Protein AF-A0AAW4X7N2-F1 (afdb_monomer_lite)

Secondary structure (DSSP, 8-state):
-B-TTS-B--SEEEEEETTEEEEEETTSPBP---TT-HHHHHHHHHHHHHHHHHHHHT--EEES-HHHHHHHHHHHHHHHHTT--B-TTSPBPPPP-GGGTEEESBTT--SS-TT------THHHHHHHHHHHHHHH---HHHHHHHHHHHHHHHHHHHHH---HHHHHHHHHHHHHHHHHSS-TTS---HHHHHHHHHHHHHHHHHHHHHHT-GGGGGB--HHHH-GGGB-TTS-B--EEEEEE-----BTTSS-S-HHHHHHHHHHS---TTT-BHHHHHHHHHHHHEEEEEEEEEEEEGGGTT-GGGHHHHHHHHHH-EEEEEEEE-S---TT----EEEEEEESS---EEEEEEEETTEEEEEEEEETTTT-SSS----HHHHHTHHHHHHHHHHHHHHHHHHHHHHHTT----

InterPro domains:
  IPR002052 DNA methylase, N-6 adenine-specific, conserved site [PS00092] (243-249)
  IPR011639 Type II methyltransferase M.TaqI-like domain [PF07669] (57-329)
  IPR029063 S-adenosyl-L-methionine-dependent methyltransferase superfamily [G3DSA:3.40.50.150] (25-126)
  IPR029063 S-adenosyl-L-methionine-dependent methyltransferase superfamily [G3DSA:3.40.50.150] (127-379)
  IPR029063 S-adenosyl-L-methionine-dependent methyltransferase superfamily [SSF53335] (42-376)
  IPR050953 N(4)/N(6)-adenine-specific DNA methyltransferase [PTHR33841] (43-369)

Structure (mmCIF, N/CA/C/O backbone):
data_AF-A0AAW4X7N2-F1
#
_entry.id   AF-A0AAW4X7N2-F1
#
loop_
_atom_site.group_PDB
_atom_site.id
_atom_site.type_symbol
_atom_site.label_atom_id
_atom_site.label_alt_id
_atom_site.label_comp_id
_atom_site.label_asym_id
_atom_site.label_entity_id
_atom_site.label_seq_id
_atom_site.pdbx_PDB_ins_code
_atom_site.Cartn_x
_atom_site.Cartn_y
_atom_site.Cartn_z
_atom_site.occupancy
_atom_site.B_iso_or_equiv
_atom_site.auth_seq_id
_atom_site.auth_comp_id
_atom_site.auth_asym_id
_atom_site.auth_atom_id
_atom_site.pdbx_PDB_model_num
ATOM 1 N N . MET A 1 1 ? 6.854 -2.131 -28.900 1.00 70.38 1 MET A N 1
ATOM 2 C CA . MET A 1 1 ? 6.236 -0.906 -28.331 1.00 70.38 1 MET A CA 1
ATOM 3 C C . MET A 1 1 ? 5.171 -0.407 -29.304 1.00 70.38 1 MET A C 1
ATOM 5 O O . MET A 1 1 ? 5.263 -0.748 -30.478 1.00 70.38 1 MET A O 1
ATOM 9 N N . PHE A 1 2 ? 4.169 0.351 -28.859 1.00 79.69 2 PHE A N 1
ATOM 10 C CA . PHE A 1 2 ? 3.192 0.993 -29.748 1.00 79.69 2 PHE A CA 1
ATOM 11 C C . PHE A 1 2 ? 3.375 2.508 -29.704 1.00 79.69 2 PHE A C 1
ATOM 13 O O . PHE A 1 2 ? 3.750 3.050 -28.667 1.00 79.69 2 PHE A O 1
ATOM 20 N N . ASP A 1 3 ? 3.141 3.183 -30.824 1.00 79.38 3 ASP A N 1
ATOM 21 C CA . ASP A 1 3 ? 3.089 4.641 -30.854 1.00 79.38 3 ASP A CA 1
ATOM 22 C C . ASP A 1 3 ? 1.761 5.183 -30.296 1.00 79.38 3 ASP A C 1
ATOM 24 O O . ASP A 1 3 ? 0.857 4.433 -29.927 1.00 79.38 3 ASP A O 1
ATOM 28 N N . ALA A 1 4 ? 1.627 6.512 -30.266 1.00 73.50 4 ALA A N 1
ATOM 29 C CA . ALA A 1 4 ? 0.423 7.194 -29.787 1.00 73.50 4 ALA A CA 1
ATOM 30 C C . ALA A 1 4 ? -0.866 6.839 -30.563 1.00 73.50 4 ALA A C 1
ATOM 32 O O . ALA A 1 4 ? -1.957 7.074 -30.052 1.00 73.50 4 ALA A O 1
ATOM 33 N N . ASN A 1 5 ? -0.748 6.274 -31.768 1.00 79.19 5 ASN A N 1
ATOM 34 C CA . ASN A 1 5 ? -1.864 5.857 -32.618 1.00 79.19 5 ASN A CA 1
ATOM 35 C C . ASN A 1 5 ? -2.093 4.334 -32.569 1.00 79.19 5 ASN A C 1
ATOM 37 O O . ASN A 1 5 ? -2.878 3.806 -33.355 1.00 79.19 5 ASN A O 1
ATOM 41 N N . GLY A 1 6 ? -1.395 3.610 -31.686 1.00 77.31 6 GLY A N 1
ATOM 42 C CA . GLY A 1 6 ? -1.506 2.158 -31.554 1.00 77.31 6 GLY A CA 1
ATOM 43 C C . GLY A 1 6 ? -0.782 1.366 -32.645 1.00 77.31 6 GLY A C 1
ATOM 44 O O . GLY A 1 6 ? -0.977 0.156 -32.751 1.00 77.31 6 GLY A O 1
ATOM 45 N N . LYS A 1 7 ? 0.068 2.001 -33.462 1.00 82.19 7 LYS A N 1
ATOM 46 C CA . LYS A 1 7 ? 0.865 1.306 -34.479 1.00 82.19 7 LYS A CA 1
ATOM 47 C C . LYS A 1 7 ? 2.172 0.811 -33.872 1.00 82.19 7 LYS A C 1
ATOM 49 O O . LYS A 1 7 ? 2.821 1.513 -33.099 1.00 82.19 7 LYS A O 1
ATOM 54 N N . ILE A 1 8 ? 2.582 -0.392 -34.262 1.00 81.06 8 ILE A N 1
ATOM 55 C CA . ILE A 1 8 ? 3.816 -1.019 -33.782 1.00 81.06 8 ILE A CA 1
ATOM 56 C C . ILE A 1 8 ? 5.035 -0.130 -34.103 1.00 81.06 8 ILE A C 1
ATOM 58 O O . ILE A 1 8 ? 5.141 0.462 -35.186 1.00 81.06 8 ILE A O 1
ATOM 62 N N . LEU A 1 9 ? 5.938 -0.036 -33.129 1.00 80.12 9 LEU A N 1
ATOM 63 C CA . LEU A 1 9 ? 7.283 0.519 -33.228 1.00 80.12 9 LEU A CA 1
ATOM 64 C C . LEU A 1 9 ? 8.277 -0.644 -33.167 1.00 80.12 9 LEU A C 1
ATOM 66 O O . LEU A 1 9 ? 8.470 -1.224 -32.096 1.00 80.12 9 LEU A O 1
ATOM 70 N N . ASN A 1 10 ? 8.866 -0.970 -34.321 1.00 78.75 10 ASN A N 1
ATOM 71 C CA . ASN A 1 10 ? 9.930 -1.973 -34.471 1.00 78.75 10 ASN A CA 1
ATOM 72 C C . ASN A 1 10 ? 11.320 -1.330 -34.597 1.00 78.75 10 ASN A C 1
ATOM 74 O O . ASN A 1 10 ? 12.314 -2.033 -34.723 1.00 78.75 10 ASN A O 1
ATOM 78 N N . ASP A 1 11 ? 11.375 0.001 -34.574 1.00 78.94 11 ASP A N 1
ATOM 79 C CA . ASP A 1 11 ? 12.573 0.776 -34.896 1.00 78.94 11 ASP A CA 1
ATOM 80 C C . ASP A 1 11 ? 13.523 0.925 -33.692 1.00 78.94 11 ASP A C 1
ATOM 82 O O . ASP A 1 11 ? 14.628 1.443 -33.837 1.00 78.94 11 ASP A O 1
ATOM 86 N N . VAL A 1 12 ? 13.084 0.498 -32.499 1.00 83.25 12 VAL A N 1
ATOM 87 C CA . VAL A 1 12 ? 13.849 0.590 -31.251 1.00 83.25 12 VAL A CA 1
ATOM 88 C C . VAL A 1 12 ? 13.666 -0.627 -30.353 1.00 83.25 12 VAL A C 1
ATOM 90 O O . VAL A 1 12 ? 12.578 -1.201 -30.259 1.00 83.25 12 VAL A O 1
ATOM 93 N N . GLN A 1 13 ? 14.728 -0.961 -29.628 1.00 84.94 13 GLN A N 1
ATOM 94 C CA . GLN A 1 13 ? 14.741 -1.935 -28.547 1.00 84.94 13 GLN A CA 1
ATOM 95 C C . GLN A 1 13 ? 14.839 -1.212 -27.201 1.00 84.94 13 GLN A C 1
ATOM 97 O O . GLN A 1 13 ? 15.586 -0.247 -27.048 1.00 84.94 13 GLN A O 1
ATOM 102 N N . CYS A 1 14 ? 14.083 -1.678 -26.209 1.00 85.94 14 CYS A N 1
ATOM 103 C CA . CYS A 1 14 ? 14.144 -1.155 -24.848 1.00 85.94 14 CYS A CA 1
ATOM 104 C C . CYS A 1 14 ? 14.718 -2.208 -23.914 1.00 85.94 14 CYS A C 1
ATOM 106 O O . CYS A 1 14 ? 14.223 -3.334 -23.868 1.00 85.94 14 CYS A O 1
ATOM 108 N N . LEU A 1 15 ? 15.737 -1.819 -23.161 1.00 86.31 15 LEU A N 1
ATOM 109 C CA . LEU A 1 15 ? 16.416 -2.643 -22.175 1.00 86.31 15 LEU A CA 1
ATOM 110 C C . LEU A 1 15 ? 16.424 -1.894 -20.847 1.00 86.31 15 LEU A C 1
ATOM 112 O O . LEU A 1 15 ? 16.539 -0.671 -20.824 1.00 86.31 15 LEU A O 1
ATOM 116 N N . VAL A 1 16 ? 16.314 -2.623 -19.744 1.00 85.00 16 VAL A N 1
ATOM 117 C CA . VAL A 1 16 ? 16.542 -2.064 -18.411 1.00 85.00 16 VAL A CA 1
ATOM 118 C C . VAL A 1 16 ? 17.891 -2.578 -17.942 1.00 85.00 16 VAL A C 1
ATOM 120 O O . VAL A 1 16 ? 18.087 -3.787 -17.847 1.00 85.00 16 VAL A O 1
ATOM 123 N N . VAL A 1 17 ? 18.831 -1.668 -17.701 1.00 84.88 17 VAL A N 1
ATOM 124 C CA . VAL A 1 17 ? 20.178 -1.994 -17.220 1.00 84.88 17 VAL A CA 1
ATOM 125 C C . VAL A 1 17 ? 20.477 -1.075 -16.048 1.00 84.88 17 VAL A C 1
ATOM 127 O O . VAL A 1 17 ? 20.429 0.141 -16.211 1.00 84.88 17 VAL A O 1
ATOM 130 N N . ASN A 1 18 ? 20.784 -1.646 -14.881 1.00 80.25 18 ASN A N 1
ATOM 131 C CA . ASN A 1 18 ? 21.065 -0.898 -13.647 1.00 80.25 18 ASN A CA 1
ATOM 132 C C . ASN A 1 18 ? 19.989 0.162 -13.335 1.00 80.25 18 ASN A C 1
ATOM 134 O O . ASN A 1 18 ? 20.305 1.331 -13.136 1.00 80.25 18 ASN A O 1
ATOM 138 N N . ASP A 1 19 ? 18.717 -0.245 -13.368 1.00 78.06 19 ASP A N 1
ATOM 139 C CA . ASP A 1 19 ? 17.542 0.613 -13.138 1.00 78.06 19 ASP A CA 1
ATOM 140 C C . ASP A 1 19 ? 17.362 1.782 -14.127 1.00 78.06 19 ASP A C 1
ATOM 142 O O . ASP A 1 19 ? 16.488 2.634 -13.943 1.00 78.06 19 ASP A O 1
ATOM 146 N N . GLU A 1 20 ? 18.131 1.813 -15.218 1.00 82.56 20 GLU A N 1
ATOM 147 C CA . GLU A 1 20 ? 17.964 2.778 -16.299 1.00 82.56 20 GLU A CA 1
ATOM 148 C C . GLU A 1 20 ? 17.301 2.139 -17.518 1.00 82.56 20 GLU A C 1
ATOM 150 O O . GLU A 1 20 ? 17.717 1.089 -18.015 1.00 82.56 20 GLU A O 1
ATOM 155 N N . LEU A 1 21 ? 16.270 2.813 -18.037 1.00 86.62 21 LEU A N 1
ATOM 156 C CA . LEU A 1 21 ? 15.676 2.476 -19.324 1.00 86.62 21 LEU A CA 1
ATOM 157 C C . LEU A 1 21 ? 16.611 2.947 -20.442 1.00 86.62 21 LEU A C 1
ATOM 159 O O . LEU A 1 21 ? 16.707 4.141 -20.727 1.00 86.62 21 LEU A O 1
ATOM 163 N N . ILE A 1 22 ? 17.264 1.997 -21.097 1.00 87.00 22 ILE A N 1
ATOM 164 C CA . ILE A 1 22 ? 18.075 2.226 -22.286 1.00 87.00 22 ILE A CA 1
ATOM 165 C C . ILE A 1 22 ? 17.212 1.944 -23.512 1.00 87.00 22 ILE A C 1
ATOM 167 O O . ILE A 1 22 ? 16.667 0.853 -23.678 1.00 87.00 22 ILE A O 1
ATOM 171 N N . VAL A 1 23 ? 17.105 2.939 -24.388 1.00 87.12 23 VAL A N 1
ATOM 172 C CA . VAL A 1 23 ? 16.450 2.808 -25.691 1.00 87.12 23 VAL A CA 1
ATOM 173 C C . VAL A 1 23 ? 17.541 2.784 -26.754 1.00 87.12 23 VAL A C 1
ATOM 175 O O . VAL A 1 23 ? 18.346 3.714 -26.826 1.00 87.12 23 VAL A O 1
ATOM 178 N N . GLN A 1 24 ? 17.590 1.715 -27.541 1.00 87.88 24 GLN A N 1
ATOM 179 C CA . GLN A 1 24 ? 18.539 1.527 -28.636 1.00 87.88 24 GLN A CA 1
ATOM 180 C C . GLN A 1 24 ? 17.810 1.505 -29.973 1.00 87.88 24 GLN A C 1
ATOM 182 O O . GLN A 1 24 ? 16.670 1.050 -30.038 1.00 87.88 24 GLN A O 1
ATOM 187 N N . ASP A 1 25 ? 18.452 2.001 -31.023 1.00 82.75 25 ASP A N 1
ATOM 188 C CA . ASP A 1 25 ? 17.972 1.845 -32.393 1.00 82.75 25 ASP A CA 1
ATOM 189 C C . ASP A 1 25 ? 18.270 0.436 -32.944 1.00 82.75 25 ASP A C 1
ATOM 191 O O . ASP A 1 25 ? 18.838 -0.421 -32.262 1.00 82.75 25 ASP A O 1
ATOM 195 N N . ILE A 1 26 ? 17.893 0.191 -34.200 1.00 80.88 26 ILE A N 1
ATOM 196 C CA . ILE A 1 26 ? 18.161 -1.077 -34.897 1.00 80.88 26 ILE A CA 1
ATOM 197 C C . ILE A 1 26 ? 19.656 -1.417 -35.035 1.00 80.88 26 ILE A C 1
ATOM 199 O O . ILE A 1 26 ? 19.989 -2.575 -35.275 1.00 80.88 26 ILE A O 1
ATOM 203 N N . ASN A 1 27 ? 20.547 -0.430 -34.905 1.00 80.94 27 ASN A N 1
ATOM 204 C CA . ASN A 1 27 ? 21.995 -0.604 -35.011 1.00 80.94 27 ASN A CA 1
ATOM 205 C C . ASN A 1 27 ? 22.642 -0.868 -33.639 1.00 80.94 27 ASN A C 1
ATOM 207 O O . ASN A 1 27 ? 23.835 -1.154 -33.570 1.00 80.94 27 ASN A O 1
ATOM 211 N N . GLY A 1 28 ? 21.864 -0.798 -32.551 1.00 80.06 28 GLY A N 1
ATOM 212 C CA . GLY A 1 28 ? 22.340 -0.944 -31.175 1.00 80.06 28 GLY A CA 1
ATOM 213 C C . GLY A 1 28 ? 22.842 0.361 -30.547 1.00 80.06 28 GLY A C 1
ATOM 214 O O . GLY A 1 28 ? 23.274 0.357 -29.388 1.00 80.06 28 GLY A O 1
ATOM 215 N N . ASP A 1 29 ? 22.755 1.485 -31.259 1.00 83.69 29 ASP A N 1
ATOM 216 C CA . ASP A 1 29 ? 23.165 2.791 -30.757 1.00 83.69 29 ASP A CA 1
ATOM 217 C C . ASP A 1 29 ? 22.097 3.385 -29.838 1.00 83.69 29 ASP A C 1
ATOM 219 O O . ASP A 1 29 ? 20.896 3.176 -30.015 1.00 83.69 29 ASP A O 1
ATOM 223 N N . ARG A 1 30 ? 22.519 4.163 -28.829 1.00 83.56 30 ARG A N 1
ATOM 224 C CA . ARG A 1 30 ? 21.572 4.851 -27.938 1.00 83.56 30 ARG A CA 1
ATOM 225 C C . ARG A 1 30 ? 20.703 5.814 -28.742 1.00 83.56 30 ARG A C 1
ATOM 227 O O . ARG A 1 30 ? 21.221 6.718 -29.402 1.00 83.56 30 ARG A O 1
ATOM 234 N N . PHE A 1 31 ? 19.391 5.670 -28.591 1.00 83.50 31 PHE A N 1
ATOM 235 C CA . PHE A 1 31 ? 18.404 6.542 -29.205 1.00 83.50 31 PHE A CA 1
ATOM 236 C C . PHE A 1 31 ? 18.657 8.007 -28.826 1.00 83.50 31 PHE A C 1
ATOM 238 O O . PHE A 1 31 ? 18.815 8.351 -27.651 1.00 83.50 31 PHE A O 1
ATOM 245 N N . LYS A 1 32 ? 18.678 8.880 -29.838 1.00 81.44 32 LYS A N 1
ATOM 246 C CA . LYS A 1 32 ? 18.803 10.331 -29.679 1.00 81.44 32 LYS A CA 1
ATOM 247 C C . LYS A 1 32 ? 17.632 11.019 -30.360 1.00 81.44 32 LYS A C 1
ATOM 249 O O . LYS A 1 32 ? 17.399 10.846 -31.553 1.00 81.44 32 LYS A O 1
ATOM 254 N N . TYR A 1 33 ? 16.922 11.839 -29.597 1.00 80.69 33 TYR A N 1
ATOM 255 C CA . TYR A 1 33 ? 15.831 12.646 -30.121 1.00 80.69 33 TYR A CA 1
ATOM 256 C C . TYR A 1 33 ? 16.359 13.795 -30.995 1.00 80.69 33 TYR A C 1
ATOM 258 O O . TYR A 1 33 ? 17.237 14.552 -30.574 1.00 80.69 33 TYR A O 1
ATOM 266 N N . SER A 1 34 ? 15.795 13.950 -32.198 1.00 77.62 34 SER A N 1
ATOM 267 C CA . SER A 1 34 ? 16.104 15.039 -33.129 1.00 77.62 34 SER A CA 1
ATOM 268 C C . SER A 1 34 ? 14.819 15.673 -33.655 1.00 77.62 34 SER A C 1
ATOM 270 O O . SER A 1 34 ? 13.991 15.021 -34.285 1.00 77.62 34 SER A O 1
ATOM 272 N N . THR A 1 35 ? 14.663 16.986 -33.478 1.00 72.81 35 THR A N 1
ATOM 273 C CA . THR A 1 35 ? 13.487 17.727 -33.975 1.00 72.81 35 THR A CA 1
ATOM 274 C C . THR A 1 35 ? 13.373 17.744 -35.501 1.00 72.81 35 THR A C 1
ATOM 276 O O . THR A 1 35 ? 12.309 18.057 -36.029 1.00 72.81 35 THR A O 1
ATOM 279 N N . LYS A 1 36 ? 14.455 17.418 -36.218 1.00 72.81 36 LYS A N 1
ATOM 280 C CA . LYS A 1 36 ? 14.511 17.426 -37.687 1.00 72.81 36 LYS A CA 1
ATOM 281 C C . LYS A 1 36 ? 13.989 16.133 -38.314 1.00 72.81 36 LYS A C 1
ATOM 283 O O . LYS A 1 36 ? 13.686 16.127 -39.503 1.00 72.81 36 LYS A O 1
ATOM 288 N N . GLU A 1 37 ? 13.882 15.055 -37.537 1.00 76.69 37 GLU A N 1
ATOM 289 C CA . GLU A 1 37 ? 13.549 13.724 -38.045 1.00 76.69 37 GLU A CA 1
ATOM 290 C C . GLU A 1 37 ? 12.195 13.233 -37.510 1.00 76.69 37 GLU A C 1
ATOM 292 O O . GLU A 1 37 ? 12.075 12.932 -36.316 1.00 76.69 37 GLU A O 1
ATOM 297 N N . PRO A 1 38 ? 11.178 13.068 -38.381 1.00 72.44 38 PRO A N 1
ATOM 298 C CA . PRO A 1 38 ? 9.836 12.653 -37.967 1.00 72.44 38 PRO A CA 1
ATOM 299 C C . PRO A 1 38 ? 9.794 11.295 -37.248 1.00 72.44 38 PRO A C 1
ATOM 301 O O . PRO A 1 38 ? 8.966 11.089 -36.360 1.00 72.44 38 PRO A O 1
ATOM 304 N N . GLY A 1 39 ? 10.692 10.370 -37.610 1.00 74.06 39 GLY A N 1
ATOM 305 C CA . GLY A 1 39 ? 10.783 9.040 -36.997 1.00 74.06 39 GLY A CA 1
ATOM 306 C C . GLY A 1 39 ? 11.177 9.091 -35.519 1.00 74.06 39 GLY A C 1
ATOM 307 O O . GLY A 1 39 ? 10.553 8.427 -34.692 1.00 74.06 39 GLY A O 1
ATOM 308 N N . THR A 1 40 ? 12.136 9.951 -35.158 1.00 80.50 40 THR A N 1
ATOM 309 C CA . THR A 1 40 ? 12.575 10.097 -33.760 1.00 80.50 40 THR A CA 1
ATOM 310 C C . THR A 1 40 ? 11.506 10.770 -32.897 1.00 80.50 40 THR A C 1
ATOM 312 O O . THR A 1 40 ? 11.289 10.368 -31.755 1.00 80.50 40 THR A O 1
ATOM 315 N N . LEU A 1 41 ? 10.745 11.717 -33.464 1.00 83.06 41 LEU A N 1
ATOM 316 C CA . LEU A 1 41 ? 9.602 12.334 -32.786 1.00 83.06 41 LEU A CA 1
ATOM 317 C C . LEU A 1 41 ? 8.521 11.305 -32.437 1.00 83.06 41 LEU A C 1
ATOM 319 O O . LEU A 1 41 ? 7.922 11.382 -31.366 1.00 83.06 41 LEU A O 1
ATOM 323 N N . ARG A 1 42 ? 8.271 10.331 -33.318 1.00 84.31 42 ARG A N 1
ATOM 324 C CA . ARG A 1 42 ? 7.279 9.270 -33.092 1.00 84.31 42 ARG A CA 1
ATOM 325 C C . ARG A 1 42 ? 7.634 8.403 -31.878 1.00 84.31 42 ARG A C 1
ATOM 327 O O . ARG A 1 42 ? 6.758 8.136 -31.057 1.00 84.31 42 ARG A O 1
ATOM 334 N N . ILE A 1 43 ? 8.900 8.005 -31.749 1.00 85.44 43 ILE A N 1
ATOM 335 C CA . ILE A 1 43 ? 9.406 7.211 -30.615 1.00 85.44 43 ILE A CA 1
ATOM 336 C C . ILE A 1 43 ? 9.364 8.033 -29.323 1.00 85.44 43 ILE A C 1
ATOM 338 O O . ILE A 1 43 ? 8.821 7.572 -28.320 1.00 85.44 43 ILE A O 1
ATOM 342 N N . GLN A 1 44 ? 9.844 9.279 -29.367 1.00 87.44 44 GLN A N 1
ATOM 343 C CA . GLN A 1 44 ? 9.826 10.195 -28.222 1.00 87.44 44 GLN A CA 1
ATOM 344 C C . GLN A 1 44 ? 8.398 10.411 -27.692 1.00 87.44 44 GLN A C 1
ATOM 346 O O . GLN A 1 44 ? 8.142 10.304 -26.492 1.00 87.44 44 GLN A O 1
ATOM 351 N N . LYS A 1 45 ? 7.435 10.639 -28.599 1.00 87.31 45 LYS A N 1
ATOM 352 C CA . LYS A 1 45 ? 6.004 10.756 -28.274 1.00 87.31 45 LYS A CA 1
ATOM 353 C C . LYS A 1 45 ? 5.472 9.503 -27.574 1.00 87.31 45 LYS A C 1
ATOM 355 O O . LYS A 1 45 ? 4.713 9.621 -26.613 1.00 87.31 45 LYS A O 1
ATOM 360 N N . ALA A 1 46 ? 5.852 8.317 -28.050 1.00 88.19 46 ALA A N 1
ATOM 361 C CA . ALA A 1 46 ? 5.418 7.048 -27.473 1.00 88.19 46 ALA A CA 1
ATOM 362 C C . ALA A 1 46 ? 5.952 6.852 -26.046 1.00 88.19 46 ALA A C 1
ATOM 364 O O . ALA A 1 46 ? 5.170 6.567 -25.138 1.00 88.19 46 ALA A O 1
ATOM 365 N N . LEU A 1 47 ? 7.254 7.080 -25.834 1.00 88.62 47 LEU A N 1
ATOM 366 C CA . LEU A 1 47 ? 7.901 6.991 -24.521 1.00 88.62 47 LEU A CA 1
ATOM 367 C C . LEU A 1 47 ? 7.256 7.946 -23.513 1.00 88.62 47 LEU A C 1
ATOM 369 O O . LEU A 1 47 ? 6.836 7.520 -22.435 1.00 88.62 47 LEU A O 1
ATOM 373 N N . PHE A 1 48 ? 7.097 9.215 -23.898 1.00 89.19 48 PHE A N 1
ATOM 374 C CA . PHE A 1 48 ? 6.468 10.227 -23.055 1.00 89.19 48 PHE A CA 1
ATOM 375 C C . PHE A 1 48 ? 5.037 9.846 -22.673 1.00 89.19 48 PHE A C 1
ATOM 377 O O . PHE A 1 48 ? 4.683 9.873 -21.496 1.00 89.19 48 PHE A O 1
ATOM 384 N N . ASN A 1 49 ? 4.207 9.463 -23.650 1.00 87.69 49 ASN A N 1
ATOM 385 C CA . ASN A 1 49 ? 2.807 9.126 -23.400 1.00 87.69 49 ASN A CA 1
ATOM 386 C C . ASN A 1 49 ? 2.667 7.873 -22.524 1.00 87.69 49 ASN A C 1
ATOM 388 O O . ASN A 1 49 ? 1.799 7.837 -21.650 1.00 87.69 49 ASN A O 1
ATOM 392 N N . GLN A 1 50 ? 3.530 6.868 -22.706 1.00 88.62 50 GLN A N 1
ATOM 393 C CA . GLN A 1 50 ? 3.506 5.657 -21.889 1.00 88.62 50 GLN A CA 1
ATOM 394 C C . GLN A 1 50 ? 3.926 5.946 -20.444 1.00 88.62 50 GLN A C 1
ATOM 396 O O . GLN A 1 50 ? 3.210 5.562 -19.516 1.00 88.62 50 GLN A O 1
ATOM 401 N N . LYS A 1 51 ? 5.033 6.678 -20.237 1.00 89.75 51 LYS A N 1
ATOM 402 C CA . LYS A 1 51 ? 5.469 7.103 -18.896 1.00 89.75 51 LYS A CA 1
ATOM 403 C C . LYS A 1 51 ? 4.410 7.964 -18.218 1.00 89.75 51 LYS A C 1
ATOM 405 O O . LYS A 1 51 ? 4.061 7.713 -17.068 1.00 89.75 51 LYS A O 1
ATOM 410 N N . ARG A 1 52 ? 3.840 8.927 -18.947 1.00 88.12 52 ARG A N 1
ATOM 411 C CA . ARG A 1 52 ? 2.742 9.768 -18.464 1.00 88.12 52 ARG A CA 1
ATOM 412 C C . ARG A 1 52 ? 1.551 8.924 -18.014 1.00 88.12 52 ARG A C 1
ATOM 414 O O . ARG A 1 52 ? 1.060 9.135 -16.914 1.00 88.12 52 ARG A O 1
ATOM 421 N N . THR A 1 53 ? 1.133 7.948 -18.819 1.00 88.19 53 THR A N 1
ATOM 422 C CA . THR A 1 53 ? -0.007 7.073 -18.498 1.00 88.19 53 THR A CA 1
ATOM 423 C C . THR A 1 53 ? 0.232 6.282 -17.212 1.00 88.19 53 THR A C 1
ATOM 425 O O . THR A 1 53 ? -0.662 6.220 -16.370 1.00 88.19 53 THR A O 1
ATOM 428 N N . ILE A 1 54 ? 1.435 5.724 -17.036 1.00 90.12 54 ILE A N 1
ATOM 429 C CA . ILE A 1 54 ? 1.820 4.986 -15.822 1.00 90.12 54 ILE A CA 1
ATOM 430 C C . ILE A 1 54 ? 1.790 5.913 -14.600 1.00 90.12 54 ILE A C 1
ATOM 432 O O . ILE A 1 54 ? 1.193 5.578 -13.578 1.00 90.12 54 ILE A O 1
ATOM 436 N N . ILE A 1 55 ? 2.389 7.099 -14.710 1.00 89.94 55 ILE A N 1
ATOM 437 C CA . ILE A 1 55 ? 2.456 8.068 -13.610 1.00 89.94 55 ILE A CA 1
ATOM 438 C C . ILE A 1 55 ? 1.060 8.598 -13.241 1.00 89.94 55 ILE A C 1
ATOM 440 O O . ILE A 1 55 ? 0.768 8.753 -12.061 1.00 89.94 55 ILE A O 1
ATOM 444 N N . GLU A 1 56 ? 0.191 8.864 -14.221 1.00 86.06 56 GLU A N 1
ATOM 445 C CA . GLU A 1 56 ? -1.144 9.441 -13.993 1.00 86.06 56 GLU A CA 1
ATOM 446 C C . GLU A 1 56 ? -2.183 8.427 -13.494 1.00 86.06 56 GLU A C 1
ATOM 448 O O . GLU A 1 56 ? -3.093 8.822 -12.754 1.00 86.06 56 GLU A O 1
ATOM 453 N N . ASN A 1 57 ? -2.082 7.156 -13.906 1.00 87.38 57 ASN A N 1
ATOM 454 C CA . ASN A 1 57 ? -3.164 6.176 -13.732 1.00 87.38 57 ASN A CA 1
ATOM 455 C C . ASN A 1 57 ? -2.753 4.874 -13.032 1.00 87.38 57 ASN A C 1
ATOM 457 O O . ASN A 1 57 ? -3.628 4.079 -12.706 1.00 87.38 57 ASN A O 1
ATOM 461 N N . CYS A 1 58 ? -1.458 4.620 -12.820 1.00 91.19 58 CYS A N 1
ATOM 462 C CA . CYS A 1 58 ? -0.987 3.370 -12.211 1.00 91.19 58 CYS A CA 1
ATOM 463 C C . CYS A 1 58 ? -0.214 3.593 -10.907 1.00 91.19 58 CYS A C 1
ATOM 465 O O . CYS A 1 58 ? -0.221 2.719 -10.045 1.00 91.19 58 CYS A O 1
ATOM 467 N N . LEU A 1 59 ? 0.454 4.739 -10.751 1.00 92.38 59 LEU A N 1
ATOM 468 C CA . LEU A 1 59 ? 1.260 5.037 -9.569 1.00 92.38 59 LEU A CA 1
ATOM 469 C C . LEU A 1 59 ? 0.516 5.947 -8.599 1.00 92.38 59 LEU A C 1
ATOM 471 O O . LEU A 1 59 ? 0.150 7.070 -8.943 1.00 92.38 59 LEU A O 1
ATOM 475 N N . TYR A 1 60 ? 0.367 5.459 -7.371 1.00 94.12 60 TYR A N 1
ATOM 476 C CA . TYR A 1 60 ? -0.248 6.154 -6.249 1.00 94.12 60 TYR A CA 1
ATOM 477 C C . TYR A 1 60 ? 0.606 5.932 -5.004 1.00 94.12 60 TYR A C 1
ATOM 479 O O . TYR A 1 60 ? 1.166 4.853 -4.815 1.00 94.12 60 TYR A O 1
ATOM 487 N N . GLY A 1 61 ? 0.736 6.956 -4.167 1.00 94.19 61 GLY A N 1
ATOM 488 C CA . GLY A 1 61 ? 1.650 6.913 -3.031 1.00 94.19 61 GLY A CA 1
ATOM 489 C C . GLY A 1 61 ? 1.216 7.817 -1.892 1.00 94.19 61 GLY A C 1
ATOM 490 O O . GLY A 1 61 ? 0.582 8.852 -2.103 1.00 94.19 61 GLY A O 1
ATOM 491 N N . VAL A 1 62 ? 1.573 7.419 -0.675 1.00 94.12 62 VAL A N 1
ATOM 492 C CA . VAL A 1 62 ? 1.284 8.163 0.551 1.00 94.12 62 VAL A CA 1
ATOM 493 C C . VAL A 1 62 ? 2.518 8.135 1.434 1.00 94.12 62 VAL A C 1
ATOM 495 O O . VAL A 1 62 ? 3.080 7.067 1.664 1.00 94.12 62 VAL A O 1
ATOM 498 N N . ASP A 1 63 ? 2.915 9.294 1.944 1.00 94.50 63 ASP A N 1
ATOM 499 C CA . ASP A 1 63 ? 3.968 9.407 2.951 1.00 94.50 63 ASP A CA 1
ATOM 500 C C . ASP A 1 63 ? 3.555 10.447 4.000 1.00 94.50 63 ASP A C 1
ATOM 502 O O . ASP A 1 63 ? 2.903 11.447 3.686 1.00 94.50 63 ASP A O 1
ATOM 506 N N . ILE A 1 64 ? 3.915 10.210 5.258 1.00 91.38 64 ILE A N 1
ATOM 507 C CA . ILE A 1 64 ? 3.622 11.129 6.360 1.00 91.38 64 ILE A CA 1
ATOM 508 C C . ILE A 1 64 ? 4.493 12.390 6.288 1.00 91.38 64 ILE A C 1
ATOM 510 O O . ILE A 1 64 ? 4.074 13.457 6.732 1.00 91.38 64 ILE A O 1
ATOM 514 N N . ASN A 1 65 ? 5.693 12.291 5.710 1.00 92.62 65 ASN A N 1
ATOM 515 C CA . ASN A 1 65 ? 6.636 13.387 5.567 1.00 92.62 65 ASN A CA 1
ATOM 516 C C . ASN A 1 65 ? 6.358 14.188 4.277 1.00 92.62 65 ASN A C 1
ATOM 518 O O . ASN A 1 65 ? 6.592 13.686 3.170 1.00 92.62 65 ASN A O 1
ATOM 522 N N . PRO A 1 66 ? 5.969 15.476 4.380 1.00 94.12 66 PRO A N 1
ATOM 523 C CA . PRO A 1 66 ? 5.733 16.322 3.211 1.00 94.12 66 PRO A CA 1
ATOM 524 C C . PRO A 1 66 ? 6.951 16.449 2.287 1.00 94.12 66 PRO A C 1
ATOM 526 O O . PRO A 1 66 ? 6.799 16.563 1.070 1.00 94.12 66 PRO A O 1
ATOM 529 N N . ASN A 1 67 ? 8.165 16.413 2.845 1.00 94.94 67 ASN A N 1
ATOM 530 C CA . ASN A 1 67 ? 9.390 16.522 2.057 1.00 94.94 67 ASN A CA 1
ATOM 531 C C . ASN A 1 67 ? 9.608 15.281 1.186 1.00 94.94 67 ASN A C 1
ATOM 533 O O . ASN A 1 67 ? 9.914 15.429 0.004 1.00 94.94 67 ASN A O 1
ATOM 537 N N . SER A 1 68 ? 9.377 14.078 1.727 1.00 93.50 68 SER A N 1
ATOM 538 C CA . SER A 1 68 ? 9.434 12.826 0.961 1.00 93.50 68 SER A CA 1
ATOM 539 C C . SER A 1 68 ? 8.458 12.856 -0.217 1.00 93.50 68 SER A C 1
ATOM 541 O O . SER A 1 68 ? 8.835 12.543 -1.347 1.00 93.50 68 SER A O 1
ATOM 543 N N . VAL A 1 69 ? 7.227 13.329 0.016 1.00 94.12 69 VAL A N 1
ATOM 544 C CA . VAL A 1 69 ? 6.212 13.498 -1.036 1.00 94.12 69 VAL A CA 1
ATOM 545 C C . VAL A 1 69 ? 6.681 14.463 -2.124 1.00 94.12 69 VAL A C 1
ATOM 547 O O . VAL A 1 69 ? 6.563 14.161 -3.311 1.00 94.12 69 VAL A O 1
ATOM 550 N N . A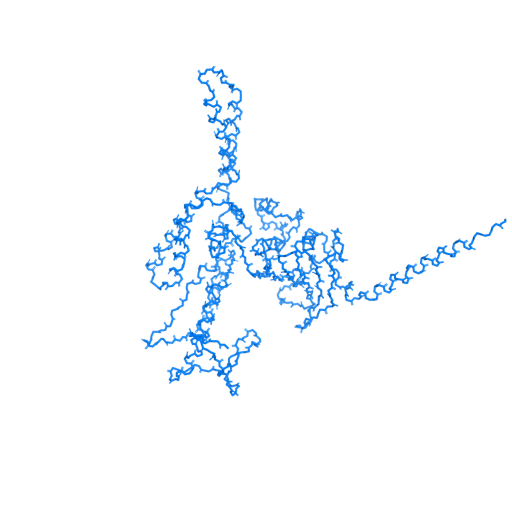SN A 1 70 ? 7.238 15.614 -1.747 1.00 93.38 70 ASN A N 1
ATOM 551 C CA . ASN A 1 70 ? 7.715 16.605 -2.712 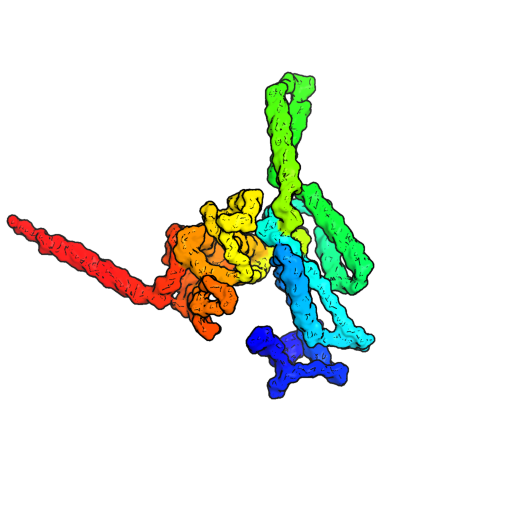1.00 93.38 70 ASN A CA 1
ATOM 552 C C . ASN A 1 70 ? 8.911 16.098 -3.530 1.00 93.38 70 ASN A C 1
ATOM 554 O O . ASN A 1 70 ? 8.951 16.320 -4.740 1.00 93.38 70 ASN A O 1
ATOM 558 N N . ILE A 1 71 ? 9.845 15.375 -2.905 1.00 94.06 71 ILE A N 1
ATOM 559 C CA . ILE A 1 71 ? 10.982 14.749 -3.596 1.00 94.06 71 ILE A CA 1
ATOM 560 C C . ILE A 1 71 ? 10.491 13.671 -4.568 1.00 94.06 71 ILE A C 1
ATOM 562 O O . ILE A 1 71 ? 10.929 13.644 -5.717 1.00 94.06 71 ILE A O 1
ATOM 566 N N . CYS A 1 72 ? 9.548 12.823 -4.147 1.00 93.69 72 CYS A N 1
ATOM 567 C CA . CYS A 1 72 ? 8.939 11.807 -5.005 1.00 93.69 72 CYS A CA 1
ATOM 568 C C . CYS A 1 72 ? 8.267 12.446 -6.230 1.00 93.69 72 CYS A C 1
ATOM 570 O O . CYS A 1 72 ? 8.559 12.070 -7.366 1.00 93.69 72 CYS A O 1
ATOM 572 N N . ARG A 1 73 ? 7.442 13.480 -6.015 1.00 92.62 73 ARG A N 1
ATOM 573 C CA . ARG A 1 73 ? 6.805 14.241 -7.100 1.00 92.62 73 ARG A CA 1
ATOM 574 C C . ARG A 1 73 ? 7.846 14.830 -8.056 1.00 92.62 73 ARG A C 1
ATOM 576 O O . ARG A 1 73 ? 7.742 14.643 -9.266 1.00 92.62 73 ARG A O 1
ATOM 583 N N . LEU A 1 74 ? 8.888 15.475 -7.529 1.00 91.44 74 LEU A N 1
ATOM 584 C CA . LEU A 1 74 ? 9.969 16.026 -8.346 1.00 91.44 74 LEU A CA 1
ATOM 585 C C . LEU A 1 74 ? 10.673 14.937 -9.165 1.00 91.44 74 LEU A C 1
ATOM 587 O O . LEU A 1 74 ? 10.926 15.149 -10.345 1.00 91.44 74 LEU A O 1
ATOM 591 N N . ARG A 1 75 ? 10.949 13.768 -8.577 1.00 91.81 75 ARG A N 1
ATOM 592 C CA . ARG A 1 75 ? 11.605 12.650 -9.269 1.00 91.81 75 ARG A CA 1
ATOM 593 C C . ARG A 1 75 ? 10.753 12.086 -10.406 1.00 91.81 75 ARG A C 1
ATOM 595 O O . ARG A 1 75 ? 11.285 11.787 -11.469 1.00 91.81 75 ARG A O 1
ATOM 602 N N . LEU A 1 76 ? 9.441 11.971 -10.206 1.00 91.19 76 LEU A N 1
ATOM 603 C CA . LEU A 1 76 ? 8.517 11.551 -11.263 1.00 91.19 76 LEU A CA 1
ATOM 604 C C . LEU A 1 76 ? 8.452 12.590 -12.392 1.00 91.19 76 LEU A C 1
ATOM 606 O O . LEU A 1 76 ? 8.441 12.228 -13.568 1.00 91.19 76 LEU A O 1
ATOM 610 N N . TRP A 1 77 ? 8.467 13.884 -12.055 1.00 88.19 77 TRP A N 1
ATOM 611 C CA . TRP A 1 77 ? 8.534 14.948 -13.056 1.00 88.19 77 TRP A CA 1
ATOM 612 C C . TRP A 1 77 ? 9.846 14.957 -13.831 1.00 88.19 77 TRP A C 1
ATOM 614 O O . TRP A 1 77 ? 9.804 15.083 -15.052 1.00 88.19 77 TRP A O 1
ATOM 624 N N . THR A 1 78 ? 10.997 14.818 -13.169 1.00 89.38 78 THR A N 1
ATOM 625 C CA . THR A 1 78 ? 12.289 14.784 -13.869 1.00 89.38 78 THR A CA 1
ATOM 626 C C . THR A 1 78 ? 12.392 13.573 -14.784 1.00 89.38 78 THR A C 1
ATOM 628 O O . THR A 1 78 ? 12.905 13.704 -15.891 1.00 89.38 78 THR A O 1
ATOM 631 N N . GLU A 1 79 ? 11.845 12.427 -14.375 1.00 89.44 79 GLU A N 1
ATOM 632 C CA . GLU A 1 79 ? 11.802 11.231 -15.213 1.00 89.44 79 GLU A CA 1
ATOM 633 C C . GLU A 1 79 ? 10.926 11.418 -16.457 1.00 89.44 79 GLU A C 1
ATOM 635 O O . GLU A 1 79 ? 11.315 11.011 -17.548 1.00 89.44 79 GLU A O 1
ATOM 640 N N . LEU A 1 80 ? 9.779 12.089 -16.325 1.00 88.38 80 LEU A N 1
ATOM 641 C CA . LEU A 1 80 ? 8.921 12.399 -17.468 1.00 88.38 80 LEU A CA 1
ATOM 642 C C . LEU A 1 80 ? 9.527 13.478 -18.383 1.00 88.38 80 LEU A C 1
ATOM 644 O O . LEU A 1 80 ? 9.365 13.422 -19.601 1.00 88.38 80 LEU A O 1
ATOM 648 N N . LEU A 1 81 ? 10.241 14.452 -17.809 1.00 86.88 81 LEU A N 1
ATOM 649 C CA . LEU A 1 81 ? 10.905 15.528 -18.550 1.00 86.88 81 LEU A CA 1
ATOM 650 C C . LEU A 1 81 ? 12.010 15.023 -19.480 1.00 86.88 81 LEU A C 1
ATOM 652 O O . LEU A 1 81 ? 12.226 15.642 -20.520 1.00 86.88 81 LEU A O 1
ATOM 656 N N . LYS A 1 82 ? 12.676 13.907 -19.145 1.00 85.69 82 LYS A N 1
ATOM 657 C CA . LYS A 1 82 ? 13.681 13.277 -20.021 1.00 85.69 82 LYS A CA 1
ATOM 658 C C . LYS A 1 82 ? 13.124 12.970 -21.413 1.00 85.69 82 LYS A C 1
ATOM 660 O O . LYS A 1 82 ? 13.849 13.106 -22.394 1.00 85.69 82 LYS A O 1
ATOM 665 N N . ASP A 1 83 ? 11.838 12.622 -21.490 1.00 85.94 83 ASP A N 1
ATOM 666 C CA . ASP A 1 83 ? 11.170 12.263 -22.742 1.00 85.94 83 ASP A CA 1
ATOM 667 C C . ASP A 1 83 ? 10.252 13.368 -23.289 1.00 85.94 83 ASP A C 1
ATOM 669 O O . ASP A 1 83 ? 9.500 13.151 -24.240 1.00 85.94 83 ASP A O 1
ATOM 673 N N . ALA A 1 84 ? 10.289 14.574 -22.715 1.00 85.19 84 ALA A N 1
ATOM 674 C CA . ALA A 1 84 ? 9.470 15.679 -23.200 1.00 85.19 84 ALA A CA 1
ATOM 675 C C . ALA A 1 84 ? 9.812 16.025 -24.660 1.00 85.19 84 ALA A C 1
ATOM 677 O O . ALA A 1 84 ? 10.967 15.978 -25.088 1.00 85.19 84 ALA A O 1
ATOM 678 N N . TYR A 1 85 ? 8.788 16.387 -25.433 1.00 82.62 85 TYR A N 1
ATOM 679 C CA . TYR A 1 85 ? 8.921 16.747 -26.842 1.00 82.62 85 TYR A CA 1
ATOM 680 C C . TYR A 1 85 ? 8.171 18.042 -27.158 1.00 82.62 85 TYR A C 1
ATOM 682 O O . TYR A 1 85 ? 7.243 18.448 -26.444 1.00 82.62 85 TYR A O 1
ATOM 690 N N . TYR A 1 86 ? 8.584 18.683 -28.250 1.00 80.12 86 TYR A N 1
ATOM 691 C CA . TYR A 1 86 ? 7.923 19.863 -28.797 1.00 80.12 86 TYR A CA 1
ATOM 692 C C . TYR A 1 86 ? 6.752 19.432 -29.675 1.00 80.12 86 TYR A C 1
ATOM 694 O O . TYR A 1 86 ? 6.890 18.565 -30.541 1.00 80.12 86 TYR A O 1
ATOM 702 N N . SER A 1 87 ? 5.590 20.027 -29.434 1.00 71.88 87 SER A N 1
ATOM 703 C CA . SER A 1 87 ? 4.421 19.846 -30.285 1.00 71.88 87 SER A CA 1
ATOM 704 C C . SER A 1 87 ? 4.638 20.492 -31.660 1.00 71.88 87 SER A C 1
ATOM 706 O O . SER A 1 87 ? 5.556 21.288 -31.858 1.00 71.88 87 SER A O 1
ATOM 708 N N . GLU A 1 88 ? 3.758 20.186 -32.613 1.00 69.50 88 GLU A N 1
ATOM 709 C CA . GLU A 1 88 ? 3.784 20.771 -33.965 1.00 69.50 88 GLU A CA 1
ATOM 710 C C . GLU A 1 88 ? 3.631 22.302 -33.954 1.00 69.50 88 GLU A C 1
ATOM 712 O O . GLU A 1 88 ? 4.055 22.973 -34.889 1.00 69.50 88 GLU A O 1
ATOM 717 N N . THR A 1 89 ? 3.094 22.871 -32.867 1.00 66.62 89 THR A N 1
ATOM 718 C CA . THR A 1 89 ? 2.962 24.321 -32.658 1.00 66.62 89 THR A CA 1
ATOM 719 C C . THR A 1 89 ? 4.175 24.948 -31.961 1.00 66.62 89 THR A C 1
ATOM 721 O O . THR A 1 89 ? 4.138 26.121 -31.596 1.00 66.62 89 THR A O 1
ATOM 724 N N . GLY A 1 90 ? 5.252 24.184 -31.745 1.00 68.94 90 GLY A N 1
ATOM 725 C CA . GLY A 1 90 ? 6.488 24.654 -31.112 1.00 68.94 90 GLY A CA 1
ATOM 726 C C . GLY A 1 90 ? 6.404 24.813 -29.591 1.00 68.94 90 GLY A C 1
ATOM 727 O O . GLY A 1 90 ? 7.373 25.234 -28.963 1.00 68.94 90 GLY A O 1
ATOM 728 N N . SER A 1 91 ? 5.275 24.457 -28.973 1.00 71.75 91 SER A N 1
ATOM 729 C CA . SER A 1 91 ? 5.125 24.466 -27.517 1.00 71.75 91 SER A CA 1
ATOM 730 C C . SER A 1 91 ? 5.629 23.156 -26.906 1.00 71.75 91 SER A C 1
ATOM 732 O O . SER A 1 91 ? 5.363 22.072 -27.433 1.00 71.75 91 SER A O 1
ATOM 734 N N . LEU A 1 92 ? 6.368 23.243 -25.795 1.00 77.50 92 LEU A N 1
ATOM 735 C CA . LEU A 1 92 ? 6.788 22.065 -25.037 1.00 77.50 92 LEU A CA 1
ATOM 736 C C . LEU A 1 92 ? 5.558 21.400 -24.410 1.00 77.50 92 LEU A C 1
ATOM 738 O O . LEU A 1 92 ? 4.687 22.081 -23.863 1.00 77.50 92 LEU A O 1
ATOM 742 N N . THR A 1 93 ? 5.496 20.073 -24.474 1.00 74.81 93 THR A N 1
ATOM 743 C CA . THR A 1 93 ? 4.387 19.317 -23.884 1.00 74.81 93 THR A CA 1
ATOM 744 C C . THR A 1 93 ? 4.275 19.596 -22.381 1.00 74.81 93 THR A C 1
ATOM 746 O O . THR A 1 93 ? 5.271 19.596 -21.657 1.00 74.81 93 THR A O 1
ATOM 749 N N . THR A 1 94 ? 3.057 19.851 -21.899 1.00 70.62 94 THR A N 1
ATOM 750 C CA . THR A 1 94 ? 2.820 20.203 -20.494 1.00 70.62 94 THR A CA 1
ATOM 751 C C . THR A 1 94 ? 2.926 18.987 -19.583 1.00 70.62 94 THR A C 1
ATOM 753 O O . THR A 1 94 ? 2.396 17.920 -19.900 1.00 70.62 94 THR A O 1
ATOM 756 N N . LEU A 1 95 ? 3.540 19.177 -18.415 1.00 74.31 95 LEU A N 1
ATOM 757 C CA . LEU A 1 95 ? 3.612 18.153 -17.379 1.00 74.31 95 LEU A CA 1
ATOM 758 C C . LEU A 1 95 ? 2.237 17.893 -16.743 1.00 74.31 95 LEU A C 1
ATOM 760 O O . LEU A 1 95 ? 1.456 18.834 -16.563 1.00 74.31 95 LEU A O 1
ATOM 764 N N . PRO A 1 96 ? 1.948 16.636 -16.375 1.00 72.25 96 PRO A N 1
ATOM 765 C CA . PRO A 1 96 ? 0.712 16.273 -15.714 1.00 72.25 96 PRO A CA 1
ATOM 766 C C . PRO A 1 96 ? 0.702 16.711 -14.247 1.00 72.25 96 PRO A C 1
ATOM 768 O O . PRO A 1 96 ? 1.745 16.880 -13.601 1.00 72.25 96 PRO A O 1
ATOM 771 N N . ASN A 1 97 ? -0.507 16.852 -13.706 1.00 74.31 97 ASN A N 1
ATOM 772 C CA . ASN A 1 97 ? -0.729 17.172 -12.298 1.00 74.31 97 ASN A CA 1
ATOM 773 C C . ASN A 1 97 ? -0.668 15.883 -11.460 1.00 74.31 97 ASN A C 1
ATOM 775 O O . ASN A 1 97 ? -1.669 15.195 -11.277 1.00 74.31 97 ASN A O 1
ATOM 779 N N . ILE A 1 98 ? 0.537 15.534 -11.004 1.00 76.44 98 ILE A N 1
ATOM 780 C CA . ILE A 1 98 ? 0.824 14.312 -10.222 1.00 76.44 98 ILE A CA 1
ATOM 781 C C . ILE A 1 98 ? 0.572 14.475 -8.717 1.00 76.44 98 ILE A C 1
ATOM 783 O O . ILE A 1 98 ? 0.637 13.515 -7.951 1.00 76.44 98 ILE A O 1
ATOM 787 N N . ASP A 1 99 ? 0.304 15.702 -8.275 1.00 77.19 99 ASP A N 1
ATOM 788 C CA . ASP A 1 99 ? 0.027 16.064 -6.886 1.00 77.19 99 ASP A CA 1
ATOM 789 C C . ASP A 1 99 ? -1.203 15.344 -6.322 1.00 77.19 99 ASP A C 1
ATOM 791 O O . ASP A 1 99 ? -1.294 15.133 -5.112 1.00 77.19 99 ASP A O 1
ATOM 795 N N . ILE A 1 100 ? -2.110 14.913 -7.201 1.00 80.12 100 ILE A N 1
ATOM 796 C CA . ILE A 1 100 ? -3.295 14.141 -6.836 1.00 80.12 100 ILE A CA 1
ATOM 797 C C . ILE A 1 100 ? -3.024 12.641 -6.639 1.00 80.12 100 ILE A C 1
ATOM 799 O O . ILE A 1 100 ? -3.802 11.985 -5.956 1.00 80.12 100 ILE A O 1
ATOM 803 N N . ASN A 1 101 ? -1.913 12.111 -7.154 1.00 89.56 101 ASN A N 1
ATOM 804 C CA . ASN A 1 101 ? -1.569 10.692 -7.029 1.00 89.56 101 ASN A CA 1
ATOM 805 C C . ASN A 1 101 ? -0.630 10.410 -5.846 1.00 89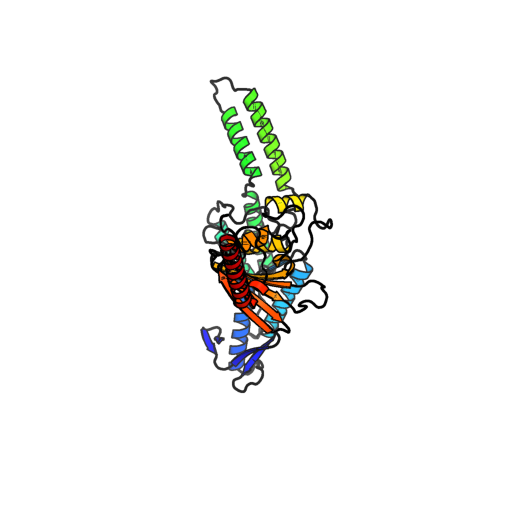.56 101 ASN A C 1
ATOM 807 O O . ASN A 1 101 ? -0.697 9.339 -5.247 1.00 89.56 101 ASN A O 1
ATOM 811 N N . ILE A 1 102 ? 0.237 11.366 -5.493 1.00 93.31 102 ILE A N 1
ATOM 812 C CA . ILE A 1 102 ? 1.158 11.249 -4.353 1.00 93.31 102 ILE A CA 1
ATOM 813 C C . ILE A 1 102 ? 0.700 12.201 -3.250 1.00 93.31 102 ILE A C 1
ATOM 815 O O . ILE A 1 102 ? 0.719 13.414 -3.457 1.00 93.31 102 ILE A O 1
ATOM 819 N N . LYS A 1 103 ? 0.285 11.680 -2.093 1.00 92.44 103 LYS A N 1
ATOM 820 C CA . LYS A 1 103 ? -0.399 12.423 -1.019 1.00 92.44 103 LYS A CA 1
ATOM 821 C C . LYS A 1 103 ? 0.422 12.452 0.269 1.00 92.44 103 LYS A C 1
ATOM 823 O O . LYS A 1 103 ? 1.190 11.535 0.544 1.00 92.44 103 LYS A O 1
ATOM 828 N N . VAL A 1 104 ? 0.223 13.502 1.066 1.00 93.38 104 VAL A N 1
ATOM 829 C CA . VAL A 1 104 ? 0.765 13.594 2.430 1.00 93.38 104 VAL A CA 1
ATOM 830 C C . VAL A 1 104 ? -0.280 13.063 3.407 1.00 93.38 104 VAL A C 1
ATOM 832 O O . VAL A 1 104 ? -1.416 13.537 3.374 1.00 93.38 104 VAL A O 1
ATOM 835 N N . GLY A 1 105 ? 0.093 12.124 4.274 1.00 92.31 105 GLY A N 1
ATOM 836 C CA . GLY A 1 105 ? -0.792 11.603 5.317 1.00 92.31 105 GLY A CA 1
ATOM 837 C C . GLY A 1 105 ? -0.247 10.360 6.016 1.00 92.31 105 GLY A C 1
ATOM 838 O O . GLY A 1 105 ? 0.643 9.677 5.512 1.00 92.31 105 GLY A O 1
ATOM 839 N N . ASP A 1 106 ? -0.803 10.051 7.182 1.00 91.75 106 ASP A N 1
ATOM 840 C CA . ASP A 1 106 ? -0.591 8.777 7.856 1.00 91.75 106 ASP A CA 1
ATOM 841 C C . ASP A 1 106 ? -1.494 7.714 7.222 1.00 91.75 106 ASP A C 1
ATOM 843 O O . ASP A 1 106 ? -2.711 7.688 7.413 1.00 91.75 106 ASP A O 1
ATOM 847 N N . SER A 1 107 ? -0.874 6.828 6.448 1.00 93.25 107 SER A N 1
ATOM 848 C CA . SER A 1 107 ? -1.551 5.744 5.735 1.00 93.25 107 SER A CA 1
ATOM 849 C C . SER A 1 107 ? -2.215 4.704 6.646 1.00 93.25 107 SER A C 1
ATOM 851 O O . SER A 1 107 ? -3.167 4.051 6.202 1.00 93.25 107 SER A O 1
ATOM 853 N N . LEU A 1 108 ? -1.741 4.541 7.890 1.00 90.69 108 LEU A N 1
ATOM 854 C CA . LEU A 1 108 ? -2.266 3.567 8.851 1.00 90.69 108 LEU A CA 1
ATOM 855 C C . LEU A 1 108 ? -3.524 4.070 9.563 1.00 90.69 108 LEU A C 1
ATOM 857 O O . LEU A 1 108 ? -4.310 3.253 10.060 1.00 90.69 108 LEU A O 1
ATOM 861 N N . ILE A 1 109 ? -3.720 5.386 9.627 1.00 88.88 109 ILE A N 1
ATOM 862 C CA . ILE A 1 109 ? -4.815 6.017 10.360 1.00 88.88 109 ILE A CA 1
ATOM 863 C C . ILE A 1 109 ? -5.897 6.479 9.389 1.00 88.88 109 ILE A C 1
ATOM 865 O O . ILE A 1 109 ? -5.641 7.232 8.456 1.00 88.88 109 ILE A O 1
ATOM 869 N N . ARG A 1 110 ? -7.139 6.084 9.665 1.00 87.12 110 ARG A N 1
ATOM 870 C CA . ARG A 1 110 ? -8.337 6.519 8.945 1.00 87.12 110 ARG A CA 1
ATOM 871 C C . ARG A 1 110 ? -9.497 6.678 9.914 1.00 87.12 110 ARG A C 1
ATOM 873 O O . ARG A 1 110 ? -9.596 5.961 10.905 1.00 87.12 110 ARG A O 1
ATOM 880 N N . ARG A 1 111 ? -10.379 7.624 9.631 1.00 80.00 111 ARG A N 1
ATOM 881 C CA . ARG A 1 111 ? -11.632 7.828 10.360 1.00 80.00 111 ARG A CA 1
ATOM 882 C C . ARG A 1 111 ? -12.657 6.776 9.966 1.00 80.00 111 ARG A C 1
ATOM 884 O O . ARG A 1 111 ? -13.480 6.394 10.797 1.00 80.00 111 ARG A O 1
ATOM 891 N N . PHE A 1 112 ? -12.627 6.349 8.704 1.00 78.56 112 PHE A N 1
ATOM 892 C CA . PHE A 1 112 ? -13.658 5.512 8.107 1.00 78.56 112 PHE A CA 1
ATOM 893 C C . PHE A 1 112 ? -13.074 4.207 7.583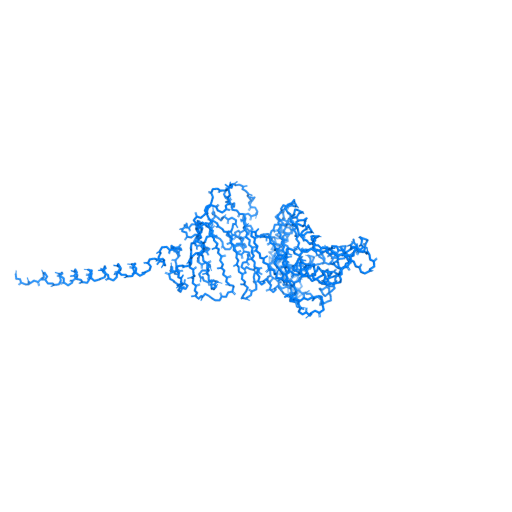 1.00 78.56 112 PHE A C 1
ATOM 895 O O . PHE A 1 112 ? -12.042 4.195 6.914 1.00 78.56 112 PHE A O 1
ATOM 902 N N . ASP A 1 113 ? -13.748 3.092 7.858 1.00 80.00 113 ASP A N 1
ATOM 903 C CA . ASP A 1 113 ? -13.328 1.798 7.333 1.00 80.00 113 ASP A CA 1
ATOM 904 C C . ASP A 1 113 ? -13.467 1.729 5.808 1.00 80.00 113 ASP A C 1
ATOM 906 O O . ASP A 1 113 ? -14.372 2.314 5.204 1.00 80.00 113 ASP A O 1
ATOM 910 N N . LEU A 1 114 ? -12.588 0.944 5.176 1.00 82.19 114 LEU A N 1
ATOM 911 C CA . LEU A 1 114 ? -12.604 0.746 3.721 1.00 82.19 114 LEU A CA 1
ATOM 912 C C . LEU A 1 114 ? -13.940 0.168 3.233 1.00 82.19 114 LEU A C 1
ATOM 914 O O . LEU A 1 114 ? -14.411 0.543 2.166 1.00 82.19 114 LEU A O 1
ATOM 918 N N . ASN A 1 115 ? -14.577 -0.676 4.049 1.00 75.88 115 ASN A N 1
ATOM 919 C CA . ASN A 1 115 ? -15.835 -1.349 3.718 1.00 75.88 115 ASN A CA 1
ATOM 920 C C . ASN A 1 115 ? -17.078 -0.607 4.238 1.00 75.88 115 ASN A C 1
ATOM 922 O O . ASN A 1 115 ? -18.173 -1.163 4.211 1.00 75.88 115 ASN A O 1
ATOM 926 N N . ALA A 1 116 ? -16.937 0.610 4.774 1.00 71.25 116 ALA A N 1
ATOM 927 C CA . ALA A 1 116 ? -18.087 1.350 5.281 1.00 71.25 116 ALA A CA 1
ATOM 928 C C . ALA A 1 116 ? -19.063 1.669 4.133 1.00 71.25 116 ALA A C 1
ATOM 930 O O . ALA A 1 116 ? -18.671 2.288 3.140 1.00 71.25 116 ALA A O 1
ATOM 931 N N . HIS A 1 117 ? -20.330 1.274 4.250 1.00 63.81 117 HIS A N 1
ATOM 932 C CA . HIS A 1 117 ? -21.318 1.634 3.235 1.00 63.81 117 HIS A CA 1
ATOM 933 C C . HIS A 1 117 ? -21.563 3.137 3.226 1.00 63.81 117 HIS A C 1
ATOM 935 O O . HIS A 1 117 ? -21.676 3.774 4.274 1.00 63.81 117 HIS A O 1
ATOM 941 N N . PHE A 1 118 ? -21.652 3.689 2.020 1.00 62.50 118 PHE A N 1
ATOM 942 C CA . PHE A 1 118 ? -21.884 5.104 1.819 1.00 62.50 118 PHE A CA 1
ATOM 943 C C . PHE A 1 118 ? -23.158 5.298 1.004 1.00 62.50 118 PHE A C 1
ATOM 945 O O . PHE A 1 118 ? -23.253 4.831 -0.128 1.00 62.50 118 PHE A O 1
ATOM 952 N N . ASP A 1 119 ? -24.139 5.998 1.572 1.00 56.66 119 ASP A N 1
ATOM 953 C CA . ASP A 1 119 ? -25.356 6.364 0.850 1.00 56.66 119 ASP A CA 1
ATOM 954 C C . ASP A 1 119 ? -25.057 7.577 -0.041 1.00 56.66 119 ASP A C 1
ATOM 956 O O . ASP A 1 119 ? -25.272 8.741 0.310 1.00 56.66 119 ASP A O 1
ATOM 960 N N . MET A 1 120 ? -24.435 7.303 -1.188 1.00 55.34 120 MET A N 1
ATOM 961 C CA . MET A 1 120 ? -24.176 8.320 -2.194 1.00 55.34 120 MET A CA 1
ATOM 962 C C . MET A 1 120 ? -25.475 8.578 -2.945 1.00 55.34 120 MET A C 1
ATOM 964 O O . MET A 1 120 ? -25.911 7.763 -3.762 1.00 55.34 120 MET A O 1
ATOM 968 N N . ARG A 1 121 ? -26.051 9.773 -2.793 1.00 56.69 121 ARG A N 1
ATOM 969 C CA . ARG A 1 121 ? -26.910 10.303 -3.858 1.00 56.69 121 ARG A CA 1
ATOM 970 C C . ARG A 1 121 ? -26.059 10.285 -5.132 1.00 56.69 121 ARG A C 1
ATOM 972 O O . ARG A 1 121 ? -25.099 11.043 -5.224 1.00 56.69 121 ARG A O 1
ATOM 979 N N . ARG A 1 122 ? -26.372 9.380 -6.069 1.00 54.62 122 ARG A N 1
ATOM 980 C CA . ARG A 1 122 ? -25.563 8.940 -7.234 1.00 54.62 122 ARG A CA 1
ATOM 981 C C . ARG A 1 122 ? -24.930 10.036 -8.120 1.00 54.62 122 ARG A C 1
ATOM 983 O O . ARG A 1 122 ? -24.149 9.700 -9.006 1.00 54.62 122 ARG A O 1
ATOM 990 N N . ASN A 1 123 ? -25.237 11.312 -7.901 1.00 56.78 123 ASN A N 1
ATOM 991 C CA . ASN A 1 123 ? -24.765 12.431 -8.712 1.00 56.78 123 ASN A CA 1
ATOM 992 C C . ASN A 1 123 ? -23.397 12.972 -8.250 1.00 56.78 123 ASN A C 1
ATOM 994 O O . ASN A 1 123 ? -22.499 13.087 -9.078 1.00 56.78 123 ASN A O 1
ATOM 998 N N . ASN A 1 124 ? -23.159 13.160 -6.945 1.00 68.12 124 ASN A N 1
ATOM 999 C CA . ASN A 1 124 ? -21.944 13.852 -6.473 1.00 68.12 124 ASN A CA 1
ATOM 1000 C C . ASN A 1 124 ? -20.635 13.080 -6.744 1.00 68.12 124 ASN A C 1
ATOM 1002 O O . ASN A 1 124 ? -19.576 13.685 -6.888 1.00 68.12 124 ASN A O 1
ATOM 1006 N N . PHE A 1 125 ? -20.675 11.746 -6.832 1.00 72.19 125 PHE A N 1
ATOM 1007 C CA . PHE A 1 125 ? -19.465 10.944 -7.059 1.00 72.19 125 PHE A CA 1
ATOM 1008 C C . PHE A 1 125 ? -18.986 10.961 -8.512 1.00 72.19 125 PHE A C 1
ATOM 1010 O O . PHE A 1 125 ? -17.789 11.082 -8.775 1.00 72.19 125 PHE A O 1
ATOM 1017 N N . LYS A 1 126 ? -19.918 10.882 -9.468 1.00 76.94 126 LYS A N 1
ATOM 1018 C CA . LYS A 1 126 ? -19.583 11.045 -10.889 1.00 76.94 126 LYS A CA 1
ATOM 1019 C C . LYS A 1 126 ? -19.004 12.431 -11.137 1.00 76.94 126 LYS A C 1
ATOM 1021 O O . LYS A 1 126 ? -18.009 12.551 -11.852 1.00 76.94 126 LYS A O 1
ATOM 1026 N N . ASP A 1 127 ? -19.575 13.437 -10.482 1.00 81.81 127 ASP A N 1
ATOM 1027 C CA . ASP A 1 127 ? -19.061 14.799 -10.517 1.00 81.81 127 ASP A CA 1
ATOM 1028 C C . ASP A 1 127 ? -17.646 14.850 -9.929 1.00 81.81 127 ASP A C 1
ATOM 1030 O O . ASP A 1 127 ? -16.741 15.356 -10.590 1.00 81.81 127 ASP A O 1
ATOM 1034 N N . TYR A 1 128 ? -17.396 14.212 -8.779 1.00 82.00 128 TYR A N 1
ATOM 1035 C CA . TYR A 1 128 ? -16.060 14.133 -8.180 1.00 82.00 128 TYR A CA 1
ATOM 1036 C C . TYR A 1 128 ? -15.017 13.494 -9.110 1.00 82.00 128 TYR A C 1
ATOM 1038 O O . TYR A 1 128 ? -13.974 14.095 -9.372 1.00 82.00 128 TYR A O 1
ATOM 1046 N N . LEU A 1 129 ? -15.309 12.322 -9.684 1.00 81.50 129 LEU A N 1
ATOM 1047 C CA . LEU A 1 129 ? -14.431 11.667 -10.662 1.00 81.50 129 LEU A CA 1
ATOM 1048 C C . LEU A 1 129 ? -14.183 12.550 -11.894 1.00 81.50 129 LEU A C 1
ATOM 1050 O O . LEU A 1 129 ? -13.061 12.624 -12.404 1.00 81.50 129 LEU A O 1
ATOM 1054 N N . SER A 1 130 ? -15.218 13.249 -12.368 1.00 85.44 130 SER A N 1
ATOM 1055 C CA . SER A 1 130 ? -15.099 14.169 -13.501 1.00 85.44 130 SER A CA 1
ATOM 1056 C C . SER A 1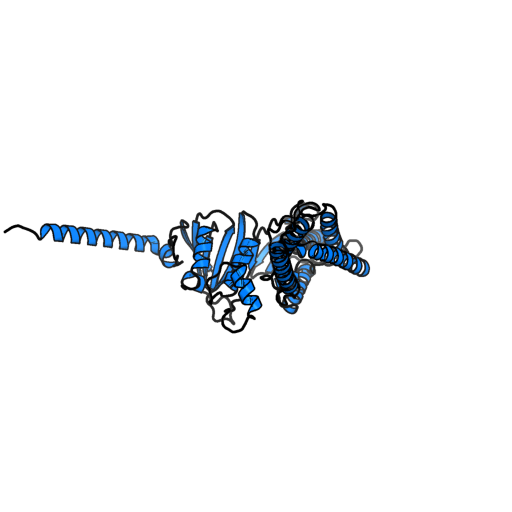 130 ? -14.202 15.368 -13.174 1.00 85.44 130 SER A C 1
ATOM 1058 O O . SER A 1 130 ? -13.375 15.753 -14.004 1.00 85.44 130 SER A O 1
ATOM 1060 N N . LEU A 1 131 ? -14.289 15.902 -11.952 1.00 86.12 131 LEU A N 1
ATOM 1061 C CA . LEU A 1 131 ? -13.456 16.998 -11.463 1.00 86.12 131 LEU A CA 1
ATOM 1062 C C . LEU A 1 131 ? -12.000 16.568 -11.319 1.00 86.12 131 LEU A C 1
ATOM 1064 O O . LEU A 1 131 ? -11.116 17.286 -11.781 1.00 86.12 131 LEU A O 1
ATOM 1068 N N . VAL A 1 132 ? -11.741 15.373 -10.782 1.00 84.00 132 VAL A N 1
ATOM 1069 C CA . VAL A 1 132 ? -10.393 14.783 -10.716 1.00 84.00 132 VAL A CA 1
ATOM 1070 C C . VAL A 1 132 ? -9.799 14.635 -12.119 1.00 84.00 132 VAL A C 1
ATOM 1072 O O . VAL A 1 132 ? -8.669 15.061 -12.373 1.00 84.00 132 VAL A O 1
ATOM 1075 N N . LYS A 1 133 ? -10.575 14.120 -13.079 1.00 83.69 133 LYS A N 1
ATOM 1076 C CA . LYS A 1 133 ? -10.139 13.997 -14.479 1.00 83.69 133 LYS A CA 1
ATOM 1077 C C . LYS A 1 133 ? -9.887 15.360 -15.133 1.00 83.69 133 LYS A C 1
ATOM 1079 O O . LYS A 1 133 ? -8.918 15.524 -15.877 1.00 83.69 133 LYS A O 1
ATOM 1084 N N . LYS A 1 134 ? -10.735 16.354 -14.857 1.00 85.00 134 LYS A N 1
ATOM 1085 C CA . LYS A 1 134 ? -10.573 17.731 -15.345 1.00 85.00 134 LYS A CA 1
ATOM 1086 C C . LYS A 1 134 ? -9.332 18.387 -14.742 1.00 85.00 134 LYS A C 1
ATOM 1088 O O . LYS A 1 134 ? -8.601 19.068 -15.461 1.00 85.00 134 LYS A O 1
ATOM 1093 N N . TYR A 1 135 ? -9.058 18.134 -13.463 1.00 83.75 135 TYR A N 1
ATOM 1094 C CA . TYR A 1 135 ? -7.865 18.608 -12.773 1.00 83.75 135 TYR A CA 1
ATOM 1095 C C . TYR A 1 135 ? -6.598 18.071 -13.434 1.00 83.75 135 TYR A C 1
ATOM 1097 O O . TYR A 1 135 ? -5.737 18.866 -13.803 1.00 83.75 135 TYR A O 1
ATOM 1105 N N . LYS A 1 136 ? -6.506 16.755 -13.679 1.00 78.31 136 LYS A N 1
ATOM 1106 C CA . LYS A 1 136 ? -5.331 16.129 -14.319 1.00 78.31 136 LYS A CA 1
ATOM 1107 C C . LYS A 1 136 ? -5.003 16.728 -15.696 1.00 78.31 136 LYS A C 1
ATOM 1109 O O . LYS A 1 136 ? -3.832 16.893 -16.022 1.00 78.31 136 LYS A O 1
ATOM 1114 N N . ASN A 1 137 ? -6.021 17.129 -16.461 1.00 77.44 137 ASN A N 1
ATOM 1115 C CA . ASN A 1 137 ? -5.862 17.623 -17.835 1.00 77.44 137 ASN A CA 1
ATOM 1116 C C . ASN A 1 137 ? -5.737 19.147 -17.976 1.00 77.44 137 ASN A C 1
ATOM 1118 O O . ASN A 1 137 ? -5.396 19.636 -19.051 1.00 77.44 137 ASN A O 1
ATOM 1122 N N . THR A 1 138 ? -6.029 19.918 -16.928 1.00 78.69 138 THR A N 1
ATOM 1123 C CA . THR A 1 138 ? -6.022 21.383 -17.014 1.00 78.69 138 THR A CA 1
ATOM 1124 C C . THR A 1 138 ? -4.644 21.947 -16.670 1.00 78.69 138 THR A C 1
ATOM 1126 O O . THR A 1 138 ? -4.059 21.599 -15.646 1.00 78.69 138 THR A O 1
ATOM 1129 N N . SER A 1 139 ? -4.139 22.887 -17.475 1.00 73.88 139 SER A N 1
ATOM 1130 C CA . SER A 1 139 ? -2.876 23.601 -17.203 1.00 73.88 139 SER A CA 1
ATOM 1131 C C . SER A 1 139 ? -3.086 24.965 -16.523 1.00 73.88 139 SER A C 1
ATOM 1133 O O . SER A 1 139 ? -2.166 25.488 -15.899 1.00 73.88 139 SER A O 1
ATOM 1135 N N . ASN A 1 140 ? -4.297 25.531 -16.588 1.00 81.25 140 ASN A N 1
ATOM 1136 C CA . ASN A 1 140 ? -4.621 26.861 -16.059 1.00 81.25 140 ASN A CA 1
ATOM 1137 C C . ASN A 1 140 ? -4.724 26.877 -14.519 1.00 81.25 140 ASN A C 1
ATOM 1139 O O . ASN A 1 140 ? -5.526 26.151 -13.934 1.00 81.25 140 ASN A O 1
ATOM 1143 N N . LYS A 1 141 ? -3.945 27.750 -13.866 1.00 81.31 141 LYS A N 1
ATOM 1144 C CA . LYS A 1 141 ? -3.865 27.870 -12.400 1.00 81.31 141 LYS A CA 1
ATOM 1145 C C . LYS A 1 141 ? -5.175 28.317 -11.739 1.00 81.31 141 LYS A C 1
ATOM 1147 O O . LYS A 1 141 ? -5.497 27.810 -10.669 1.00 81.31 141 LYS A O 1
ATOM 1152 N N . THR A 1 142 ? -5.929 29.227 -12.353 1.00 84.56 142 THR A N 1
ATOM 1153 C CA . THR A 1 142 ? -7.195 29.729 -11.788 1.00 84.56 142 THR A CA 1
ATOM 1154 C C . THR A 1 142 ? -8.245 28.627 -11.784 1.00 84.56 142 THR A C 1
ATOM 1156 O O . THR A 1 142 ? -8.796 28.301 -10.739 1.00 84.56 142 THR A O 1
ATOM 1159 N N . VAL A 1 143 ? -8.405 27.949 -12.924 1.00 84.62 143 VAL A N 1
ATOM 1160 C CA . VAL A 1 143 ? -9.334 26.817 -13.059 1.00 84.62 143 VAL A CA 1
ATOM 1161 C C . VAL A 1 143 ? -8.978 25.691 -12.081 1.00 84.62 143 VAL A C 1
ATOM 1163 O O . VAL A 1 143 ? -9.866 25.085 -11.492 1.00 84.62 143 VAL A O 1
ATOM 1166 N N . LYS A 1 144 ? -7.684 25.433 -11.847 1.00 83.19 144 LYS A N 1
ATOM 1167 C CA . LYS A 1 144 ? -7.233 24.469 -10.827 1.00 83.19 144 LYS A CA 1
ATOM 1168 C C . LYS A 1 144 ? -7.645 24.866 -9.414 1.00 83.19 144 LYS A C 1
ATOM 1170 O O . LYS A 1 144 ? -8.053 24.003 -8.644 1.00 83.19 144 LYS A O 1
ATOM 1175 N N . ALA A 1 145 ? -7.510 26.143 -9.061 1.00 84.88 145 ALA A N 1
ATOM 1176 C CA . ALA A 1 145 ? -7.893 26.625 -7.740 1.00 84.88 145 ALA A CA 1
ATOM 1177 C C . ALA A 1 145 ? -9.400 26.451 -7.501 1.00 84.88 145 ALA A C 1
ATOM 1179 O O . ALA A 1 145 ? -9.794 26.041 -6.412 1.00 84.88 145 ALA A O 1
ATOM 1180 N N . ASP A 1 146 ? -10.218 26.697 -8.524 1.00 88.06 146 ASP A N 1
ATOM 1181 C CA . ASP A 1 146 ? -11.669 26.522 -8.445 1.00 88.06 146 ASP A CA 1
ATOM 1182 C C . ASP A 1 146 ? -12.057 25.040 -8.344 1.00 88.06 146 ASP A C 1
ATOM 1184 O O . ASP A 1 146 ? -12.788 24.668 -7.428 1.00 88.06 146 ASP A O 1
ATOM 1188 N N . ILE A 1 147 ? -11.467 24.168 -9.174 1.00 86.44 147 ILE A N 1
ATOM 1189 C CA . ILE A 1 147 ? -11.672 22.710 -9.078 1.00 86.44 147 ILE A CA 1
ATOM 1190 C C . ILE A 1 147 ? -11.265 22.189 -7.693 1.00 86.44 147 ILE A C 1
ATOM 1192 O O . ILE A 1 147 ? -11.978 21.388 -7.097 1.00 86.44 147 ILE A O 1
ATOM 1196 N N . ASN A 1 148 ? -10.140 22.656 -7.144 1.00 85.88 148 ASN A N 1
ATOM 1197 C CA . ASN A 1 148 ? -9.704 22.250 -5.809 1.00 85.88 148 ASN A CA 1
ATOM 1198 C C . ASN A 1 148 ? -10.692 22.684 -4.721 1.00 85.88 148 ASN A C 1
ATOM 1200 O O . ASN A 1 148 ? -10.929 21.919 -3.789 1.00 85.88 148 ASN A O 1
ATOM 1204 N N . LYS A 1 149 ? -11.296 23.874 -4.829 1.00 88.31 149 LYS A N 1
ATOM 1205 C CA . LYS A 1 149 ? -12.352 24.303 -3.899 1.00 88.31 149 LYS A CA 1
ATOM 1206 C C . LYS A 1 149 ? -13.583 23.406 -4.002 1.00 88.31 149 LYS A C 1
ATOM 1208 O O . LYS A 1 149 ? -14.099 22.986 -2.973 1.00 88.31 149 LYS A O 1
ATOM 1213 N N . GLU A 1 150 ? -14.020 23.071 -5.214 1.00 87.31 150 GLU A N 1
ATOM 1214 C CA . GLU A 1 150 ? -15.154 22.161 -5.432 1.00 87.31 150 GLU A CA 1
ATOM 1215 C C . GLU A 1 150 ? -14.880 20.765 -4.860 1.00 87.31 150 GLU A C 1
ATOM 1217 O O . GLU A 1 150 ? -15.703 20.227 -4.123 1.00 87.31 150 GLU A O 1
ATOM 1222 N N . ILE A 1 151 ? -13.686 20.218 -5.106 1.00 85.69 151 ILE A N 1
ATOM 1223 C CA . ILE A 1 151 ? -13.231 18.951 -4.519 1.00 85.69 151 ILE A CA 1
ATOM 1224 C C . ILE A 1 151 ? -1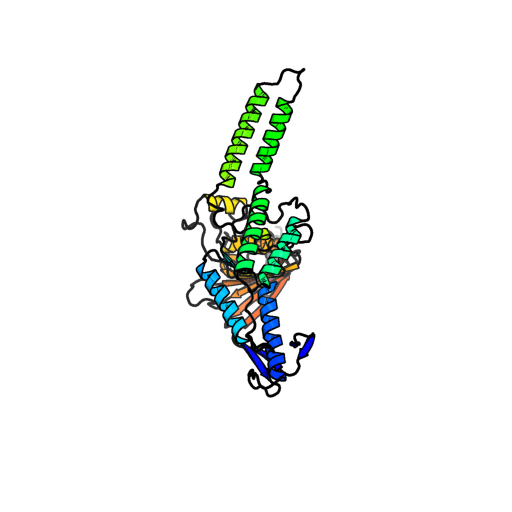3.283 19.009 -2.988 1.00 85.69 151 ILE A C 1
ATOM 1226 O O . ILE A 1 151 ? -13.768 18.071 -2.357 1.00 85.69 151 ILE A O 1
ATOM 1230 N N . GLN A 1 152 ? -12.809 20.096 -2.374 1.00 84.88 152 GLN A N 1
ATOM 1231 C CA . GLN A 1 152 ? -12.842 20.235 -0.917 1.00 84.88 152 GLN A CA 1
ATOM 1232 C C . GLN A 1 152 ? -14.265 20.370 -0.371 1.00 84.88 152 GLN A C 1
ATOM 1234 O O . GLN A 1 152 ? -14.565 19.806 0.678 1.00 84.88 152 GLN A O 1
ATOM 1239 N N . ASN A 1 153 ? -15.162 21.048 -1.086 1.00 86.44 153 ASN A N 1
ATOM 1240 C CA . ASN A 1 153 ? -16.570 21.123 -0.705 1.00 86.44 153 ASN A CA 1
ATOM 1241 C C . ASN A 1 153 ? -17.220 19.735 -0.723 1.00 86.44 153 ASN A C 1
ATOM 1243 O O . ASN A 1 153 ? -17.824 19.341 0.272 1.00 86.44 153 ASN A O 1
ATOM 1247 N N . ILE A 1 154 ? -17.005 18.958 -1.791 1.00 81.50 154 ILE A N 1
ATOM 1248 C CA . ILE A 1 154 ? -17.496 17.575 -1.892 1.00 81.50 154 ILE A CA 1
ATOM 1249 C C . ILE A 1 154 ? -16.928 16.715 -0.758 1.00 81.50 154 ILE A C 1
ATOM 1251 O O . ILE A 1 154 ? -17.665 15.964 -0.120 1.00 81.50 154 ILE A O 1
ATOM 1255 N N . LYS A 1 155 ? -15.628 16.840 -0.459 1.00 79.69 155 LYS A N 1
ATOM 1256 C CA . LYS A 1 155 ? -15.004 16.135 0.669 1.00 79.69 155 LYS A CA 1
ATOM 1257 C C . LYS A 1 155 ? -15.655 16.513 1.998 1.00 79.69 155 LYS A C 1
ATOM 1259 O O . LYS A 1 155 ? -15.992 15.626 2.773 1.00 79.69 155 LYS A O 1
ATOM 1264 N N . ASN A 1 156 ? -15.876 17.798 2.261 1.00 79.69 156 ASN A N 1
ATOM 1265 C CA . ASN A 1 156 ? -16.501 18.262 3.502 1.00 79.69 156 ASN A CA 1
ATOM 1266 C C . ASN A 1 156 ? -17.947 17.772 3.648 1.00 79.69 156 ASN A C 1
ATOM 1268 O O . ASN A 1 156 ? -18.339 17.344 4.733 1.00 79.69 156 ASN A O 1
ATOM 1272 N N . GLU A 1 157 ? -18.726 17.776 2.565 1.00 76.94 157 GLU A N 1
ATOM 1273 C CA . GLU A 1 157 ? -20.065 17.180 2.541 1.00 76.94 157 GLU A CA 1
ATOM 1274 C C . GLU A 1 157 ? -20.012 15.679 2.840 1.00 76.94 157 GLU A C 1
ATOM 1276 O O . GLU A 1 157 ? -20.796 15.177 3.649 1.00 76.94 157 GLU A O 1
ATOM 1281 N N . PHE A 1 158 ? -19.043 14.972 2.252 1.00 71.56 158 PHE A N 1
ATOM 1282 C CA . PHE A 1 158 ? -18.826 13.551 2.496 1.00 71.56 158 PHE A CA 1
ATOM 1283 C C . PHE A 1 158 ? -18.526 13.281 3.974 1.00 71.56 158 PHE A C 1
ATOM 1285 O O . PHE A 1 158 ? -19.224 12.491 4.613 1.00 71.56 158 PHE A O 1
ATOM 1292 N N . PHE A 1 159 ? -17.557 14.000 4.548 1.00 70.00 159 PHE A N 1
ATOM 1293 C CA . PHE A 1 159 ? -17.221 13.924 5.971 1.00 70.00 159 PHE A CA 1
ATOM 1294 C C . PHE A 1 159 ? -18.415 14.255 6.873 1.00 70.00 159 PHE A C 1
ATOM 1296 O O . PHE A 1 159 ? -18.579 13.624 7.915 1.00 70.00 159 PHE A O 1
ATOM 1303 N N . GLY A 1 160 ? -19.253 15.219 6.482 1.00 66.50 160 GLY A N 1
ATOM 1304 C CA . GLY A 1 160 ? -20.453 15.605 7.226 1.00 66.50 160 GLY A CA 1
ATOM 1305 C C . GLY A 1 160 ? -21.578 14.569 7.170 1.00 66.50 160 GLY A C 1
ATOM 1306 O O . GLY A 1 160 ? -22.332 14.432 8.131 1.00 66.50 160 GLY A O 1
ATOM 1307 N N . SER A 1 161 ? -21.689 13.827 6.068 1.00 63.75 161 SER A N 1
ATOM 1308 C CA . SER A 1 161 ? -22.686 12.762 5.908 1.00 63.75 161 SER A CA 1
ATOM 1309 C C . SER A 1 161 ? -22.294 11.448 6.589 1.00 63.75 161 SER A C 1
ATOM 1311 O O . SER A 1 161 ? -23.162 10.620 6.877 1.00 63.75 161 SER A O 1
ATOM 1313 N N . PHE A 1 162 ? -21.002 11.253 6.872 1.00 61.03 162 PHE A N 1
ATOM 1314 C CA . PHE A 1 162 ? -20.522 10.020 7.468 1.00 61.03 162 PHE A CA 1
ATOM 1315 C C . PHE A 1 162 ? -20.914 9.916 8.942 1.00 61.03 162 PHE A C 1
ATOM 1317 O O . PHE A 1 162 ? -20.591 10.771 9.770 1.00 61.03 162 PHE A O 1
ATOM 1324 N N . LYS A 1 163 ? -21.537 8.793 9.295 1.00 61.16 163 LYS A N 1
ATOM 1325 C CA . LYS A 1 163 ? -21.852 8.455 10.680 1.00 61.16 163 LYS A CA 1
ATOM 1326 C C . LYS A 1 163 ? -20.841 7.442 11.186 1.00 61.16 163 LYS A C 1
ATOM 1328 O O . LYS A 1 163 ? -20.811 6.298 10.752 1.00 61.16 163 LYS A O 1
ATOM 1333 N N . THR A 1 164 ? -20.002 7.863 12.128 1.00 63.81 164 THR A N 1
ATOM 1334 C CA . THR A 1 164 ? -19.117 6.932 12.841 1.00 63.81 164 THR A CA 1
ATOM 1335 C C . THR A 1 164 ? -19.947 5.892 13.598 1.00 63.81 164 THR A C 1
ATOM 1337 O O . THR A 1 164 ? -21.089 6.179 13.958 1.00 63.81 164 THR A O 1
ATOM 1340 N N . PRO A 1 165 ? -19.401 4.717 13.957 1.00 65.50 165 PRO A N 1
ATOM 1341 C CA . PRO A 1 165 ? -20.101 3.781 14.843 1.00 65.50 165 PRO A CA 1
ATOM 1342 C C . PRO A 1 165 ? -20.531 4.422 16.177 1.00 65.50 165 PRO A C 1
ATOM 1344 O O . PRO A 1 165 ? -21.486 3.989 16.823 1.00 65.50 165 PRO A O 1
ATOM 1347 N N . ALA A 1 166 ? -19.827 5.469 16.625 1.00 65.12 166 ALA A N 1
ATOM 1348 C CA . ALA A 1 166 ? -20.261 6.319 17.733 1.00 65.12 166 ALA A CA 1
ATOM 1349 C C . ALA A 1 166 ? -21.479 7.189 17.360 1.00 65.12 166 ALA A C 1
ATOM 1351 O O . ALA A 1 166 ? -22.431 7.235 18.135 1.00 65.12 166 ALA A O 1
ATOM 1352 N N . GLY A 1 167 ? -21.487 7.798 16.172 1.00 67.75 167 GLY A N 1
ATOM 1353 C CA . GLY A 1 167 ? -22.622 8.546 15.618 1.00 67.75 167 GLY A CA 1
ATOM 1354 C C . GLY A 1 167 ? -23.868 7.685 15.393 1.00 67.75 167 GLY A C 1
ATOM 1355 O O . GLY A 1 167 ? -24.958 8.075 15.783 1.00 67.75 167 GLY A O 1
ATOM 1356 N N . GLU A 1 168 ? -23.734 6.457 14.890 1.00 71.62 168 GLU A N 1
ATOM 1357 C CA . GLU A 1 168 ? -24.876 5.538 14.798 1.00 71.62 168 GLU A CA 1
ATOM 1358 C C . GLU A 1 168 ? -25.419 5.135 16.172 1.00 71.62 168 GLU A C 1
ATOM 1360 O O . GLU A 1 168 ? -26.625 4.984 16.359 1.00 71.62 168 GLU A O 1
ATOM 1365 N N . ARG A 1 169 ? -24.533 4.913 17.156 1.00 72.25 169 ARG A N 1
ATOM 1366 C CA . ARG A 1 169 ? -24.950 4.636 18.539 1.00 72.25 169 ARG A CA 1
ATOM 1367 C C . ARG A 1 169 ? -25.705 5.823 19.126 1.00 72.25 169 ARG A C 1
ATOM 1369 O O . ARG A 1 169 ? -26.702 5.602 19.811 1.00 72.25 169 ARG A O 1
ATOM 1376 N N . LEU A 1 170 ? -25.253 7.040 18.837 1.00 76.25 170 LEU A N 1
ATOM 1377 C CA . LEU A 1 170 ? -25.928 8.273 19.212 1.00 76.25 170 LEU A CA 1
ATOM 1378 C C . LEU A 1 170 ? -27.313 8.367 18.563 1.00 76.25 170 LEU A C 1
ATOM 1380 O O . LEU A 1 170 ? -28.291 8.530 19.285 1.00 76.25 170 LEU A O 1
ATOM 1384 N N . ASP A 1 171 ? -27.414 8.159 17.252 1.00 76.88 171 ASP A N 1
ATOM 1385 C CA . ASP A 1 171 ? -28.686 8.176 16.526 1.00 76.88 171 ASP A CA 1
ATOM 1386 C C . ASP A 1 171 ? -29.652 7.113 17.044 1.00 76.88 171 ASP A C 1
ATOM 1388 O O . ASP A 1 171 ? -30.824 7.396 17.273 1.00 76.88 171 ASP A O 1
ATOM 1392 N N . ARG A 1 172 ? -29.173 5.885 17.288 1.00 82.12 172 ARG A N 1
ATOM 1393 C CA . ARG A 1 172 ? -29.983 4.811 17.885 1.00 82.12 172 ARG A CA 1
ATOM 1394 C C . ARG A 1 172 ? -30.467 5.196 19.282 1.00 82.12 172 ARG A C 1
ATOM 1396 O O . ARG A 1 172 ? -31.627 4.949 19.610 1.00 82.12 172 ARG A O 1
ATOM 1403 N N . ALA A 1 173 ? -29.607 5.806 20.099 1.00 78.12 173 ALA A N 1
ATOM 1404 C CA . ALA A 1 173 ? -29.969 6.271 21.435 1.00 78.12 173 ALA A CA 1
ATOM 1405 C C . ALA A 1 173 ? -30.990 7.421 21.385 1.00 78.12 173 ALA A C 1
ATOM 1407 O O . ALA A 1 173 ? -31.971 7.390 22.125 1.00 78.12 173 ALA A O 1
ATOM 1408 N N . GLN A 1 174 ? -30.812 8.387 20.482 1.00 80.94 174 GLN A N 1
ATOM 1409 C CA . GLN A 1 174 ? -31.721 9.517 20.277 1.00 80.94 174 GLN A CA 1
ATOM 1410 C C . GLN A 1 174 ? -33.058 9.078 19.673 1.00 80.94 174 GLN A C 1
ATOM 1412 O O . GLN A 1 174 ? -34.105 9.488 20.158 1.00 80.94 174 GLN A O 1
ATOM 1417 N N . ALA A 1 175 ? -33.058 8.188 18.681 1.00 81.88 175 ALA A N 1
ATOM 1418 C CA . ALA A 1 175 ? -34.274 7.623 18.103 1.00 81.88 175 ALA A CA 1
ATOM 1419 C C . ALA A 1 175 ? -35.071 6.821 19.141 1.00 81.88 175 ALA A C 1
ATOM 1421 O O . ALA A 1 175 ? -36.297 6.919 19.188 1.00 81.88 175 ALA A O 1
ATOM 1422 N N . ARG A 1 176 ? -34.388 6.061 20.009 1.00 79.69 176 ARG A N 1
ATOM 1423 C CA . ARG A 1 176 ? -35.026 5.340 21.120 1.00 79.69 176 ARG A CA 1
ATOM 1424 C C . ARG A 1 176 ? -35.574 6.302 22.176 1.00 79.69 176 ARG A C 1
ATOM 1426 O O . ARG A 1 176 ? -36.699 6.112 22.619 1.00 79.69 176 ARG A O 1
ATOM 1433 N N . MET A 1 177 ? -34.836 7.361 22.510 1.00 77.31 177 MET A N 1
ATOM 1434 C CA . MET A 1 177 ? -35.304 8.430 23.399 1.00 77.31 177 MET A CA 1
ATOM 1435 C C . MET A 1 177 ? -36.539 9.145 22.829 1.00 77.31 177 MET A C 1
ATOM 1437 O O . MET A 1 177 ? -37.509 9.341 23.552 1.00 77.31 177 MET A O 1
ATOM 1441 N N . ASN A 1 178 ? -36.541 9.476 21.535 1.00 78.38 178 ASN A N 1
ATOM 1442 C CA . ASN A 1 178 ? -37.665 10.127 20.862 1.00 78.38 178 ASN A CA 1
ATOM 1443 C C . ASN A 1 178 ? -38.889 9.207 20.783 1.00 78.38 178 ASN A C 1
ATOM 1445 O O . ASN A 1 178 ? -39.997 9.671 21.022 1.00 78.38 178 ASN A O 1
ATOM 1449 N N . LYS A 1 179 ? -38.705 7.904 20.523 1.00 78.62 179 LYS A N 1
ATOM 1450 C CA . LYS A 1 179 ? -39.797 6.917 20.562 1.00 78.62 179 LYS A CA 1
ATOM 1451 C C . LYS A 1 179 ? -40.420 6.781 21.951 1.00 78.62 179 LYS A C 1
ATOM 1453 O O . LYS A 1 179 ? -41.635 6.696 22.043 1.00 78.62 179 LYS A O 1
ATOM 1458 N N . VAL A 1 180 ? -39.612 6.772 23.014 1.00 72.06 180 VAL A N 1
ATOM 1459 C CA . VAL A 1 180 ? -40.112 6.693 24.401 1.00 72.06 180 VAL A CA 1
ATOM 1460 C C . VAL A 1 180 ? -40.748 8.015 24.838 1.00 72.06 180 VAL A C 1
ATOM 1462 O O . VAL A 1 180 ? -41.773 8.000 25.504 1.00 72.06 180 VAL A O 1
ATOM 1465 N N . GLY A 1 181 ? -40.210 9.158 24.402 1.00 65.19 181 GLY A N 1
ATOM 1466 C CA . GLY A 1 181 ? -40.812 10.475 24.636 1.00 65.19 181 GLY A CA 1
ATOM 1467 C C . GLY A 1 181 ? -42.101 10.726 23.841 1.00 65.19 181 GLY A C 1
ATOM 1468 O O . GLY A 1 181 ? -42.948 11.488 24.290 1.00 65.19 181 GLY A O 1
ATOM 1469 N N . GLN A 1 182 ? -42.271 10.072 22.685 1.00 64.56 182 GLN A N 1
ATOM 1470 C CA . GLN A 1 182 ? -43.531 10.019 21.927 1.00 64.56 182 GLN A CA 1
ATOM 1471 C C . GLN A 1 182 ? -44.454 8.877 22.384 1.00 64.56 182 GLN A C 1
ATOM 1473 O O . GLN A 1 182 ? -45.593 8.792 21.927 1.00 64.56 182 GLN A O 1
ATOM 1478 N N . GLY A 1 183 ? -43.971 8.005 23.276 1.00 56.44 183 GLY A N 1
ATOM 1479 C CA . GLY A 1 183 ? -44.689 6.879 23.856 1.00 56.44 183 GLY A CA 1
ATOM 1480 C C . GLY A 1 183 ? -45.853 7.350 24.719 1.00 56.44 183 GLY A C 1
ATOM 1481 O O . GLY A 1 183 ? -45.708 7.538 25.919 1.00 56.44 183 GLY A O 1
ATOM 1482 N N . ASN A 1 184 ? -46.993 7.489 24.042 1.00 49.16 184 ASN A N 1
ATOM 1483 C CA . ASN A 1 184 ? -48.371 7.623 24.494 1.00 49.16 184 ASN A CA 1
ATOM 1484 C C . ASN A 1 184 ? -48.703 8.823 25.389 1.00 49.16 184 ASN A C 1
ATOM 1486 O O . ASN A 1 184 ? -48.611 8.771 26.608 1.00 49.16 184 ASN A O 1
ATOM 1490 N N . LEU A 1 185 ? -49.386 9.789 24.770 1.00 49.47 185 LEU A N 1
ATOM 1491 C CA . LEU A 1 185 ? -50.319 10.750 25.383 1.00 49.47 185 LEU A CA 1
ATOM 1492 C C . LEU A 1 185 ? -51.395 10.096 26.306 1.00 49.47 185 LEU A C 1
ATOM 1494 O O . LEU A 1 185 ? -52.223 10.802 26.869 1.00 49.47 185 LEU A O 1
ATOM 1498 N N . PHE A 1 186 ? -51.397 8.759 26.440 1.00 51.44 186 PHE A N 1
ATOM 1499 C CA . PHE A 1 186 ? -52.376 7.918 27.138 1.00 51.44 186 PHE A CA 1
ATOM 1500 C C . PHE A 1 186 ? -51.759 6.759 27.966 1.00 51.44 186 PHE A C 1
ATOM 1502 O O . PHE A 1 186 ? -52.497 5.884 28.413 1.00 51.44 186 PHE A O 1
ATOM 1509 N N . HIS A 1 187 ? -50.436 6.696 28.169 1.00 52.66 187 HIS A N 1
ATOM 1510 C CA . HIS A 1 187 ? -49.808 5.779 29.140 1.00 52.66 187 HIS A CA 1
ATOM 1511 C C . HIS A 1 187 ? -48.726 6.529 29.917 1.00 52.66 187 HIS A C 1
ATOM 1513 O O . HIS A 1 187 ? -47.970 7.294 29.325 1.00 52.66 187 HIS A O 1
ATOM 1519 N N . GLU A 1 188 ? -48.657 6.312 31.233 1.00 54.22 188 GLU A N 1
ATOM 1520 C CA . GLU A 1 188 ? -47.652 6.930 32.099 1.00 54.22 188 GLU A CA 1
ATOM 1521 C C . GLU A 1 188 ? -46.248 6.662 31.552 1.00 54.22 188 GLU A C 1
ATOM 1523 O O . GLU A 1 188 ? -45.782 5.524 31.473 1.00 54.22 188 GLU A O 1
ATOM 1528 N N . THR A 1 189 ? -45.574 7.729 31.131 1.00 56.22 189 THR A N 1
ATOM 1529 C CA . THR A 1 189 ? -44.195 7.656 30.666 1.00 56.22 189 THR A CA 1
ATOM 1530 C C . THR A 1 189 ? -43.336 7.139 31.812 1.00 56.22 189 THR A C 1
ATOM 1532 O O . THR A 1 189 ? -43.270 7.767 32.870 1.00 56.22 189 THR A O 1
ATOM 1535 N N . ASN A 1 190 ? -42.658 6.009 31.611 1.00 64.94 190 ASN A N 1
ATOM 1536 C CA . ASN A 1 190 ? -41.755 5.458 32.612 1.00 64.94 190 ASN A CA 1
ATOM 1537 C C . ASN A 1 190 ? -40.545 6.402 32.789 1.00 64.94 190 ASN A C 1
ATOM 1539 O O . ASN A 1 190 ? -39.569 6.364 32.034 1.00 64.94 190 ASN A O 1
ATOM 1543 N N . LEU A 1 191 ? -40.648 7.313 33.762 1.00 66.38 191 LEU A N 1
ATOM 1544 C CA . LEU A 1 191 ? -39.692 8.393 34.042 1.00 66.38 191 LEU A CA 1
ATOM 1545 C C . LEU A 1 191 ? -38.271 7.878 34.319 1.00 66.38 191 LEU A C 1
ATOM 1547 O O . LEU A 1 191 ? -37.299 8.567 34.005 1.00 66.38 191 LEU A O 1
ATOM 1551 N N . GLU A 1 192 ? -38.150 6.677 34.884 1.00 69.88 192 GLU A N 1
ATOM 1552 C CA . GLU A 1 192 ? -36.879 5.980 35.118 1.00 69.88 192 GLU A CA 1
ATOM 1553 C C . GLU A 1 192 ? -36.203 5.596 33.792 1.00 69.88 192 GLU A C 1
ATOM 1555 O O . GLU A 1 192 ? -35.054 5.969 33.543 1.00 69.88 192 GLU A O 1
ATOM 1560 N N . GLU A 1 193 ? -36.941 4.953 32.881 1.00 72.94 193 GLU A N 1
ATOM 1561 C CA . GLU A 1 193 ? -36.429 4.533 31.570 1.00 72.94 193 GLU A CA 1
ATOM 1562 C C . GLU A 1 193 ? -36.013 5.741 30.714 1.00 72.94 193 GLU A C 1
ATOM 1564 O O . GLU A 1 193 ? -34.970 5.728 30.054 1.00 72.94 193 GLU A O 1
ATOM 1569 N N . PHE A 1 194 ? -36.775 6.837 30.778 1.00 75.38 194 PHE A N 1
ATOM 1570 C CA . PHE A 1 194 ? -36.427 8.075 30.082 1.00 75.38 194 PHE A CA 1
ATOM 1571 C C . PHE A 1 194 ? -35.143 8.719 30.634 1.00 75.38 194 PHE A C 1
ATOM 1573 O O . PHE A 1 194 ? -34.296 9.174 29.857 1.00 75.38 194 PHE A O 1
ATOM 1580 N N . LYS A 1 195 ? -34.950 8.732 31.963 1.00 78.12 195 LYS A N 1
ATOM 1581 C CA . LYS A 1 195 ? -33.709 9.223 32.592 1.00 78.12 195 LYS A CA 1
ATOM 1582 C C . LYS A 1 195 ? -32.500 8.380 32.185 1.00 78.12 195 LYS A C 1
ATOM 1584 O O . LYS A 1 195 ? -31.462 8.948 31.834 1.00 78.12 195 LYS A O 1
ATOM 1589 N N . GLU A 1 196 ? -32.630 7.054 32.166 1.00 81.00 196 GLU A N 1
ATOM 1590 C CA . GLU A 1 196 ? -31.558 6.162 31.713 1.00 81.00 196 GLU A CA 1
ATOM 1591 C C . GLU A 1 196 ? -31.210 6.360 30.234 1.00 81.00 196 GLU A C 1
ATOM 1593 O O . GLU A 1 196 ? -30.032 6.436 29.872 1.00 81.00 196 GLU A O 1
ATOM 1598 N N . LEU A 1 197 ? -32.218 6.461 29.364 1.00 79.19 197 LEU A N 1
ATOM 1599 C CA . LEU A 1 197 ? -32.014 6.684 27.933 1.00 79.19 197 LEU A CA 1
ATOM 1600 C C . LEU A 1 197 ? -31.375 8.046 27.662 1.00 79.19 197 LEU A C 1
ATOM 1602 O O . LEU A 1 197 ? -30.459 8.128 26.843 1.00 79.19 197 LEU A O 1
ATOM 1606 N N . LYS A 1 198 ? -31.768 9.091 28.398 1.00 80.94 198 LYS A N 1
ATOM 1607 C CA . LYS A 1 198 ? -31.131 10.413 28.334 1.00 80.94 198 LYS A CA 1
ATOM 1608 C C . LYS A 1 198 ? -29.664 10.356 28.769 1.00 80.94 198 LYS A C 1
ATOM 1610 O O . LYS A 1 198 ? -28.811 10.958 28.118 1.00 80.94 198 LYS A O 1
ATOM 1615 N N . ALA A 1 199 ? -29.340 9.597 29.818 1.00 82.44 199 ALA A N 1
ATOM 1616 C CA . ALA A 1 199 ? -27.958 9.384 30.248 1.00 82.44 199 ALA A CA 1
ATOM 1617 C C . ALA A 1 199 ? -27.138 8.596 29.208 1.00 82.44 199 ALA A C 1
ATOM 1619 O O . ALA A 1 199 ? -25.994 8.958 28.925 1.00 82.44 199 ALA A O 1
ATOM 1620 N N . LYS A 1 200 ? -27.720 7.559 28.589 1.00 82.06 200 LYS A N 1
ATOM 1621 C CA . LYS A 1 200 ? -27.095 6.799 27.491 1.00 82.06 200 LYS A CA 1
ATOM 1622 C C . LYS A 1 200 ? -26.867 7.671 26.253 1.00 82.06 200 LYS A C 1
ATOM 1624 O O . LYS A 1 200 ? -25.779 7.620 25.687 1.00 82.06 200 LYS A O 1
ATOM 1629 N N . ALA A 1 201 ? -27.837 8.503 25.872 1.00 80.50 201 ALA A N 1
ATOM 1630 C CA . ALA A 1 201 ? -27.708 9.446 24.761 1.00 80.50 201 ALA A CA 1
ATOM 1631 C C . ALA A 1 201 ? -26.629 10.504 25.037 1.00 80.50 201 ALA A C 1
ATOM 1633 O O . ALA A 1 201 ? -25.809 10.771 24.166 1.00 80.50 201 ALA A O 1
ATOM 1634 N N . LYS A 1 202 ? -26.556 11.039 26.266 1.00 83.56 202 LYS A N 1
ATOM 1635 C CA . LYS A 1 202 ? -25.495 11.973 26.673 1.00 83.56 202 LYS A CA 1
ATOM 1636 C C . LYS A 1 202 ? -24.104 11.330 26.602 1.00 83.56 202 LYS A C 1
ATOM 1638 O O . LYS A 1 202 ? -23.208 11.907 25.997 1.00 83.56 202 LYS A O 1
ATOM 1643 N N . LYS A 1 203 ? -23.935 10.111 27.129 1.00 82.38 203 LYS A N 1
ATOM 1644 C CA . LYS A 1 203 ? -22.669 9.359 27.017 1.00 82.38 203 LYS A CA 1
ATOM 1645 C C . LYS A 1 203 ? -22.298 9.062 25.561 1.00 82.38 203 LYS A C 1
ATOM 1647 O O . LYS A 1 203 ? -21.131 9.155 25.194 1.00 82.38 203 LYS A O 1
ATOM 1652 N N . ALA A 1 204 ? -23.278 8.713 24.727 1.00 75.25 204 ALA A N 1
ATOM 1653 C CA . ALA A 1 204 ? -23.059 8.502 23.299 1.00 75.25 204 ALA A CA 1
ATOM 1654 C C . ALA A 1 204 ? -22.658 9.805 22.583 1.00 75.25 204 ALA A C 1
ATOM 1656 O O . ALA A 1 204 ? -21.787 9.763 21.719 1.00 75.25 204 ALA A O 1
ATOM 1657 N N . GLN A 1 205 ? -23.226 10.951 22.978 1.00 76.00 205 GLN A N 1
ATOM 1658 C CA . GLN A 1 205 ? -22.868 12.267 22.440 1.00 76.00 205 GLN A CA 1
ATOM 1659 C C . GLN A 1 205 ? -21.434 12.636 22.819 1.00 76.00 205 GLN A C 1
ATOM 1661 O O . GLN A 1 205 ? -20.651 13.013 21.957 1.00 76.00 205 GLN A O 1
ATOM 1666 N N . GLU A 1 206 ? -21.068 12.481 24.091 1.00 77.81 206 GLU A N 1
ATOM 1667 C CA . GLU A 1 206 ? -19.706 12.734 24.573 1.00 77.81 206 GLU A CA 1
ATOM 1668 C C . GLU A 1 206 ? -18.688 11.834 23.857 1.00 77.81 206 GLU A C 1
ATOM 1670 O O . GLU A 1 206 ? -17.634 12.303 23.430 1.00 77.81 206 GLU A O 1
ATOM 1675 N N . ALA A 1 207 ? -19.019 10.555 23.651 1.00 71.69 207 ALA A N 1
ATOM 1676 C CA . ALA A 1 207 ? -18.187 9.632 22.882 1.00 71.69 207 ALA A CA 1
ATOM 1677 C C . ALA A 1 207 ? -18.073 10.033 21.400 1.00 71.69 207 ALA A C 1
ATOM 1679 O O . ALA A 1 207 ? -16.997 9.898 20.818 1.00 71.69 207 ALA A O 1
ATOM 1680 N N . TYR A 1 208 ? -19.153 10.533 20.795 1.00 71.00 208 TYR A N 1
ATOM 1681 C CA . TYR A 1 208 ? -19.159 11.018 19.417 1.00 71.00 208 TYR A CA 1
ATOM 1682 C C . TYR A 1 208 ? -18.309 12.283 19.248 1.00 71.00 208 TYR A C 1
ATOM 1684 O O . TYR A 1 208 ? -17.443 12.311 18.377 1.00 71.00 208 TYR A O 1
ATOM 1692 N N . GLU A 1 209 ? -18.478 13.286 20.112 1.00 69.88 209 GLU A N 1
ATOM 1693 C CA . GLU A 1 209 ? -17.675 14.517 20.078 1.00 69.88 209 GLU A CA 1
ATOM 1694 C C . GLU A 1 209 ? -16.192 14.232 20.338 1.00 69.88 209 GLU A C 1
ATOM 1696 O O . GLU A 1 209 ? -15.318 14.769 19.653 1.00 69.88 209 GLU A O 1
ATOM 1701 N N . LYS A 1 210 ? -15.892 13.320 21.273 1.00 71.12 210 LYS A N 1
ATOM 1702 C CA . LYS A 1 210 ? -14.520 12.874 21.540 1.00 71.12 210 LYS A CA 1
ATOM 1703 C C . LYS A 1 210 ? -13.905 12.160 20.335 1.00 71.12 210 LYS A C 1
ATOM 1705 O O . LYS A 1 210 ? -12.740 12.386 20.028 1.00 71.12 210 LYS A O 1
ATOM 1710 N N . ALA A 1 211 ? -14.672 11.317 19.643 1.00 67.38 211 ALA A N 1
ATOM 1711 C CA . ALA A 1 211 ? -14.206 10.639 18.436 1.00 67.38 211 ALA A CA 1
ATOM 1712 C C . ALA A 1 211 ? -14.008 11.619 17.267 1.00 67.38 211 ALA A C 1
ATOM 1714 O O . ALA A 1 211 ? -13.014 11.528 16.551 1.00 67.38 211 ALA A O 1
ATOM 1715 N N . LYS A 1 212 ? -14.919 12.583 17.094 1.00 68.69 212 LYS A N 1
ATOM 1716 C CA . LYS A 1 212 ? -14.888 13.580 16.014 1.00 68.69 212 LYS A CA 1
ATOM 1717 C C . LYS A 1 212 ? -13.678 14.514 16.107 1.00 68.69 212 LYS A C 1
ATOM 1719 O O . LYS A 1 212 ? -13.050 14.795 15.085 1.00 68.69 212 LYS A O 1
ATOM 1724 N N . ASN A 1 213 ? -13.351 14.948 17.324 1.00 68.88 213 ASN A N 1
ATOM 1725 C CA . ASN A 1 213 ? -12.264 15.889 17.608 1.00 68.88 213 ASN A CA 1
ATOM 1726 C C . ASN A 1 213 ? -10.966 15.194 18.059 1.00 68.88 213 ASN A C 1
ATOM 1728 O O . ASN A 1 213 ? -10.093 15.843 18.631 1.00 68.88 213 ASN A O 1
ATOM 1732 N N . SER A 1 214 ? -10.836 13.879 17.844 1.00 72.25 214 SER A N 1
ATOM 1733 C CA . SER A 1 214 ? -9.632 13.145 18.241 1.00 72.25 214 SER A CA 1
ATOM 1734 C C . SER A 1 214 ? -8.406 13.649 17.458 1.00 72.25 214 SER A C 1
ATOM 1736 O O . SER A 1 214 ? -8.425 13.597 16.222 1.00 72.25 214 SER A O 1
ATOM 1738 N N . PRO A 1 215 ? -7.323 14.076 18.140 1.00 73.50 215 PRO A N 1
ATOM 1739 C CA . PRO A 1 215 ? -6.095 14.557 17.495 1.00 73.50 215 PRO A CA 1
ATOM 1740 C C . PRO A 1 215 ? -5.433 13.536 16.562 1.00 73.50 215 PRO A C 1
ATOM 1742 O O . PRO A 1 215 ? -4.734 13.920 15.625 1.00 73.50 215 PRO A O 1
ATOM 1745 N N . VAL A 1 216 ? -5.692 12.242 16.787 1.00 75.56 216 VAL A N 1
ATOM 1746 C CA . VAL A 1 216 ? -5.185 11.119 15.977 1.00 75.56 216 VAL A CA 1
ATOM 1747 C C . VAL A 1 216 ? -5.519 11.298 14.493 1.00 75.56 216 VAL A C 1
ATOM 1749 O O . VAL A 1 216 ? -4.751 10.898 13.627 1.00 75.56 216 VAL A O 1
ATOM 1752 N N . PHE A 1 217 ? -6.637 11.955 14.175 1.00 80.06 217 PHE A N 1
ATOM 1753 C CA . PHE A 1 217 ? -7.109 12.104 12.801 1.00 80.06 217 PHE A CA 1
ATOM 1754 C C . PHE A 1 217 ? -6.689 13.410 12.110 1.00 80.06 217 PHE A C 1
ATOM 1756 O O . PHE A 1 217 ? -7.265 13.761 11.079 1.00 80.06 217 PHE A O 1
ATOM 1763 N N . ASN A 1 218 ? -5.734 14.165 12.662 1.00 75.38 218 ASN A N 1
ATOM 1764 C CA . ASN A 1 218 ? -5.259 15.407 12.034 1.00 75.38 218 ASN A CA 1
ATOM 1765 C C . ASN A 1 218 ? -4.491 15.153 10.727 1.00 75.38 218 ASN A C 1
ATOM 1767 O O . ASN A 1 218 ? -4.483 16.011 9.849 1.00 75.38 218 ASN A O 1
ATOM 1771 N N . HIS A 1 219 ? -3.890 13.969 10.586 1.00 81.50 219 HIS A N 1
ATOM 1772 C CA . HIS A 1 219 ? -3.146 13.550 9.395 1.00 81.50 219 HIS A CA 1
ATOM 1773 C C . HIS A 1 219 ? -3.679 12.234 8.812 1.00 81.50 219 HIS A C 1
ATOM 1775 O O . HIS A 1 219 ? -2.952 11.545 8.107 1.00 81.50 219 HIS A O 1
ATOM 1781 N N . SER A 1 220 ? -4.921 11.852 9.127 1.00 86.75 220 SER A N 1
ATOM 1782 C CA . SER A 1 220 ? -5.484 10.575 8.680 1.00 86.75 220 SER A CA 1
ATOM 1783 C C . SER A 1 220 ? -5.624 10.506 7.162 1.00 86.75 220 SER A C 1
ATOM 1785 O O . SER A 1 220 ? -6.045 11.473 6.524 1.00 86.75 220 SER A O 1
ATOM 1787 N N . MET A 1 221 ? -5.339 9.337 6.598 1.00 90.44 221 MET A N 1
ATOM 1788 C CA . MET A 1 221 ? -5.470 9.066 5.175 1.00 90.44 221 MET A CA 1
ATOM 1789 C C . MET A 1 221 ? -6.783 8.340 4.863 1.00 90.44 221 MET A C 1
ATOM 1791 O O . MET A 1 221 ? -6.905 7.119 5.001 1.00 90.44 221 MET A O 1
ATOM 1795 N N . GLU A 1 222 ? -7.762 9.082 4.348 1.00 87.81 222 GLU A N 1
ATOM 1796 C CA . GLU A 1 222 ? -9.006 8.497 3.842 1.00 87.81 222 GLU A CA 1
ATOM 1797 C C . GLU A 1 222 ? -8.817 7.978 2.412 1.00 87.81 222 GLU A C 1
ATOM 1799 O O . GLU A 1 222 ? -9.161 8.648 1.437 1.00 87.81 222 GLU A O 1
ATOM 1804 N N . TRP A 1 223 ? -8.275 6.765 2.285 1.00 89.19 223 TRP A N 1
ATOM 1805 C CA . TRP A 1 223 ? -7.933 6.121 1.007 1.00 89.19 223 TRP A CA 1
ATOM 1806 C C . TRP A 1 223 ? -9.001 6.267 -0.085 1.00 89.19 223 TRP A C 1
ATOM 1808 O O . TRP A 1 223 ? -8.681 6.633 -1.210 1.00 89.19 223 TRP A O 1
ATOM 1818 N N . ARG A 1 224 ? -10.273 6.044 0.261 1.00 84.38 224 ARG A N 1
ATOM 1819 C CA . ARG A 1 224 ? -11.417 6.126 -0.665 1.00 84.38 224 ARG A CA 1
ATOM 1820 C C . ARG A 1 224 ? -11.657 7.531 -1.214 1.00 84.38 224 ARG A C 1
ATOM 1822 O O . ARG A 1 224 ? -12.103 7.687 -2.343 1.00 84.38 224 ARG A O 1
ATOM 1829 N N . MET A 1 225 ? -11.386 8.550 -0.404 1.00 81.75 225 MET A N 1
ATOM 1830 C CA . MET A 1 225 ? -11.643 9.947 -0.752 1.00 81.75 225 MET A CA 1
ATOM 1831 C C . MET A 1 225 ? -10.459 10.583 -1.449 1.00 81.75 225 MET A C 1
ATOM 1833 O O . MET A 1 225 ? -10.627 11.400 -2.355 1.00 81.75 225 MET A O 1
ATOM 1837 N N . GLU A 1 226 ? -9.255 10.232 -1.017 1.00 87.75 226 GLU A N 1
ATOM 1838 C CA . GLU A 1 226 ? -8.040 10.751 -1.619 1.00 87.75 226 GLU A CA 1
ATOM 1839 C C . GLU A 1 226 ? -7.725 10.099 -2.965 1.00 87.75 226 GLU A C 1
ATOM 1841 O O . GLU A 1 226 ? -7.132 10.777 -3.806 1.00 87.75 226 GLU A O 1
ATOM 1846 N N . PHE A 1 227 ? -8.182 8.858 -3.175 1.00 90.00 227 PHE A N 1
ATOM 1847 C CA . PHE A 1 227 ? -8.072 8.106 -4.425 1.00 90.00 227 PHE A CA 1
ATOM 1848 C C . PHE A 1 227 ? -9.446 7.555 -4.842 1.00 90.00 227 PHE A C 1
ATOM 1850 O O . PHE A 1 227 ? -9.743 6.380 -4.632 1.00 90.00 227 PHE A O 1
ATOM 1857 N N . PRO A 1 228 ? -10.333 8.383 -5.414 1.00 84.56 228 PRO A N 1
ATOM 1858 C CA . PRO A 1 228 ? -11.636 7.909 -5.882 1.00 84.56 228 PRO A CA 1
ATOM 1859 C C . PRO A 1 228 ? -11.549 6.915 -7.046 1.00 84.56 228 PRO A C 1
ATOM 1861 O O . PRO A 1 228 ? -12.527 6.230 -7.326 1.00 84.56 228 PRO A O 1
ATOM 1864 N N . GLU A 1 229 ? -10.406 6.817 -7.730 1.00 84.94 229 GLU A N 1
ATOM 1865 C CA . GLU A 1 229 ? -10.211 5.897 -8.856 1.00 84.94 229 GLU A CA 1
ATOM 1866 C C . GLU A 1 229 ? -10.271 4.413 -8.462 1.00 84.94 229 GLU A C 1
ATOM 1868 O O . GLU A 1 229 ? -10.478 3.570 -9.330 1.00 84.94 229 GLU A O 1
ATOM 1873 N N . VAL A 1 230 ? -10.124 4.089 -7.173 1.00 86.75 230 VAL A N 1
ATOM 1874 C CA . VAL A 1 230 ? -10.262 2.716 -6.650 1.00 86.75 230 VAL A CA 1
ATOM 1875 C C . VAL A 1 230 ? -11.657 2.401 -6.117 1.00 86.75 230 VAL A C 1
ATOM 1877 O O . VAL A 1 230 ? -11.846 1.413 -5.403 1.00 86.75 230 VAL A O 1
ATOM 1880 N N . LEU A 1 231 ? -12.638 3.240 -6.446 1.00 84.12 231 LEU A N 1
ATOM 1881 C CA . LEU A 1 231 ? -14.045 3.002 -6.154 1.00 84.12 231 LEU A CA 1
ATOM 1882 C C . LEU A 1 231 ? -14.791 2.539 -7.409 1.00 84.12 231 LEU A C 1
ATOM 1884 O O . LEU A 1 231 ? -14.482 2.958 -8.526 1.00 84.12 231 LEU A O 1
ATOM 1888 N N . ASP A 1 232 ? -15.797 1.687 -7.223 1.00 82.06 232 ASP A N 1
ATOM 1889 C CA . ASP A 1 232 ? -16.686 1.266 -8.304 1.00 82.06 232 ASP A CA 1
ATOM 1890 C C . ASP A 1 232 ? -17.796 2.304 -8.584 1.00 82.06 232 ASP A C 1
ATOM 1892 O O . ASP A 1 232 ? -17.864 3.382 -7.990 1.00 82.06 232 ASP A O 1
ATOM 1896 N N . SER A 1 233 ? -18.718 1.980 -9.496 1.00 75.62 233 SER A N 1
ATOM 1897 C CA . SER A 1 233 ? -19.860 2.849 -9.815 1.00 75.62 233 SER A CA 1
ATOM 1898 C C . SER A 1 233 ? -20.841 3.065 -8.656 1.00 75.62 233 SER A C 1
ATOM 1900 O O . SER A 1 233 ? -21.648 3.995 -8.720 1.00 75.62 233 SER A O 1
ATOM 1902 N N . ASN A 1 234 ? -20.805 2.206 -7.636 1.00 73.25 234 ASN A N 1
ATOM 1903 C CA . ASN A 1 234 ? -21.623 2.301 -6.431 1.00 73.25 234 ASN A CA 1
ATOM 1904 C C . ASN A 1 234 ? -20.904 3.064 -5.305 1.00 73.25 234 ASN A C 1
ATOM 1906 O O . ASN A 1 234 ? -21.542 3.409 -4.314 1.00 73.25 234 ASN A O 1
ATOM 1910 N N . GLY A 1 235 ? -19.619 3.396 -5.481 1.00 73.50 235 GLY A N 1
ATOM 1911 C CA . GLY A 1 235 ? -18.788 4.047 -4.469 1.00 73.50 235 GLY A CA 1
ATOM 1912 C C . GLY A 1 235 ? -18.149 3.067 -3.480 1.00 73.50 235 GLY A C 1
ATOM 1913 O O . GLY A 1 235 ? -17.606 3.496 -2.454 1.00 73.50 235 GLY A O 1
ATOM 1914 N N . ASP A 1 236 ? -18.204 1.767 -3.766 1.00 80.06 236 ASP A N 1
ATOM 1915 C CA . ASP A 1 236 ? -17.595 0.727 -2.947 1.00 80.06 236 ASP A CA 1
ATOM 1916 C C . ASP A 1 236 ? -16.106 0.588 -3.277 1.00 80.06 236 ASP A C 1
ATOM 1918 O O . ASP A 1 236 ? -15.673 0.761 -4.417 1.00 80.06 236 ASP A O 1
ATOM 1922 N N . PHE A 1 237 ? -15.297 0.306 -2.254 1.00 87.25 237 PHE A N 1
ATOM 1923 C CA . PHE A 1 237 ? -13.851 0.180 -2.403 1.00 87.25 237 PHE A CA 1
ATOM 1924 C C . PHE A 1 237 ? -13.486 -1.130 -3.106 1.00 87.25 237 PHE A C 1
ATOM 1926 O O . PHE A 1 237 ? -13.680 -2.213 -2.557 1.00 87.25 237 PHE A O 1
ATOM 1933 N N . VAL A 1 238 ? -12.925 -1.020 -4.310 1.00 89.81 238 VAL A N 1
ATOM 1934 C CA . VAL A 1 238 ? -12.504 -2.165 -5.132 1.00 89.81 238 VAL A CA 1
ATOM 1935 C C . VAL A 1 238 ? -11.139 -2.682 -4.686 1.00 89.81 238 VAL A C 1
ATOM 1937 O O . VAL A 1 238 ? -10.912 -3.891 -4.637 1.00 89.81 238 VAL A O 1
ATOM 1940 N N . GLY A 1 239 ? -10.239 -1.760 -4.339 1.00 92.88 239 GLY A N 1
ATOM 1941 C CA . GLY A 1 239 ? -8.852 -2.050 -3.995 1.00 92.88 239 GLY A CA 1
ATOM 1942 C C . GLY A 1 239 ? -7.898 -2.036 -5.190 1.00 92.88 239 GLY A C 1
ATOM 1943 O O . GLY A 1 239 ? -8.278 -1.761 -6.326 1.00 92.88 239 GLY A O 1
ATOM 1944 N N . TRP A 1 240 ? -6.630 -2.320 -4.907 1.00 95.75 240 TRP A N 1
ATOM 1945 C CA . TRP A 1 240 ? -5.516 -2.197 -5.846 1.00 95.75 240 TRP A CA 1
ATOM 1946 C C . TRP A 1 240 ? -5.116 -3.540 -6.460 1.00 95.75 240 TRP A C 1
ATOM 1948 O O . TRP A 1 240 ? -5.186 -4.580 -5.803 1.00 95.75 240 TRP A O 1
ATOM 1958 N N . ASP A 1 241 ? -4.646 -3.498 -7.707 1.00 96.62 241 ASP A N 1
ATOM 1959 C CA . ASP A 1 241 ? -4.028 -4.629 -8.410 1.00 96.62 241 ASP A CA 1
ATOM 1960 C C . ASP A 1 241 ? -2.691 -5.056 -7.799 1.00 96.62 241 ASP A C 1
ATOM 1962 O O . ASP A 1 241 ? -2.397 -6.246 -7.722 1.00 96.62 241 ASP A O 1
ATOM 1966 N N . LEU A 1 242 ? -1.882 -4.081 -7.386 1.00 97.31 242 LEU A N 1
ATOM 1967 C CA . LEU A 1 242 ? -0.528 -4.276 -6.892 1.00 97.31 242 LEU A CA 1
ATOM 1968 C C . LEU A 1 242 ? -0.265 -3.308 -5.739 1.00 97.31 242 LEU A C 1
ATOM 1970 O O . LEU A 1 242 ? -0.523 -2.111 -5.861 1.00 97.31 242 LEU A O 1
ATOM 1974 N N . VAL A 1 243 ? 0.276 -3.821 -4.637 1.00 97.75 243 VAL A N 1
ATOM 1975 C CA . VAL A 1 243 ? 0.709 -3.018 -3.489 1.00 97.75 243 VAL A CA 1
ATOM 1976 C C . VAL A 1 243 ? 2.162 -3.361 -3.179 1.00 97.75 243 VAL A C 1
ATOM 1978 O O . VAL A 1 243 ? 2.477 -4.491 -2.804 1.00 97.75 243 VAL A O 1
ATOM 1981 N N . ILE A 1 244 ? 3.040 -2.371 -3.350 1.00 97.19 244 ILE A N 1
ATOM 1982 C CA . ILE A 1 244 ? 4.483 -2.481 -3.115 1.00 97.19 244 ILE A CA 1
ATOM 1983 C C . ILE A 1 244 ? 4.912 -1.527 -2.004 1.00 97.19 244 ILE A C 1
ATOM 1985 O O . ILE A 1 244 ? 4.442 -0.390 -1.961 1.00 97.19 244 ILE A O 1
ATOM 1989 N N . ALA A 1 245 ? 5.800 -1.963 -1.109 1.00 95.19 245 ALA A N 1
ATOM 1990 C CA . ALA A 1 245 ? 6.368 -1.069 -0.103 1.00 95.19 245 ALA A CA 1
ATOM 1991 C C . ALA A 1 245 ? 7.682 -1.578 0.498 1.00 95.19 245 ALA A C 1
ATOM 1993 O O . ALA A 1 245 ? 7.928 -2.775 0.626 1.00 95.19 245 ALA A O 1
ATOM 1994 N N . ASN A 1 246 ? 8.473 -0.624 0.973 1.00 93.19 246 ASN A N 1
ATOM 1995 C CA . ASN A 1 246 ? 9.481 -0.820 2.004 1.00 93.19 246 ASN A CA 1
ATOM 1996 C C . ASN A 1 246 ? 8.987 -0.050 3.247 1.00 93.19 246 ASN A C 1
ATOM 1998 O O . ASN A 1 246 ? 9.239 1.155 3.345 1.00 93.19 246 ASN A O 1
ATOM 2002 N N . PRO A 1 247 ? 8.143 -0.658 4.105 1.00 92.44 247 PRO A N 1
ATOM 2003 C CA . PRO A 1 247 ? 7.516 0.042 5.220 1.00 92.44 247 PRO A CA 1
ATOM 2004 C C . PRO A 1 247 ? 8.544 0.437 6.294 1.00 92.44 247 PRO A C 1
ATOM 2006 O O . PRO A 1 247 ? 9.603 -0.171 6.397 1.00 92.44 247 PRO A O 1
ATOM 2009 N N . PRO A 1 248 ? 8.233 1.410 7.166 1.00 89.19 248 PRO A N 1
ATOM 2010 C CA . PRO A 1 248 ? 9.105 1.754 8.286 1.00 89.19 248 PRO A CA 1
ATOM 2011 C C . PRO A 1 248 ? 9.212 0.603 9.300 1.00 89.19 248 PRO A C 1
ATOM 2013 O O . PRO A 1 248 ? 8.229 -0.099 9.564 1.00 89.19 248 PRO A O 1
ATOM 2016 N N . TYR A 1 249 ? 10.388 0.449 9.919 1.00 88.19 249 TYR A N 1
ATOM 2017 C CA . TYR A 1 249 ? 10.698 -0.608 10.897 1.00 88.19 249 TYR A CA 1
ATOM 2018 C C . TYR A 1 249 ? 10.822 -0.052 12.326 1.00 88.19 249 TYR A C 1
ATOM 2020 O O . TYR A 1 249 ? 11.895 -0.071 12.930 1.00 88.19 249 TYR A O 1
ATOM 2028 N N . ILE A 1 250 ? 9.731 0.480 12.876 1.00 82.50 250 ILE A N 1
ATOM 2029 C CA . ILE A 1 250 ? 9.711 1.156 14.179 1.00 82.50 250 ILE A CA 1
ATOM 2030 C C . ILE A 1 250 ? 9.003 0.274 15.209 1.00 82.50 250 ILE A C 1
ATOM 2032 O O . ILE A 1 250 ? 7.892 -0.210 14.990 1.00 82.50 250 ILE A O 1
ATOM 2036 N N . PHE A 1 251 ? 9.629 0.088 16.371 1.00 73.75 251 PHE A N 1
ATOM 2037 C CA . PHE A 1 251 ? 9.015 -0.622 17.491 1.00 73.75 251 PHE A CA 1
ATOM 2038 C C . PHE A 1 251 ? 8.075 0.293 18.277 1.00 73.75 251 PHE A C 1
ATOM 2040 O O . PHE A 1 251 ? 8.487 1.338 18.779 1.00 73.75 251 PHE A O 1
ATOM 2047 N N . ALA A 1 252 ? 6.838 -0.155 18.504 1.00 61.94 252 ALA A N 1
ATOM 2048 C CA . ALA A 1 252 ? 5.844 0.607 19.264 1.00 61.94 252 ALA A CA 1
ATOM 2049 C C . ALA A 1 252 ? 6.199 0.857 20.752 1.00 61.94 252 ALA A C 1
ATOM 2051 O O . ALA A 1 252 ? 5.519 1.633 21.424 1.00 61.94 252 ALA A O 1
ATOM 2052 N N . ARG A 1 253 ? 7.258 0.224 21.284 1.00 57.91 253 ARG A N 1
ATOM 2053 C CA . ARG A 1 253 ? 7.706 0.368 22.684 1.00 57.91 253 ARG A CA 1
ATOM 2054 C C . ARG A 1 253 ? 8.489 1.651 22.972 1.00 57.91 253 ARG A C 1
ATOM 2056 O O . ARG A 1 253 ? 8.504 2.086 24.118 1.00 57.91 253 ARG A O 1
ATOM 2063 N N . ASN A 1 254 ? 9.105 2.279 21.972 1.00 57.28 254 ASN A N 1
ATOM 2064 C CA . ASN A 1 254 ? 10.108 3.330 22.192 1.00 57.28 254 ASN A CA 1
ATOM 2065 C C . ASN A 1 254 ? 9.510 4.735 22.401 1.00 57.28 254 ASN A C 1
ATOM 2067 O O . ASN A 1 254 ? 10.092 5.716 21.954 1.00 57.28 254 ASN A O 1
ATOM 2071 N N . GLN A 1 255 ? 8.322 4.844 23.014 1.00 61.38 255 GLN A N 1
ATOM 2072 C CA . GLN A 1 255 ? 7.548 6.100 23.110 1.00 61.38 255 GLN A CA 1
ATOM 2073 C C . GLN A 1 255 ? 7.271 6.769 21.748 1.00 61.38 255 GLN A C 1
ATOM 2075 O O . GLN A 1 255 ? 6.838 7.912 21.690 1.00 61.38 255 GLN A O 1
ATOM 2080 N N . SER A 1 256 ? 7.479 6.046 20.643 1.00 68.81 256 SER A N 1
ATOM 2081 C CA . SER A 1 256 ? 7.361 6.572 19.280 1.00 68.81 256 SER A CA 1
ATOM 2082 C C . SER A 1 256 ? 5.924 6.914 18.884 1.00 68.81 256 SER A C 1
ATOM 2084 O O . SER A 1 256 ? 5.715 7.587 17.883 1.00 68.81 256 SER A O 1
ATOM 2086 N N . PHE A 1 257 ? 4.944 6.455 19.666 1.00 76.38 257 PHE A N 1
ATOM 2087 C CA . PHE A 1 257 ? 3.525 6.718 19.463 1.00 76.38 257 PHE A CA 1
ATOM 2088 C C . PHE A 1 257 ? 2.883 7.161 20.775 1.00 76.38 257 PHE A C 1
ATOM 2090 O O . PHE A 1 257 ? 3.183 6.604 21.840 1.00 76.38 257 PHE A O 1
ATOM 2097 N N . ASP A 1 258 ? 1.963 8.119 20.681 1.00 78.88 258 ASP A N 1
ATOM 2098 C CA . ASP A 1 258 ? 1.087 8.475 21.791 1.00 78.88 258 ASP A CA 1
ATOM 2099 C C . ASP A 1 258 ? 0.091 7.342 22.110 1.00 78.88 258 ASP A C 1
ATOM 2101 O O . ASP A 1 258 ? -0.111 6.398 21.335 1.00 78.88 258 ASP A O 1
ATOM 2105 N N . ASP A 1 259 ? -0.521 7.403 23.291 1.00 78.69 259 ASP A N 1
ATOM 2106 C CA . ASP A 1 259 ? -1.404 6.331 23.758 1.00 78.69 259 ASP A CA 1
ATOM 2107 C C . ASP A 1 259 ? -2.705 6.230 22.954 1.00 78.69 259 ASP A C 1
ATOM 2109 O O . ASP A 1 259 ? -3.253 5.135 22.812 1.00 78.69 259 ASP A O 1
ATOM 2113 N N . TYR A 1 260 ? -3.174 7.334 22.365 1.00 77.94 260 TYR A N 1
ATOM 2114 C CA . TYR A 1 260 ? -4.355 7.327 21.503 1.00 77.94 260 TYR A CA 1
ATOM 2115 C C . TYR A 1 260 ? -4.097 6.553 20.205 1.00 77.94 260 TYR A C 1
ATOM 2117 O O . TYR A 1 260 ? -4.921 5.739 19.789 1.00 77.94 260 TYR A O 1
ATOM 2125 N N . THR A 1 261 ? -2.927 6.749 19.603 1.00 80.44 261 THR A N 1
ATOM 2126 C CA . THR A 1 261 ? -2.467 6.066 18.392 1.00 80.44 261 THR A CA 1
ATOM 2127 C C . THR A 1 261 ? -2.262 4.577 18.655 1.00 80.44 261 THR A C 1
ATOM 2129 O O . THR A 1 261 ? -2.707 3.741 17.869 1.00 80.44 261 THR A O 1
ATOM 2132 N N . LYS A 1 262 ? -1.687 4.211 19.809 1.00 79.88 262 LYS A N 1
ATOM 2133 C CA . LYS A 1 262 ? -1.585 2.799 20.223 1.00 79.88 262 LYS A CA 1
ATOM 2134 C C . LYS A 1 262 ? -2.960 2.142 20.354 1.00 79.88 262 LYS A C 1
ATOM 2136 O O . LYS A 1 262 ? -3.159 1.045 19.839 1.00 79.88 262 LYS A O 1
ATOM 2141 N N . GLN A 1 263 ? -3.914 2.804 21.016 1.00 79.50 263 GLN A N 1
ATOM 2142 C CA . GLN A 1 263 ? -5.285 2.295 21.154 1.00 79.50 263 GLN A CA 1
ATOM 2143 C C . GLN A 1 263 ? -5.985 2.155 19.800 1.00 79.50 263 GLN A C 1
ATOM 2145 O O . GLN A 1 263 ? -6.684 1.166 19.562 1.00 79.50 263 GLN A O 1
ATOM 2150 N N . TYR A 1 264 ? -5.775 3.112 18.895 1.00 83.12 264 TYR A N 1
ATOM 2151 C CA . TYR A 1 264 ? -6.264 3.017 17.527 1.00 83.12 264 TYR A CA 1
ATOM 2152 C C . TYR A 1 264 ? -5.682 1.779 16.824 1.00 83.12 264 TYR A C 1
ATOM 2154 O O . TYR A 1 264 ? -6.444 0.964 16.306 1.00 83.12 264 TYR A O 1
ATOM 2162 N N . TYR A 1 265 ? -4.365 1.554 16.890 1.00 85.19 265 TYR A N 1
ATOM 2163 C CA . TYR A 1 265 ? -3.753 0.382 16.258 1.00 85.19 265 TYR A CA 1
ATOM 2164 C C . TYR A 1 265 ? -4.250 -0.946 16.828 1.00 85.19 265 TYR A C 1
ATOM 2166 O O . TYR A 1 265 ? -4.575 -1.841 16.055 1.00 85.19 265 TYR A O 1
ATOM 2174 N N . LEU A 1 266 ? -4.375 -1.061 18.152 1.00 80.00 266 LEU A N 1
ATOM 2175 C CA . LEU A 1 266 ? -4.869 -2.279 18.806 1.00 80.00 266 LEU A CA 1
ATOM 2176 C C . LEU A 1 266 ? -6.328 -2.599 18.454 1.00 80.00 266 LEU A C 1
ATOM 2178 O O . LEU A 1 266 ? -6.703 -3.766 18.397 1.00 80.00 266 LEU A O 1
ATOM 2182 N N . SER A 1 267 ? -7.153 -1.575 18.222 1.00 79.50 267 SER A N 1
ATOM 2183 C CA . SER A 1 267 ? -8.568 -1.759 17.880 1.00 79.50 267 SER A CA 1
ATOM 2184 C C . SER A 1 267 ? -8.813 -2.022 16.391 1.00 79.50 267 SER A C 1
ATOM 2186 O O . SER A 1 267 ? -9.776 -2.709 16.063 1.00 79.50 267 SER A O 1
ATOM 2188 N N . HIS A 1 268 ? -7.956 -1.515 15.498 1.00 79.62 268 HIS A N 1
ATOM 2189 C CA . HIS A 1 268 ? -8.162 -1.595 14.043 1.00 79.62 268 HIS A CA 1
ATOM 2190 C C . HIS A 1 268 ? -7.288 -2.651 13.357 1.00 79.62 268 HIS A C 1
ATOM 2192 O O . HIS A 1 268 ? -7.618 -3.109 12.262 1.00 79.62 268 HIS A O 1
ATOM 2198 N N . TYR A 1 269 ? -6.186 -3.064 13.986 1.00 80.69 269 TYR A N 1
ATOM 2199 C CA . TYR A 1 269 ? -5.287 -4.080 13.457 1.00 80.69 269 TYR A CA 1
ATOM 2200 C C . TYR A 1 269 ? -5.182 -5.250 14.432 1.00 80.69 269 TYR A C 1
ATOM 2202 O O . TYR A 1 269 ? -4.819 -5.092 15.594 1.00 80.69 269 TYR A O 1
ATOM 2210 N N . THR A 1 270 ? -5.454 -6.461 13.943 1.00 72.62 270 THR A N 1
ATOM 2211 C CA . THR A 1 270 ? -5.213 -7.691 14.707 1.00 72.62 270 THR A CA 1
ATOM 2212 C C . THR A 1 270 ? -3.707 -7.946 14.792 1.00 72.62 270 THR A C 1
ATOM 2214 O O . THR A 1 270 ? -3.134 -8.612 13.926 1.00 72.62 270 THR A O 1
ATOM 2217 N N . VAL A 1 271 ? -3.067 -7.386 15.816 1.00 67.12 271 VAL A N 1
ATOM 2218 C CA . VAL A 1 271 ? -1.636 -7.546 16.112 1.00 67.12 271 VAL A CA 1
ATOM 2219 C C . VAL A 1 271 ? -1.407 -8.234 17.457 1.00 67.12 271 VAL A C 1
ATOM 2221 O O . VAL A 1 271 ? -2.326 -8.407 18.263 1.00 67.12 271 VAL A O 1
ATOM 2224 N N . ASP A 1 272 ? -0.182 -8.704 17.687 1.00 60.72 272 ASP A N 1
ATOM 2225 C CA . ASP A 1 272 ? 0.236 -9.201 18.995 1.00 60.72 272 ASP A CA 1
ATOM 2226 C C . ASP A 1 272 ? 0.422 -8.038 19.973 1.00 60.72 272 ASP A C 1
ATOM 2228 O O . ASP A 1 272 ? 1.065 -7.031 19.660 1.00 60.72 272 ASP A O 1
ATOM 2232 N N . GLU A 1 273 ? -0.206 -8.162 21.146 1.00 53.59 273 GLU A N 1
ATOM 2233 C CA . GLU A 1 273 ? -0.196 -7.133 22.180 1.00 53.59 273 GLU A CA 1
ATOM 2234 C C . GLU A 1 273 ? 1.254 -6.761 22.541 1.00 53.59 273 GLU A C 1
ATOM 2236 O O . GLU A 1 273 ? 2.113 -7.612 22.772 1.00 53.59 273 GLU A O 1
ATOM 2241 N N . TYR A 1 274 ? 1.529 -5.454 22.588 1.00 53.00 274 TYR A N 1
ATOM 2242 C CA . TYR A 1 274 ? 2.751 -4.857 23.140 1.00 53.00 274 TYR A CA 1
ATOM 2243 C C . TYR A 1 274 ? 4.090 -5.032 22.387 1.00 53.00 274 TYR A C 1
ATOM 2245 O O . TYR A 1 274 ? 5.104 -4.548 22.903 1.00 53.00 274 TYR A O 1
ATOM 2253 N N . GLN A 1 275 ? 4.159 -5.633 21.189 1.00 55.56 275 GLN A N 1
ATOM 2254 C CA . GLN A 1 275 ? 5.411 -5.697 20.390 1.00 55.56 275 GLN A CA 1
ATOM 2255 C C . GLN A 1 275 ? 5.281 -5.391 18.894 1.00 55.56 275 GLN A C 1
ATOM 2257 O O . GLN A 1 275 ? 6.254 -5.576 18.164 1.00 55.56 275 GLN A O 1
ATOM 2262 N N . ALA A 1 276 ? 4.134 -4.899 18.425 1.00 63.47 276 ALA A N 1
ATOM 2263 C CA . ALA A 1 276 ? 3.944 -4.643 17.002 1.00 63.47 276 ALA A CA 1
ATOM 2264 C C . ALA A 1 276 ? 5.020 -3.683 16.456 1.00 63.47 276 ALA A C 1
ATOM 2266 O O . ALA A 1 276 ? 5.122 -2.519 16.856 1.00 63.47 276 ALA A O 1
ATOM 2267 N N . ASN A 1 277 ? 5.849 -4.204 15.553 1.00 80.56 277 ASN A N 1
ATOM 2268 C CA . ASN A 1 277 ? 6.690 -3.394 14.688 1.00 80.56 277 ASN A CA 1
ATOM 2269 C C . ASN A 1 277 ? 5.791 -2.820 13.586 1.00 80.56 277 ASN A C 1
ATOM 2271 O O . ASN A 1 277 ? 4.914 -3.529 13.082 1.00 80.56 277 ASN A O 1
ATOM 2275 N N . THR A 1 278 ? 5.977 -1.555 13.216 1.00 87.44 278 THR A N 1
ATOM 2276 C CA . THR A 1 278 ? 5.116 -0.864 12.247 1.00 87.44 278 THR A CA 1
ATOM 2277 C C . THR A 1 278 ? 4.949 -1.626 10.937 1.00 87.44 278 THR A C 1
ATOM 2279 O O . THR A 1 278 ? 3.843 -1.627 10.401 1.00 87.44 278 THR A O 1
ATOM 2282 N N . TYR A 1 279 ? 5.967 -2.356 10.458 1.00 90.06 279 TYR A N 1
ATOM 2283 C CA . TYR A 1 279 ? 5.833 -3.143 9.225 1.00 90.06 279 TYR A CA 1
ATOM 2284 C C . TYR A 1 279 ? 4.666 -4.145 9.285 1.00 90.06 279 TYR A C 1
ATOM 2286 O O . TYR A 1 279 ? 3.997 -4.358 8.279 1.00 90.06 279 TYR A O 1
ATOM 2294 N N . THR A 1 280 ? 4.353 -4.710 10.458 1.00 90.19 280 THR A N 1
ATOM 2295 C CA . THR A 1 280 ? 3.235 -5.659 10.621 1.00 90.19 280 THR A CA 1
ATOM 2296 C C . THR A 1 280 ? 1.877 -4.986 10.399 1.00 90.19 280 THR A C 1
ATOM 2298 O O . THR A 1 280 ? 0.988 -5.574 9.780 1.00 90.19 280 THR A O 1
ATOM 2301 N N . LEU A 1 281 ? 1.735 -3.725 10.828 1.00 90.25 281 LEU A N 1
ATOM 2302 C CA . LEU A 1 281 ? 0.552 -2.899 10.573 1.00 90.25 281 LEU A CA 1
ATOM 2303 C C . LEU A 1 281 ? 0.432 -2.597 9.075 1.00 90.25 281 LEU A C 1
ATOM 2305 O O . LEU A 1 281 ? -0.639 -2.763 8.493 1.00 90.25 281 LEU A O 1
ATOM 2309 N N . PHE A 1 282 ? 1.547 -2.244 8.429 1.00 93.50 282 PHE A N 1
ATOM 2310 C CA . PHE A 1 282 ? 1.596 -1.985 6.989 1.00 93.50 282 PHE A CA 1
ATOM 2311 C C . PHE A 1 282 ? 1.291 -3.224 6.142 1.00 93.50 282 PHE A C 1
ATOM 2313 O O . PHE A 1 282 ? 0.676 -3.087 5.087 1.00 93.50 282 PHE A O 1
ATOM 2320 N N . MET A 1 283 ? 1.669 -4.427 6.584 1.00 93.25 283 MET A N 1
ATOM 2321 C CA . MET A 1 283 ? 1.292 -5.672 5.904 1.00 93.25 283 MET A CA 1
ATOM 2322 C C . MET A 1 283 ? -0.223 -5.892 5.944 1.00 93.25 283 MET A C 1
ATOM 2324 O O . MET A 1 283 ? -0.835 -6.213 4.925 1.00 93.25 283 MET A O 1
ATOM 2328 N N . LYS A 1 284 ? -0.854 -5.668 7.106 1.00 92.00 284 LYS A N 1
ATOM 2329 C CA . LYS A 1 284 ? -2.316 -5.747 7.246 1.00 92.00 284 LYS A CA 1
ATOM 2330 C C . LYS A 1 284 ? -3.023 -4.684 6.415 1.00 92.00 284 LYS A C 1
ATOM 2332 O O . LYS A 1 284 ? -4.012 -4.990 5.751 1.00 92.00 284 LYS A O 1
ATOM 2337 N N . LEU A 1 285 ? -2.515 -3.451 6.430 1.00 93.69 285 LEU A N 1
ATOM 2338 C CA . LEU A 1 285 ? -3.023 -2.383 5.579 1.00 93.69 285 LEU A CA 1
ATOM 2339 C C . LEU A 1 285 ? -2.917 -2.771 4.101 1.00 93.69 285 LEU A C 1
ATOM 2341 O O . LEU A 1 285 ? -3.927 -2.731 3.409 1.00 93.69 285 LEU A O 1
ATOM 2345 N N . GLY A 1 286 ? -1.741 -3.197 3.635 1.00 95.19 286 GLY A N 1
ATOM 2346 C CA . GLY A 1 286 ? -1.516 -3.557 2.236 1.00 95.19 286 GLY A CA 1
ATOM 2347 C C . GLY A 1 286 ? -2.434 -4.686 1.765 1.00 95.19 286 GLY A C 1
ATOM 2348 O O . GLY A 1 286 ? -3.062 -4.560 0.720 1.00 95.19 286 GLY A O 1
ATOM 2349 N N . TYR A 1 287 ? -2.641 -5.724 2.581 1.00 95.19 287 TYR A N 1
ATOM 2350 C CA . TYR A 1 287 ? -3.636 -6.763 2.288 1.00 95.19 287 TYR A CA 1
ATOM 2351 C C . TYR A 1 287 ? -5.066 -6.216 2.175 1.00 95.19 287 TYR A C 1
ATOM 2353 O O . TYR A 1 287 ? -5.832 -6.608 1.292 1.00 95.19 287 TYR A O 1
ATOM 2361 N N . ASN A 1 288 ? -5.456 -5.312 3.075 1.00 93.12 288 ASN A N 1
ATOM 2362 C CA . ASN A 1 288 ? -6.788 -4.710 3.058 1.00 93.12 288 ASN A CA 1
ATOM 2363 C C . ASN A 1 288 ? -6.988 -3.781 1.853 1.00 93.12 288 ASN A C 1
ATOM 2365 O O . ASN A 1 288 ? -8.105 -3.673 1.359 1.00 93.12 288 ASN A O 1
ATOM 2369 N N . LEU A 1 289 ? -5.916 -3.149 1.379 1.00 95.19 289 LEU A N 1
ATOM 2370 C CA . LEU A 1 289 ? -5.907 -2.305 0.190 1.00 95.19 289 LEU A CA 1
ATOM 2371 C C . LEU A 1 289 ? -5.984 -3.113 -1.111 1.00 95.19 289 LEU A C 1
ATOM 2373 O O . LEU A 1 289 ? -6.504 -2.601 -2.096 1.00 95.19 289 LEU A O 1
ATOM 2377 N N . LEU A 1 290 ? -5.502 -4.356 -1.136 1.00 96.19 290 LEU A N 1
ATOM 2378 C CA . LEU A 1 290 ? -5.564 -5.205 -2.326 1.00 96.19 290 LEU A CA 1
ATOM 2379 C C . LEU A 1 290 ? -6.990 -5.628 -2.677 1.00 96.19 290 LEU A C 1
ATOM 2381 O O . LEU A 1 290 ? -7.791 -5.977 -1.802 1.00 96.19 290 LEU A O 1
ATOM 2385 N N . LYS A 1 291 ? -7.271 -5.692 -3.978 1.00 94.88 291 LYS A N 1
ATOM 2386 C CA . LYS A 1 291 ? -8.450 -6.387 -4.499 1.00 94.88 291 LYS A CA 1
ATOM 2387 C C . LYS A 1 291 ? -8.242 -7.904 -4.481 1.00 94.88 291 LYS A C 1
ATOM 2389 O O . LYS A 1 291 ? -7.115 -8.382 -4.351 1.00 94.88 291 LYS A O 1
ATOM 2394 N N . GLN A 1 292 ? -9.318 -8.674 -4.624 1.00 94.69 292 GLN A N 1
ATOM 2395 C CA . GLN A 1 292 ? -9.218 -10.132 -4.751 1.00 94.69 292 GLN A CA 1
ATOM 2396 C C . GLN A 1 292 ? -8.350 -10.509 -5.967 1.00 94.69 292 GLN A C 1
ATOM 2398 O O . GLN A 1 292 ? -8.563 -9.989 -7.060 1.00 94.69 292 GLN A O 1
ATOM 2403 N N . GLY A 1 293 ? -7.368 -11.392 -5.769 1.00 95.88 293 GLY A N 1
ATOM 2404 C CA . GLY A 1 293 ? -6.377 -11.772 -6.784 1.00 95.88 293 GLY A CA 1
ATOM 2405 C C . GLY A 1 293 ? -5.261 -10.745 -7.024 1.00 95.88 293 GLY A C 1
ATOM 2406 O O . GLY A 1 293 ? -4.381 -10.999 -7.843 1.00 95.88 293 GLY A O 1
ATOM 2407 N N . GLY A 1 294 ? -5.273 -9.602 -6.327 1.00 97.06 294 GLY A N 1
ATOM 2408 C CA . GLY A 1 294 ? -4.201 -8.608 -6.388 1.00 97.06 294 GLY A CA 1
ATOM 2409 C C . GLY A 1 294 ? -2.904 -9.103 -5.739 1.00 97.06 294 GLY A C 1
ATOM 2410 O O . GLY A 1 294 ? -2.933 -9.959 -4.850 1.00 97.06 294 GLY A O 1
ATOM 2411 N N . THR A 1 295 ? -1.779 -8.533 -6.168 1.00 98.12 295 THR A N 1
ATOM 2412 C CA . THR A 1 295 ? -0.423 -8.936 -5.772 1.00 98.12 295 THR A CA 1
ATOM 2413 C C . THR A 1 295 ? 0.160 -8.002 -4.714 1.00 98.12 295 THR A C 1
ATOM 2415 O O . THR A 1 295 ? 0.107 -6.780 -4.822 1.00 98.12 295 THR A O 1
ATOM 2418 N N . PHE A 1 296 ? 0.781 -8.583 -3.700 1.00 98.38 296 PHE A N 1
ATOM 2419 C CA . PHE A 1 296 ? 1.533 -7.903 -2.655 1.00 98.38 296 PHE A CA 1
ATOM 2420 C C . PHE A 1 296 ? 3.033 -8.119 -2.858 1.00 98.38 296 PHE A C 1
ATOM 2422 O O . PHE A 1 296 ? 3.427 -9.227 -3.215 1.00 98.38 296 PHE A O 1
ATOM 2429 N N . ALA A 1 297 ? 3.864 -7.108 -2.592 1.00 98.19 297 ALA A N 1
ATOM 2430 C CA . ALA A 1 297 ? 5.322 -7.241 -2.649 1.00 98.19 297 ALA A CA 1
ATOM 2431 C C . ALA A 1 297 ? 6.030 -6.275 -1.690 1.00 98.19 297 ALA A C 1
ATOM 2433 O O . ALA A 1 297 ? 6.180 -5.090 -2.004 1.00 98.19 297 ALA A O 1
ATOM 2434 N N . TYR A 1 298 ? 6.461 -6.750 -0.519 1.00 97.44 298 TYR A N 1
ATOM 2435 C CA . TYR A 1 298 ? 7.167 -5.918 0.465 1.00 97.44 298 TYR A CA 1
ATOM 2436 C C . TYR A 1 298 ? 8.586 -6.407 0.739 1.00 97.44 298 TYR A C 1
ATOM 2438 O O . TYR A 1 298 ? 8.857 -7.606 0.723 1.00 97.44 298 TYR A O 1
ATOM 2446 N N . ILE A 1 299 ? 9.455 -5.464 1.095 1.00 95.19 299 ILE A N 1
ATOM 2447 C CA . ILE A 1 299 ? 10.735 -5.729 1.760 1.00 95.19 299 ILE A CA 1
ATOM 2448 C C . ILE A 1 299 ? 10.508 -5.486 3.254 1.00 95.19 299 ILE A C 1
ATOM 2450 O O . ILE A 1 299 ? 10.031 -4.417 3.615 1.00 95.19 299 ILE A O 1
ATOM 2454 N N . ILE A 1 300 ? 10.777 -6.466 4.117 1.00 94.00 300 ILE A N 1
ATOM 2455 C CA . ILE A 1 300 ? 10.574 -6.363 5.575 1.00 94.00 300 ILE A CA 1
ATOM 2456 C C . ILE A 1 300 ? 11.720 -7.044 6.336 1.00 94.00 300 ILE A C 1
ATOM 2458 O O . ILE A 1 300 ? 12.467 -7.812 5.736 1.00 94.00 300 ILE A O 1
ATOM 2462 N N . PRO A 1 301 ? 11.871 -6.844 7.657 1.00 92.56 301 PRO A N 1
ATOM 2463 C CA . PRO A 1 301 ? 12.897 -7.536 8.427 1.00 92.56 301 PRO A CA 1
ATOM 2464 C C . PRO A 1 301 ? 12.667 -9.054 8.450 1.00 92.56 301 PRO A C 1
ATOM 2466 O O . PRO A 1 301 ? 11.552 -9.518 8.715 1.00 92.56 301 PRO A O 1
ATOM 2469 N N . ASN A 1 302 ? 13.731 -9.844 8.278 1.00 92.38 302 ASN A N 1
ATOM 2470 C CA . ASN A 1 302 ? 13.640 -11.312 8.284 1.00 92.38 302 ASN A CA 1
ATOM 2471 C C . ASN A 1 302 ? 13.267 -11.896 9.659 1.00 92.38 302 ASN A C 1
ATOM 2473 O O . ASN A 1 302 ? 12.884 -13.060 9.776 1.00 92.38 302 ASN A O 1
ATOM 2477 N N . ASN A 1 303 ? 13.290 -11.074 10.710 1.00 89.69 303 ASN A N 1
ATOM 2478 C CA . ASN A 1 303 ? 12.837 -11.444 12.044 1.00 89.69 303 ASN A CA 1
ATOM 2479 C C . ASN A 1 303 ? 11.360 -11.900 12.077 1.00 89.69 303 ASN A C 1
ATOM 2481 O O . ASN A 1 303 ? 10.939 -12.601 13.002 1.00 89.69 303 ASN A O 1
ATOM 2485 N N . MET A 1 304 ? 10.580 -11.548 11.046 1.00 90.81 304 MET A N 1
ATOM 2486 C CA . MET A 1 304 ? 9.222 -12.035 10.823 1.00 90.81 304 MET A CA 1
ATOM 2487 C C . MET A 1 304 ? 9.177 -13.564 10.716 1.00 90.81 304 MET A C 1
ATOM 2489 O O . MET A 1 304 ? 8.229 -14.173 11.208 1.00 90.81 304 MET A O 1
ATOM 2493 N N . LEU A 1 305 ? 10.223 -14.188 10.163 1.00 91.62 305 LEU A N 1
ATOM 2494 C CA . LEU A 1 305 ? 10.275 -15.618 9.859 1.00 91.62 305 LEU A CA 1
ATOM 2495 C C . LEU A 1 305 ? 10.267 -16.508 11.110 1.00 91.62 305 LEU A C 1
ATOM 2497 O O . LEU A 1 305 ? 9.660 -17.580 11.092 1.00 91.62 305 LEU A O 1
ATOM 2501 N N . THR A 1 306 ? 10.915 -16.074 12.197 1.00 89.50 306 THR A N 1
ATOM 2502 C CA . THR A 1 306 ? 11.220 -16.951 13.343 1.00 89.50 306 THR A CA 1
ATOM 2503 C C . THR A 1 306 ? 10.806 -16.405 14.709 1.00 89.50 306 THR A C 1
ATOM 2505 O O . THR A 1 306 ? 10.510 -17.198 15.602 1.00 89.50 306 THR A O 1
ATOM 2508 N N . ILE A 1 307 ? 10.736 -15.082 14.910 1.00 87.25 307 ILE A N 1
ATOM 2509 C CA . ILE A 1 307 ? 10.487 -14.519 16.248 1.00 87.25 307 ILE A CA 1
ATOM 2510 C C . ILE A 1 307 ? 9.049 -14.794 16.718 1.00 87.25 307 ILE A C 1
ATOM 2512 O O . ILE A 1 307 ? 8.085 -14.628 15.969 1.00 87.25 307 ILE A O 1
ATOM 2516 N N . HIS A 1 308 ? 8.891 -15.165 17.993 1.00 84.06 308 HIS A N 1
ATOM 2517 C CA . HIS A 1 308 ? 7.593 -15.482 18.603 1.00 84.06 308 HIS A CA 1
ATOM 2518 C C . HIS A 1 308 ? 6.595 -14.311 18.575 1.00 84.06 308 HIS A C 1
ATOM 2520 O O . HIS A 1 308 ? 5.410 -14.530 18.363 1.00 84.06 308 HIS A O 1
ATOM 2526 N N . SER A 1 309 ? 7.038 -13.062 18.754 1.00 81.56 309 SER A N 1
ATOM 2527 C CA . SER A 1 309 ? 6.152 -11.883 18.706 1.00 81.56 309 SER A CA 1
ATOM 2528 C C . SER A 1 309 ? 5.510 -11.630 17.336 1.00 81.56 309 SER A C 1
ATOM 2530 O O . SER A 1 309 ? 4.565 -10.855 17.255 1.00 81.56 309 SER A O 1
ATOM 2532 N N . ASN A 1 310 ? 5.987 -12.298 16.280 1.00 86.62 310 ASN A N 1
ATOM 2533 C CA . ASN A 1 310 ? 5.444 -12.226 14.923 1.00 86.62 310 ASN A CA 1
ATOM 2534 C C . ASN A 1 310 ? 4.588 -13.454 14.567 1.00 86.62 310 ASN A C 1
ATOM 2536 O O . ASN A 1 310 ? 4.368 -13.755 13.394 1.00 86.62 310 ASN A O 1
ATOM 2540 N N . GLN A 1 311 ? 4.100 -14.194 15.561 1.00 87.69 311 GLN A N 1
ATOM 2541 C CA . GLN A 1 311 ? 3.296 -15.383 15.313 1.00 87.69 311 GLN A CA 1
ATOM 2542 C C . GLN A 1 311 ? 2.001 -15.047 14.559 1.00 87.69 311 GLN A C 1
ATOM 2544 O O . GLN A 1 311 ? 1.749 -15.635 13.509 1.00 87.69 311 GLN A O 1
ATOM 2549 N N . LYS A 1 312 ? 1.227 -14.047 15.013 1.00 87.38 312 LYS A N 1
ATOM 2550 C CA . LYS A 1 312 ? -0.051 -13.694 14.367 1.00 87.38 312 LYS A CA 1
ATOM 2551 C C . LYS A 1 312 ? 0.094 -13.252 12.917 1.00 87.38 312 LYS A C 1
ATOM 2553 O O . LYS A 1 312 ? -0.847 -13.411 12.137 1.00 87.38 312 LYS A O 1
ATOM 2558 N N . ILE A 1 313 ? 1.230 -12.653 12.543 1.00 89.62 313 ILE A N 1
ATOM 2559 C CA . ILE A 1 313 ? 1.448 -12.252 11.150 1.00 89.62 313 ILE A CA 1
ATOM 2560 C C . ILE A 1 313 ? 1.745 -13.469 10.273 1.00 89.62 313 ILE A C 1
ATOM 2562 O O . ILE A 1 313 ? 1.203 -13.547 9.174 1.00 89.62 313 ILE A O 1
ATOM 2566 N N . ARG A 1 314 ? 2.499 -14.458 10.768 1.00 91.69 314 ARG A N 1
ATOM 2567 C CA . ARG A 1 314 ? 2.720 -15.714 10.039 1.00 91.69 314 ARG A CA 1
ATOM 2568 C C . ARG A 1 314 ? 1.449 -16.555 9.945 1.00 91.69 314 ARG A C 1
ATOM 2570 O O . ARG A 1 314 ? 1.121 -17.004 8.852 1.00 91.69 314 ARG A O 1
ATOM 2577 N N . ASP A 1 315 ? 0.689 -16.663 11.039 1.00 91.00 315 ASP A N 1
ATOM 2578 C CA . ASP A 1 315 ? -0.643 -17.290 11.044 1.00 91.00 315 ASP A CA 1
ATOM 2579 C C . ASP A 1 315 ? -1.545 -16.636 9.988 1.00 91.00 315 ASP A C 1
ATOM 2581 O O . ASP A 1 315 ? -2.250 -17.304 9.236 1.00 91.00 315 ASP A O 1
ATOM 2585 N N . PHE A 1 316 ? -1.511 -15.307 9.894 1.00 91.56 316 PHE A N 1
ATOM 2586 C CA . PHE A 1 316 ? -2.261 -14.578 8.884 1.00 91.56 316 PHE A CA 1
ATOM 2587 C C . PHE A 1 316 ? -1.813 -14.887 7.453 1.00 91.56 316 PHE A C 1
ATOM 2589 O O . PHE A 1 316 ? -2.677 -15.112 6.611 1.00 91.56 316 PHE A O 1
ATOM 2596 N N . LEU A 1 317 ? -0.507 -14.895 7.174 1.00 93.44 317 LEU A N 1
ATOM 2597 C CA . LEU A 1 317 ? 0.013 -15.178 5.835 1.00 93.44 317 LEU A CA 1
ATOM 2598 C C . LEU A 1 317 ? -0.431 -16.567 5.363 1.00 93.44 317 LEU A C 1
ATOM 2600 O O . LEU A 1 317 ? -1.020 -16.687 4.292 1.00 93.44 317 LEU A O 1
ATOM 2604 N N . ILE A 1 318 ? -0.263 -17.593 6.200 1.00 93.00 318 ILE A N 1
ATOM 2605 C CA . ILE A 1 318 ? -0.657 -18.966 5.855 1.00 93.00 318 ILE A CA 1
ATOM 2606 C C . ILE A 1 318 ? -2.167 -19.092 5.641 1.00 93.00 318 ILE A C 1
ATOM 2608 O O . ILE A 1 318 ? -2.598 -19.796 4.742 1.00 93.00 318 ILE A O 1
ATOM 2612 N N . ASN A 1 319 ? -2.986 -18.419 6.453 1.00 92.00 319 ASN A N 1
ATOM 2613 C CA . ASN A 1 319 ? -4.433 -18.648 6.444 1.00 92.00 319 ASN A CA 1
ATOM 2614 C C . ASN A 1 319 ? -5.228 -17.700 5.531 1.00 92.00 319 ASN A C 1
ATOM 2616 O O . ASN A 1 319 ? -6.433 -17.900 5.351 1.00 92.00 319 ASN A O 1
ATOM 2620 N N . LYS A 1 320 ? -4.620 -16.624 5.015 1.00 92.94 320 LYS A N 1
ATOM 2621 C CA . LYS A 1 320 ? -5.335 -15.566 4.270 1.00 92.94 320 LYS A CA 1
ATOM 2622 C C . LYS A 1 320 ? -4.731 -15.206 2.918 1.00 92.94 320 LYS A C 1
ATOM 2624 O O . LYS A 1 320 ? -5.329 -14.374 2.232 1.00 92.94 320 LYS A O 1
ATOM 2629 N N . THR A 1 321 ? -3.578 -15.767 2.563 1.00 95.62 321 THR A N 1
ATOM 2630 C CA . THR A 1 321 ? -2.863 -15.433 1.325 1.00 95.62 321 THR A CA 1
ATOM 2631 C C . THR A 1 321 ? -2.553 -16.689 0.524 1.00 95.62 321 THR A C 1
ATOM 2633 O O . THR A 1 321 ? -2.353 -17.746 1.117 1.00 95.62 321 THR A O 1
ATOM 2636 N N . GLY A 1 322 ? -2.521 -16.560 -0.802 1.00 96.12 322 GLY A N 1
ATOM 2637 C CA . GLY A 1 322 ? -2.096 -17.615 -1.724 1.00 96.12 322 GLY A CA 1
ATOM 2638 C C . GLY A 1 322 ? -0.853 -17.200 -2.504 1.00 96.12 322 GLY A C 1
ATOM 2639 O O . GLY A 1 322 ? -0.477 -16.024 -2.497 1.00 96.12 322 GLY A O 1
ATOM 2640 N N . GLN A 1 323 ? -0.198 -18.168 -3.141 1.00 96.56 323 GLN A N 1
ATOM 2641 C CA . GLN A 1 323 ? 1.084 -18.025 -3.833 1.00 96.56 323 GLN A CA 1
ATOM 2642 C C . GLN A 1 323 ? 2.095 -17.251 -2.976 1.00 96.56 323 GLN A C 1
ATOM 2644 O O . GLN A 1 323 ? 2.710 -16.287 -3.432 1.00 96.56 323 GLN A O 1
ATOM 2649 N N . LEU A 1 324 ? 2.205 -17.626 -1.697 1.00 97.44 324 LEU A N 1
ATOM 2650 C CA . LEU A 1 324 ? 3.081 -16.944 -0.754 1.00 97.44 324 LEU A CA 1
ATOM 2651 C C . LEU A 1 324 ? 4.531 -17.249 -1.119 1.00 97.44 324 LEU A C 1
ATOM 2653 O O . LEU A 1 324 ? 4.962 -18.394 -1.076 1.00 97.44 324 LEU A O 1
ATOM 2657 N N . GLU A 1 325 ? 5.308 -16.229 -1.433 1.00 97.19 325 GLU A N 1
ATOM 2658 C CA . GLU A 1 325 ? 6.724 -16.353 -1.735 1.00 97.19 325 GLU A CA 1
ATOM 2659 C C . GLU A 1 325 ? 7.545 -15.566 -0.720 1.00 97.19 325 GLU A C 1
ATOM 2661 O O . GLU A 1 325 ? 7.286 -14.392 -0.448 1.00 97.19 325 GLU A O 1
ATOM 2666 N N . ILE A 1 326 ? 8.533 -16.237 -0.134 1.00 96.81 326 ILE A N 1
ATOM 2667 C CA . ILE A 1 326 ? 9.409 -15.677 0.888 1.00 96.81 326 ILE A CA 1
ATOM 2668 C C . ILE A 1 326 ? 10.853 -15.858 0.438 1.00 96.81 326 ILE A C 1
ATOM 2670 O O . ILE A 1 326 ? 11.368 -16.976 0.399 1.00 96.81 326 ILE A O 1
ATOM 2674 N N . ILE A 1 327 ? 11.526 -14.746 0.163 1.00 96.00 327 ILE A N 1
ATOM 2675 C CA . ILE A 1 327 ? 12.942 -14.732 -0.205 1.00 96.00 327 ILE A CA 1
ATOM 2676 C C . ILE A 1 327 ? 13.721 -14.101 0.944 1.00 96.00 327 ILE A C 1
ATOM 2678 O O . ILE A 1 327 ? 13.587 -12.908 1.205 1.00 96.00 327 ILE A O 1
ATOM 2682 N N . ASN A 1 328 ? 14.527 -14.881 1.661 1.00 95.31 328 ASN A N 1
ATOM 2683 C CA . ASN A 1 328 ? 15.402 -14.325 2.693 1.00 95.31 328 ASN A CA 1
ATOM 2684 C C . ASN A 1 328 ? 16.656 -13.726 2.056 1.00 95.31 328 ASN A C 1
ATOM 2686 O O . ASN A 1 328 ? 17.350 -14.404 1.304 1.00 95.31 328 ASN A O 1
ATOM 2690 N N . SER A 1 329 ? 16.953 -12.469 2.369 1.00 93.12 329 SER A N 1
ATOM 2691 C CA . SER A 1 329 ? 18.169 -11.821 1.894 1.00 93.12 329 SER A CA 1
ATOM 2692 C C . SER A 1 329 ? 19.337 -12.210 2.787 1.00 93.12 329 SER A C 1
ATOM 2694 O O . SER A 1 329 ? 19.308 -11.962 3.992 1.00 93.12 329 SER A O 1
ATOM 2696 N N . MET A 1 330 ? 20.361 -12.804 2.184 1.00 89.38 330 MET A N 1
ATOM 2697 C CA . MET A 1 330 ? 21.690 -12.958 2.778 1.00 89.38 330 MET A CA 1
ATOM 2698 C C . MET A 1 330 ? 22.526 -11.689 2.570 1.00 89.38 330 MET A C 1
ATOM 2700 O O . MET A 1 330 ? 23.459 -11.424 3.325 1.00 89.38 330 MET A O 1
ATOM 2704 N N . ASP A 1 331 ? 22.133 -10.870 1.591 1.00 85.31 331 ASP A N 1
ATOM 2705 C CA . ASP A 1 331 ? 22.745 -9.582 1.306 1.00 85.31 331 ASP A CA 1
ATOM 2706 C C . ASP A 1 331 ? 22.299 -8.495 2.279 1.00 85.31 331 ASP A C 1
ATOM 2708 O O . ASP A 1 331 ? 21.123 -8.386 2.658 1.00 85.31 331 ASP A O 1
ATOM 2712 N N . LYS A 1 332 ? 23.233 -7.586 2.573 1.00 83.69 332 LYS A N 1
ATOM 2713 C CA . LYS A 1 332 ? 22.930 -6.312 3.219 1.00 83.69 332 LYS A CA 1
ATOM 2714 C C . LYS A 1 332 ? 22.330 -5.344 2.193 1.00 83.69 332 LYS A C 1
ATOM 2716 O O . LYS A 1 332 ? 23.040 -4.533 1.606 1.00 83.69 332 LYS A O 1
ATOM 2721 N N . LEU A 1 333 ? 21.009 -5.416 2.009 1.00 80.62 333 LEU A N 1
ATOM 2722 C CA . LEU A 1 333 ? 20.277 -4.603 1.019 1.00 80.62 333 LEU A CA 1
ATOM 2723 C C . LEU A 1 333 ? 20.402 -3.086 1.228 1.00 80.62 333 LEU A C 1
ATOM 2725 O O . LEU A 1 333 ? 20.270 -2.320 0.278 1.00 80.62 333 LEU A O 1
ATOM 2729 N N . PHE A 1 334 ? 20.646 -2.642 2.462 1.00 81.00 334 PHE A N 1
ATOM 2730 C CA . PHE A 1 334 ? 20.765 -1.227 2.805 1.00 81.00 334 PHE A CA 1
ATOM 2731 C C . PHE A 1 334 ? 22.116 -0.964 3.464 1.00 81.00 334 PHE A C 1
ATOM 2733 O O . PHE A 1 334 ? 22.401 -1.501 4.534 1.00 81.00 334 PHE A O 1
ATOM 2740 N N . THR A 1 335 ? 22.943 -0.108 2.861 1.00 72.81 335 THR A N 1
ATOM 2741 C CA . THR A 1 335 ? 24.299 0.203 3.353 1.00 72.81 335 THR A CA 1
ATOM 2742 C C . THR A 1 335 ? 24.291 0.735 4.786 1.00 72.81 335 THR A C 1
ATOM 2744 O O . THR A 1 335 ? 25.124 0.330 5.604 1.00 72.81 335 THR A O 1
ATOM 2747 N N . ASP A 1 336 ? 23.291 1.559 5.103 1.00 70.81 336 ASP A N 1
ATOM 2748 C CA . ASP A 1 336 ? 23.233 2.369 6.323 1.00 70.81 336 ASP A CA 1
ATOM 2749 C C . ASP A 1 336 ? 22.425 1.713 7.457 1.00 70.81 336 ASP A C 1
ATOM 2751 O O . ASP A 1 336 ? 22.410 2.217 8.579 1.00 70.81 336 ASP A O 1
ATOM 2755 N N . ALA A 1 337 ? 21.769 0.573 7.202 1.00 71.81 337 ALA A N 1
ATOM 2756 C CA . ALA A 1 337 ? 20.952 -0.131 8.191 1.00 71.81 337 ALA A CA 1
ATOM 2757 C C . ALA A 1 337 ? 21.564 -1.487 8.560 1.00 71.81 337 ALA A C 1
ATOM 2759 O O . ALA A 1 337 ? 21.982 -2.250 7.696 1.00 71.81 337 ALA A O 1
ATOM 2760 N N . ASN A 1 338 ? 21.588 -1.815 9.853 1.00 74.62 338 ASN A N 1
ATOM 2761 C CA . ASN A 1 338 ? 22.049 -3.116 10.346 1.00 74.62 338 ASN A CA 1
ATOM 2762 C C . ASN A 1 338 ? 20.864 -4.060 10.605 1.00 74.62 338 ASN A C 1
ATOM 2764 O O . ASN A 1 338 ? 20.664 -4.524 11.727 1.00 74.62 338 ASN A O 1
ATOM 2768 N N . VAL A 1 339 ? 20.019 -4.243 9.589 1.00 81.75 339 VAL A N 1
ATOM 2769 C CA . VAL A 1 339 ? 18.805 -5.064 9.665 1.00 81.75 339 VAL A CA 1
ATOM 2770 C C . VAL A 1 339 ? 18.784 -6.019 8.484 1.00 81.75 339 VAL A C 1
ATOM 2772 O O . VAL A 1 339 ? 18.779 -5.576 7.334 1.00 81.75 339 VAL A O 1
ATOM 2775 N N . ASP A 1 340 ? 18.734 -7.313 8.786 1.00 89.19 340 ASP A N 1
ATOM 2776 C CA . ASP A 1 340 ? 18.552 -8.359 7.788 1.00 89.19 340 ASP A CA 1
ATOM 2777 C C . ASP A 1 340 ? 17.103 -8.368 7.298 1.00 89.19 340 ASP A C 1
ATOM 2779 O O . ASP A 1 340 ? 16.154 -8.232 8.082 1.00 89.19 340 ASP A O 1
ATOM 2783 N N . ASN A 1 341 ? 16.923 -8.537 5.991 1.00 93.38 341 ASN A N 1
ATOM 2784 C CA . ASN A 1 341 ? 15.627 -8.379 5.340 1.00 93.38 341 ASN A CA 1
ATOM 2785 C C . ASN A 1 341 ? 15.191 -9.664 4.643 1.00 93.38 341 ASN A C 1
ATOM 2787 O O . ASN A 1 341 ? 15.998 -10.504 4.257 1.00 93.38 341 ASN A O 1
ATOM 2791 N N . CYS A 1 342 ? 13.893 -9.794 4.440 1.00 94.81 342 CYS A N 1
ATOM 2792 C CA . CYS A 1 342 ? 13.310 -10.722 3.497 1.00 94.81 342 CYS A CA 1
ATOM 2793 C C . CYS A 1 342 ? 12.336 -9.979 2.582 1.00 94.81 342 CYS A C 1
ATOM 2795 O O . CYS A 1 342 ? 11.785 -8.932 2.933 1.00 94.81 342 CYS A O 1
ATOM 2797 N N . LEU A 1 343 ? 12.140 -10.529 1.392 1.00 96.00 343 LEU A N 1
ATOM 2798 C CA . LEU A 1 343 ? 11.103 -10.115 0.471 1.00 96.00 343 LEU A CA 1
ATOM 2799 C C . LEU A 1 343 ? 9.920 -11.059 0.645 1.00 96.00 343 LEU A C 1
ATOM 2801 O O . LEU A 1 343 ? 10.092 -12.277 0.728 1.00 96.00 343 LEU A O 1
ATOM 2805 N N . VAL A 1 344 ? 8.728 -10.483 0.724 1.00 97.06 344 VAL A N 1
ATOM 2806 C CA . VAL A 1 344 ? 7.478 -11.223 0.872 1.00 97.06 344 VAL A CA 1
ATOM 2807 C C . VAL A 1 344 ? 6.547 -10.829 -0.256 1.00 97.06 344 VAL A C 1
ATOM 2809 O O . VAL A 1 344 ? 6.154 -9.663 -0.364 1.00 97.06 344 VAL A O 1
ATOM 2812 N N . PHE A 1 345 ? 6.159 -11.820 -1.047 1.00 97.88 345 PHE A N 1
ATOM 2813 C CA . PHE A 1 345 ? 5.173 -11.690 -2.107 1.00 97.88 345 PHE A CA 1
ATOM 2814 C C . PHE A 1 345 ? 3.997 -12.611 -1.823 1.00 97.88 345 PHE A C 1
ATOM 2816 O O . PHE A 1 345 ? 4.176 -13.696 -1.284 1.00 97.88 345 PHE A O 1
ATOM 2823 N N . PHE A 1 346 ? 2.786 -12.188 -2.160 1.00 97.94 346 PHE A N 1
ATOM 2824 C CA . PHE A 1 346 ? 1.622 -13.073 -2.131 1.00 97.94 346 PHE A CA 1
ATOM 2825 C C . PHE A 1 346 ? 0.498 -12.505 -2.986 1.00 97.94 346 PHE A C 1
ATOM 2827 O O . PHE A 1 346 ? 0.495 -11.322 -3.331 1.00 97.94 346 PHE A O 1
ATOM 2834 N N . LYS A 1 347 ? -0.512 -13.325 -3.261 1.00 97.81 347 LYS A N 1
ATOM 2835 C CA . LYS A 1 347 ? -1.796 -12.883 -3.797 1.00 97.81 347 LYS A CA 1
ATOM 2836 C C . LYS A 1 347 ? -2.882 -12.913 -2.736 1.00 97.81 347 LYS A C 1
ATOM 2838 O O . LYS A 1 347 ? -2.896 -13.754 -1.832 1.00 97.81 347 LYS A O 1
ATOM 2843 N N . LYS A 1 348 ? -3.826 -11.977 -2.846 1.00 96.75 348 LYS A N 1
ATOM 2844 C CA . LYS A 1 348 ? -5.041 -11.973 -2.024 1.00 96.75 348 LYS A CA 1
ATOM 2845 C C . LYS A 1 348 ? -6.020 -13.021 -2.548 1.00 96.75 348 LYS A C 1
ATOM 2847 O O . LYS A 1 348 ? -6.965 -12.700 -3.265 1.00 96.75 348 LYS A O 1
ATOM 2852 N N . GLU A 1 349 ? -5.761 -14.274 -2.210 1.00 95.19 349 GLU A N 1
ATOM 2853 C CA . GLU A 1 349 ? -6.554 -15.437 -2.602 1.00 95.19 349 GLU A CA 1
ATOM 2854 C C . GLU A 1 349 ? -6.529 -16.528 -1.525 1.00 95.19 349 GLU A C 1
ATOM 2856 O O . GLU A 1 349 ? -5.961 -16.336 -0.447 1.00 95.19 349 GLU A O 1
ATOM 2861 N N . CYS A 1 350 ? -7.230 -17.636 -1.774 1.00 93.56 350 CYS A N 1
ATOM 2862 C CA . CYS A 1 350 ? -7.249 -18.761 -0.847 1.00 93.56 350 CYS A CA 1
ATOM 2863 C C . CYS A 1 350 ? -5.842 -19.367 -0.702 1.00 93.56 350 CYS A C 1
ATOM 2865 O O . CYS A 1 350 ? -5.137 -19.463 -1.705 1.00 93.56 350 CYS A O 1
ATOM 2867 N N . PRO A 1 351 ? -5.452 -19.809 0.506 1.00 94.25 351 PRO A N 1
ATOM 2868 C CA . PRO A 1 351 ? -4.167 -20.463 0.711 1.00 94.25 351 PRO A CA 1
ATOM 2869 C C . PRO A 1 351 ? -3.987 -21.715 -0.136 1.00 94.25 351 PRO A C 1
ATOM 2871 O O . PRO A 1 351 ? -4.885 -22.556 -0.206 1.00 94.25 351 PRO A O 1
ATOM 2874 N N . ASP A 1 352 ? -2.810 -21.842 -0.736 1.00 94.62 352 ASP A N 1
ATOM 2875 C CA . ASP A 1 352 ? -2.440 -22.968 -1.588 1.00 94.62 352 ASP A CA 1
ATOM 2876 C C . ASP A 1 352 ? -0.988 -23.408 -1.335 1.00 94.62 352 ASP A C 1
ATOM 2878 O O . ASP A 1 352 ? -0.729 -24.527 -0.887 1.00 94.62 352 ASP A O 1
ATOM 2882 N N . THR A 1 353 ? -0.030 -22.522 -1.589 1.00 96.06 353 THR A N 1
ATOM 2883 C CA . THR A 1 353 ? 1.381 -22.842 -1.732 1.00 96.06 353 THR A CA 1
ATOM 2884 C C . THR A 1 353 ? 2.262 -21.770 -1.108 1.00 96.06 353 THR A C 1
ATOM 2886 O O . THR A 1 353 ? 1.930 -20.584 -1.074 1.00 96.06 353 THR A O 1
ATOM 2889 N N . ILE A 1 354 ? 3.407 -22.220 -0.599 1.00 96.56 354 ILE A N 1
ATOM 2890 C CA . ILE A 1 354 ? 4.471 -21.390 -0.055 1.00 96.56 354 ILE A CA 1
ATOM 2891 C C . ILE A 1 354 ? 5.761 -21.736 -0.789 1.00 96.56 354 ILE A C 1
ATOM 2893 O O . ILE A 1 354 ? 6.246 -22.865 -0.709 1.00 96.56 354 ILE A O 1
ATOM 2897 N N . THR A 1 355 ? 6.333 -20.766 -1.485 1.00 96.44 355 THR A N 1
ATOM 2898 C CA . THR A 1 355 ? 7.638 -20.871 -2.134 1.00 96.44 355 THR A CA 1
ATOM 2899 C C . THR A 1 355 ? 8.675 -20.155 -1.285 1.00 96.44 355 THR A C 1
ATOM 2901 O O . THR A 1 355 ? 8.439 -19.047 -0.806 1.00 96.44 355 THR A O 1
ATOM 2904 N N . VAL A 1 356 ? 9.833 -20.781 -1.077 1.00 96.19 356 VAL A N 1
ATOM 2905 C CA . VAL A 1 356 ? 10.927 -20.157 -0.322 1.00 96.19 356 VAL A CA 1
ATOM 2906 C C . VAL A 1 356 ? 12.211 -20.090 -1.133 1.00 96.19 356 VAL A C 1
ATOM 2908 O O . VAL A 1 356 ? 12.528 -21.003 -1.900 1.00 96.19 356 VAL A O 1
ATOM 2911 N N . GLY A 1 357 ? 12.971 -19.021 -0.923 1.00 95.06 357 GLY A N 1
ATOM 2912 C CA . GLY A 1 357 ? 14.245 -18.782 -1.585 1.00 95.06 357 GLY A CA 1
ATOM 2913 C C . GLY A 1 357 ? 15.214 -17.960 -0.746 1.00 95.06 357 GLY A C 1
ATOM 2914 O O . GLY A 1 357 ? 14.882 -17.473 0.335 1.00 95.06 357 GLY A O 1
ATOM 2915 N N . GLU A 1 358 ? 16.423 -17.812 -1.270 1.00 95.12 358 GLU A N 1
ATOM 2916 C CA . GLU A 1 358 ? 17.455 -16.915 -0.750 1.00 95.12 358 GLU A CA 1
ATOM 2917 C C . GLU A 1 358 ? 17.884 -15.941 -1.856 1.00 95.12 358 GLU A C 1
ATOM 2919 O O . GLU A 1 358 ? 17.902 -16.303 -3.034 1.00 95.12 358 GLU A O 1
ATOM 2924 N N . LEU A 1 359 ? 18.205 -14.711 -1.462 1.00 93.56 359 LEU A N 1
ATOM 2925 C CA . LEU A 1 359 ? 18.890 -13.719 -2.288 1.00 93.56 359 LEU A CA 1
ATOM 2926 C C . LEU A 1 359 ? 20.316 -13.579 -1.757 1.00 93.56 359 LEU A C 1
ATOM 2928 O O . LEU A 1 359 ? 20.490 -13.257 -0.580 1.00 93.56 359 LEU A O 1
ATOM 2932 N N . ASP A 1 360 ? 21.302 -13.847 -2.606 1.00 91.50 360 ASP A N 1
ATOM 2933 C CA . ASP A 1 360 ? 22.719 -13.849 -2.252 1.00 91.50 360 ASP A CA 1
ATOM 2934 C C . ASP A 1 360 ? 23.546 -13.266 -3.408 1.00 91.50 360 ASP A C 1
ATOM 2936 O O . ASP A 1 360 ? 23.456 -13.720 -4.547 1.00 91.50 360 ASP A O 1
ATOM 2940 N N . HIS A 1 361 ? 24.333 -12.233 -3.122 1.00 86.12 361 HIS A N 1
ATOM 2941 C CA . HIS A 1 361 ? 25.153 -11.477 -4.069 1.00 86.12 361 HIS A CA 1
ATOM 2942 C C . HIS A 1 361 ? 24.371 -10.965 -5.296 1.00 86.12 361 HIS A C 1
ATOM 2944 O O . HIS A 1 361 ? 24.884 -10.942 -6.416 1.00 86.12 361 HIS A O 1
ATOM 2950 N N . GLY A 1 362 ? 23.120 -10.541 -5.092 1.00 81.19 362 GLY A N 1
ATOM 2951 C CA . GLY A 1 362 ? 22.223 -10.071 -6.153 1.00 81.19 362 GLY A CA 1
ATOM 2952 C C . GLY A 1 362 ? 21.580 -11.177 -7.000 1.00 81.19 362 GLY A C 1
ATOM 2953 O O . GLY A 1 362 ? 20.722 -10.875 -7.832 1.00 81.19 362 GLY A O 1
ATOM 2954 N N . GLU A 1 363 ? 21.927 -12.447 -6.777 1.00 85.69 363 GLU A N 1
ATOM 2955 C CA . GLU A 1 363 ? 21.279 -13.591 -7.413 1.00 85.69 363 GLU A CA 1
ATOM 2956 C C . GLU A 1 363 ? 20.231 -14.196 -6.477 1.00 85.69 363 GLU A C 1
ATOM 2958 O O . GLU A 1 363 ? 20.504 -14.520 -5.321 1.00 85.69 363 GLU A O 1
ATOM 2963 N N . TYR A 1 364 ? 19.004 -14.367 -6.972 1.00 88.19 364 TYR A N 1
ATOM 2964 C CA . TYR A 1 364 ? 17.952 -15.032 -6.209 1.00 88.19 364 TYR A CA 1
ATOM 2965 C C . TYR A 1 364 ? 17.810 -16.491 -6.641 1.00 88.19 364 TYR A C 1
ATOM 2967 O O . TYR A 1 364 ? 17.839 -16.824 -7.829 1.00 88.19 364 TYR A O 1
ATOM 2975 N N . LYS A 1 365 ? 17.619 -17.375 -5.662 1.00 91.81 365 LYS A N 1
ATOM 2976 C CA . LYS A 1 365 ? 17.425 -18.808 -5.875 1.00 91.81 365 LYS A CA 1
ATOM 2977 C C . LYS A 1 365 ? 16.238 -19.317 -5.074 1.00 91.81 365 LYS A C 1
ATOM 2979 O O . LYS A 1 365 ? 16.210 -19.215 -3.850 1.00 91.81 365 LYS A O 1
ATOM 2984 N N . LEU A 1 366 ? 15.292 -19.942 -5.768 1.00 93.62 366 LEU A N 1
ATOM 2985 C CA . LEU A 1 366 ? 14.168 -20.643 -5.151 1.00 93.62 366 LEU A CA 1
ATOM 2986 C C . LEU A 1 366 ? 14.580 -22.077 -4.794 1.00 93.62 366 LEU A C 1
ATOM 2988 O O . LEU A 1 366 ? 15.188 -22.778 -5.604 1.00 93.62 366 LEU A O 1
ATOM 2992 N N . PHE A 1 367 ? 14.253 -22.523 -3.581 1.00 91.94 367 PHE A N 1
ATOM 2993 C CA . PHE A 1 367 ? 14.582 -23.872 -3.101 1.00 91.94 367 PHE A CA 1
ATOM 2994 C C . PHE A 1 367 ? 13.447 -24.871 -3.275 1.00 91.94 367 PHE A C 1
ATOM 2996 O O . PHE A 1 367 ? 13.695 -26.073 -3.354 1.00 91.94 367 PHE A O 1
ATOM 3003 N N . GLY A 1 368 ? 12.209 -24.391 -3.328 1.00 91.25 368 GLY A N 1
ATOM 3004 C CA . GLY A 1 368 ? 11.054 -25.235 -3.574 1.00 91.25 368 GLY A CA 1
ATOM 3005 C C . GLY A 1 368 ? 9.755 -24.607 -3.105 1.00 91.25 368 GLY A C 1
ATOM 3006 O O . GLY A 1 368 ? 9.740 -23.599 -2.395 1.00 91.25 368 GLY A O 1
ATOM 3007 N N . THR A 1 369 ? 8.673 -25.269 -3.497 1.00 94.81 369 THR A N 1
ATOM 3008 C CA . THR A 1 369 ? 7.301 -24.913 -3.155 1.00 94.81 369 THR A CA 1
ATOM 3009 C C . THR A 1 369 ? 6.702 -26.019 -2.295 1.00 94.81 369 THR A C 1
ATOM 3011 O O . THR A 1 369 ? 6.841 -27.208 -2.595 1.00 94.81 369 THR A O 1
ATOM 3014 N N . VAL A 1 370 ? 6.059 -25.633 -1.201 1.00 94.06 370 VAL A N 1
ATOM 3015 C CA . VAL A 1 370 ? 5.389 -26.526 -0.253 1.00 94.06 370 VAL A CA 1
ATOM 3016 C C . VAL A 1 370 ? 3.922 -26.121 -0.090 1.00 94.06 370 VAL A C 1
ATOM 3018 O O . VAL A 1 370 ? 3.584 -24.977 -0.379 1.00 94.06 370 VAL A O 1
ATOM 3021 N N . PRO A 1 371 ? 3.035 -27.026 0.352 1.00 93.56 371 PRO A N 1
ATOM 3022 C CA . PRO A 1 371 ? 1.663 -26.661 0.700 1.00 93.56 371 PRO A CA 1
ATOM 3023 C C . PRO A 1 371 ? 1.605 -25.627 1.835 1.00 93.56 371 PRO A C 1
ATOM 3025 O O . PRO A 1 371 ? 2.535 -25.532 2.641 1.00 93.56 371 PRO A O 1
ATOM 3028 N N . SER A 1 372 ? 0.505 -24.878 1.927 1.00 91.06 372 SER A N 1
ATOM 3029 C CA . SER A 1 372 ? 0.328 -23.827 2.941 1.00 91.06 372 SER A CA 1
ATOM 3030 C C . SER A 1 372 ? 0.447 -24.323 4.389 1.00 91.06 372 SER A C 1
ATOM 3032 O O . SER A 1 372 ? 0.938 -23.596 5.247 1.00 91.06 372 SER A O 1
ATOM 3034 N N . ASP A 1 373 ? 0.060 -25.567 4.667 1.00 88.88 373 ASP A N 1
ATOM 3035 C CA . ASP A 1 373 ? 0.090 -26.178 6.003 1.00 88.88 373 ASP A CA 1
ATOM 3036 C C . ASP A 1 373 ? 1.459 -26.770 6.397 1.00 88.88 373 ASP A C 1
ATOM 3038 O O . ASP A 1 373 ? 1.630 -27.237 7.525 1.00 88.88 373 ASP A O 1
ATOM 3042 N N . PHE A 1 374 ? 2.463 -26.719 5.513 1.00 90.06 374 PHE A N 1
ATOM 3043 C CA . PHE A 1 374 ? 3.766 -27.364 5.720 1.00 90.06 374 PHE A CA 1
ATOM 3044 C C . PHE A 1 374 ? 4.495 -26.898 6.988 1.00 90.06 374 PHE A C 1
ATOM 3046 O O . PHE A 1 374 ? 5.141 -27.697 7.666 1.00 90.06 374 PHE A O 1
ATOM 3053 N N . PHE A 1 375 ? 4.400 -25.608 7.319 1.00 87.25 375 PHE A N 1
ATOM 3054 C CA . PHE A 1 375 ? 5.029 -25.035 8.515 1.00 87.25 375 PHE A CA 1
ATOM 3055 C C . PHE A 1 375 ? 4.161 -25.158 9.777 1.00 87.25 375 PHE A C 1
ATOM 3057 O O . PHE A 1 375 ? 4.540 -24.631 10.823 1.00 87.25 375 PHE A O 1
ATOM 3064 N N . GLY A 1 376 ? 3.032 -25.866 9.690 1.00 82.94 376 GLY A N 1
ATOM 3065 C CA . GLY A 1 376 ? 2.040 -26.003 10.749 1.00 82.94 376 GLY A CA 1
ATOM 3066 C C . GLY A 1 376 ? 0.987 -24.895 10.723 1.00 82.94 376 GLY A C 1
ATOM 3067 O O . GLY A 1 376 ? 1.264 -23.749 10.375 1.00 82.94 376 GLY A O 1
ATOM 3068 N N . ASN A 1 377 ? -0.234 -25.247 11.133 1.00 75.81 377 ASN A N 1
ATOM 3069 C CA . ASN A 1 377 ? -1.368 -24.315 11.205 1.00 75.81 377 ASN A CA 1
ATOM 3070 C C . ASN A 1 377 ? -1.436 -23.551 12.538 1.00 75.81 377 ASN A C 1
ATOM 3072 O O . ASN A 1 377 ? -2.190 -22.589 12.662 1.00 75.81 377 ASN A O 1
ATOM 3076 N N . GLU A 1 378 ? -0.649 -23.976 13.528 1.00 73.62 378 GLU A N 1
ATOM 3077 C CA . GLU A 1 378 ? -0.527 -23.333 14.831 1.00 73.62 378 GLU A CA 1
ATOM 3078 C C . GLU A 1 378 ? 0.936 -22.966 15.068 1.00 73.62 378 GLU A C 1
ATOM 3080 O O . GLU A 1 378 ? 1.803 -23.839 15.067 1.00 73.62 378 GLU A O 1
ATOM 3085 N N . LYS A 1 379 ? 1.218 -21.680 15.309 1.00 77.94 379 LYS A N 1
ATOM 3086 C CA . LYS A 1 379 ? 2.574 -21.187 15.614 1.00 77.94 379 LYS A CA 1
ATOM 3087 C C . LYS A 1 379 ? 3.611 -21.521 14.528 1.00 77.94 379 LYS A C 1
ATOM 3089 O O . LYS A 1 379 ? 4.697 -22.002 14.866 1.00 77.94 379 LYS A O 1
ATOM 3094 N N . PRO A 1 380 ? 3.335 -21.233 13.245 1.00 84.75 380 PRO A N 1
ATOM 3095 C CA . PRO A 1 380 ? 4.258 -21.537 12.167 1.00 84.75 380 PRO A CA 1
ATOM 3096 C C . PRO A 1 380 ? 5.597 -20.844 12.393 1.00 84.75 380 PRO A C 1
ATOM 3098 O O . PRO A 1 380 ? 5.657 -19.752 12.963 1.00 84.75 380 PRO A O 1
ATOM 3101 N N . ILE A 1 381 ? 6.675 -21.465 11.925 1.00 90.19 381 ILE A N 1
ATOM 3102 C CA . ILE A 1 381 ? 8.013 -20.874 11.844 1.00 90.19 381 ILE A CA 1
ATOM 3103 C C . ILE A 1 381 ? 8.509 -21.105 10.422 1.00 90.19 381 ILE A C 1
ATOM 3105 O O . ILE A 1 381 ? 8.648 -22.248 9.992 1.00 90.19 381 ILE A O 1
ATOM 3109 N N . PHE A 1 382 ? 8.804 -20.027 9.697 1.00 91.69 382 PHE A N 1
ATOM 3110 C CA . PHE A 1 382 ? 9.282 -20.101 8.318 1.00 91.69 382 PHE A CA 1
ATOM 3111 C C . PHE A 1 382 ? 10.783 -20.380 8.284 1.00 91.69 382 PHE A C 1
ATOM 3113 O O . PHE A 1 382 ? 11.603 -19.509 8.000 1.00 91.69 382 PHE A O 1
ATOM 3120 N N . ASN A 1 383 ? 11.158 -21.618 8.604 1.00 89.81 383 ASN A N 1
ATOM 3121 C CA . ASN A 1 383 ? 12.538 -22.066 8.493 1.00 89.81 383 ASN A CA 1
ATOM 3122 C C . ASN A 1 383 ? 12.827 -22.547 7.064 1.00 89.81 383 ASN A C 1
ATOM 3124 O O . ASN A 1 383 ? 12.510 -23.678 6.698 1.00 89.81 383 ASN A O 1
ATOM 3128 N N . ILE A 1 384 ? 13.488 -21.700 6.275 1.00 89.31 384 ILE A N 1
ATOM 3129 C CA . ILE A 1 384 ? 13.844 -21.970 4.871 1.00 89.31 384 ILE A CA 1
ATOM 3130 C C . ILE A 1 384 ? 14.670 -23.255 4.721 1.00 89.31 384 ILE A C 1
ATOM 3132 O O . ILE A 1 384 ? 14.492 -23.998 3.752 1.00 89.31 384 ILE A O 1
ATOM 3136 N N . SER A 1 385 ? 15.497 -23.592 5.719 1.00 88.12 385 SER A N 1
ATOM 3137 C CA . SER A 1 385 ? 16.295 -24.825 5.710 1.00 88.12 385 SER A CA 1
ATOM 3138 C C . SER A 1 385 ? 15.432 -26.089 5.655 1.00 88.12 385 SER A C 1
ATOM 3140 O O . SER A 1 385 ? 15.876 -27.097 5.107 1.00 88.12 385 SER A O 1
ATOM 3142 N N . MET A 1 386 ? 14.195 -26.045 6.170 1.00 87.31 386 MET A N 1
ATOM 3143 C CA . MET A 1 386 ? 13.269 -27.184 6.106 1.00 87.31 386 MET A CA 1
ATOM 3144 C C . MET A 1 386 ? 12.866 -27.530 4.674 1.00 87.31 386 MET A C 1
ATOM 3146 O O . MET A 1 386 ? 12.641 -28.698 4.370 1.00 87.31 386 MET A O 1
ATOM 3150 N N . VAL A 1 387 ? 12.796 -26.532 3.792 1.00 89.00 387 VAL A N 1
ATOM 3151 C CA . VAL A 1 387 ? 12.484 -26.742 2.374 1.00 89.00 387 VAL A CA 1
ATOM 3152 C C . VAL A 1 387 ? 13.763 -27.034 1.593 1.00 89.00 387 VAL A C 1
ATOM 3154 O O . VAL A 1 387 ? 13.811 -28.004 0.841 1.00 89.00 387 VAL A O 1
ATOM 3157 N N . LYS A 1 388 ? 14.834 -26.267 1.843 1.00 88.25 388 LYS A N 1
ATOM 3158 C CA . LYS A 1 388 ? 16.151 -26.428 1.199 1.00 88.25 388 LYS A CA 1
ATOM 3159 C C . LYS A 1 388 ? 16.732 -27.833 1.362 1.00 88.25 388 LYS A C 1
ATOM 3161 O O . LYS A 1 388 ? 17.274 -28.387 0.412 1.00 88.25 388 LYS A O 1
ATOM 3166 N N . TYR A 1 389 ? 16.589 -28.426 2.547 1.00 87.31 389 TYR A N 1
ATOM 3167 C CA . TYR A 1 389 ? 17.111 -29.759 2.864 1.00 87.31 389 TYR A CA 1
ATOM 3168 C C . TYR A 1 389 ? 16.006 -30.797 3.072 1.00 87.31 389 TYR A C 1
ATOM 3170 O O . TYR A 1 389 ? 16.228 -31.796 3.758 1.00 87.31 389 TYR A O 1
ATOM 3178 N N . LYS A 1 390 ? 14.822 -30.586 2.478 1.00 83.25 390 LYS A N 1
ATOM 3179 C CA . LYS A 1 390 ? 13.640 -31.437 2.682 1.00 83.25 390 LYS A CA 1
ATOM 3180 C C . LYS A 1 390 ? 13.941 -32.927 2.509 1.00 83.25 390 LYS A C 1
ATOM 3182 O O . LYS A 1 390 ? 13.653 -33.709 3.404 1.00 83.25 390 LYS A O 1
ATOM 3187 N N . ALA A 1 391 ? 14.613 -33.314 1.422 1.00 79.44 391 ALA A N 1
ATOM 3188 C CA . ALA A 1 391 ? 14.964 -34.714 1.162 1.00 79.44 391 ALA A CA 1
ATOM 3189 C C . ALA A 1 391 ? 15.848 -35.330 2.265 1.00 79.44 391 ALA A C 1
ATOM 3191 O O . ALA A 1 391 ? 15.629 -36.468 2.682 1.00 79.44 391 ALA A O 1
ATOM 3192 N N . THR A 1 392 ? 16.824 -34.572 2.768 1.00 79.81 392 THR A N 1
ATOM 3193 C CA . THR A 1 392 ? 17.719 -35.002 3.851 1.00 79.81 392 THR A CA 1
ATOM 3194 C C . THR A 1 392 ? 16.971 -35.120 5.176 1.00 79.81 392 THR A C 1
ATOM 3196 O O . THR A 1 392 ? 17.167 -36.084 5.915 1.00 79.81 392 THR A O 1
ATOM 3199 N N . ILE A 1 393 ? 16.090 -34.161 5.470 1.00 79.81 393 ILE A N 1
ATOM 3200 C CA . ILE A 1 393 ? 15.256 -34.155 6.677 1.00 79.81 393 ILE A CA 1
ATOM 3201 C C . ILE A 1 393 ? 14.284 -35.342 6.652 1.00 79.81 393 ILE A C 1
ATOM 3203 O O . ILE A 1 393 ? 14.199 -36.084 7.630 1.00 79.81 393 ILE A O 1
ATOM 3207 N N . ASP A 1 394 ? 13.621 -35.586 5.522 1.00 80.44 394 ASP A N 1
ATOM 3208 C CA . ASP A 1 394 ? 12.716 -36.723 5.337 1.00 80.44 394 ASP A CA 1
ATOM 3209 C C . ASP A 1 394 ? 13.457 -38.059 5.502 1.00 80.44 394 ASP A C 1
ATOM 3211 O O . ASP A 1 394 ? 12.960 -38.978 6.161 1.00 80.44 394 ASP A O 1
ATOM 3215 N N . ALA A 1 395 ? 14.672 -38.174 4.954 1.00 76.81 395 ALA A N 1
ATOM 3216 C CA . ALA A 1 395 ? 15.518 -39.352 5.130 1.00 76.81 395 ALA A CA 1
ATOM 3217 C C . ALA A 1 395 ? 15.913 -39.563 6.602 1.00 76.81 395 ALA A C 1
ATOM 3219 O O . ALA A 1 395 ? 15.820 -40.682 7.113 1.00 76.81 395 ALA A O 1
ATOM 3220 N N . PHE A 1 396 ? 16.297 -38.495 7.308 1.00 79.69 396 PHE A N 1
ATOM 3221 C CA . PHE A 1 396 ? 16.622 -38.542 8.733 1.00 79.69 396 PHE A CA 1
ATOM 3222 C C . PHE A 1 396 ? 15.435 -39.033 9.576 1.00 79.69 396 PHE A C 1
ATOM 3224 O O . PHE A 1 396 ? 15.603 -39.916 10.421 1.00 79.69 396 PHE A O 1
ATOM 3231 N N . TRP A 1 397 ? 14.224 -38.525 9.324 1.00 75.62 397 TRP A N 1
ATOM 3232 C CA . TRP A 1 397 ? 13.026 -38.957 10.049 1.00 75.62 397 TRP A CA 1
ATOM 3233 C C . TRP A 1 397 ? 12.642 -40.403 9.750 1.00 75.62 397 TRP A C 1
ATOM 3235 O O . TRP A 1 397 ? 12.341 -41.146 10.684 1.00 75.62 397 TRP A O 1
ATOM 3245 N N . LYS A 1 398 ? 12.738 -40.845 8.489 1.00 79.38 398 LYS A N 1
ATOM 3246 C CA . LYS A 1 398 ? 12.534 -42.258 8.128 1.00 79.38 398 LYS A CA 1
ATOM 3247 C C . LYS A 1 398 ? 13.503 -43.175 8.873 1.00 79.38 398 LYS A C 1
ATOM 3249 O O . LYS A 1 398 ? 13.071 -44.174 9.443 1.00 79.38 398 LYS A O 1
ATOM 3254 N N . LEU A 1 399 ? 14.786 -42.811 8.943 1.00 73.69 399 LEU A N 1
ATOM 3255 C CA . LEU A 1 399 ? 15.798 -43.565 9.693 1.00 73.69 399 LEU A CA 1
ATOM 3256 C C . LEU A 1 399 ? 15.519 -43.581 11.201 1.00 73.69 399 LEU A C 1
ATOM 3258 O O . LEU A 1 399 ? 15.711 -44.608 11.849 1.00 73.69 399 LEU A O 1
ATOM 3262 N N . LYS A 1 400 ? 15.051 -42.467 11.771 1.00 73.31 400 LYS A N 1
ATOM 3263 C CA . LYS A 1 400 ? 14.705 -42.380 13.196 1.00 73.31 400 LYS A CA 1
ATOM 3264 C C . LYS A 1 400 ? 13.488 -43.241 13.544 1.00 73.31 400 LYS A C 1
ATOM 3266 O O . LYS A 1 400 ? 13.518 -43.920 14.566 1.00 73.31 400 LYS A O 1
ATOM 3271 N N . ILE A 1 401 ? 12.462 -43.259 12.689 1.00 76.75 401 ILE A N 1
ATOM 3272 C CA . ILE A 1 401 ? 11.292 -44.140 12.832 1.00 76.75 401 ILE A CA 1
ATOM 3273 C C . ILE A 1 401 ? 11.721 -45.605 12.728 1.00 76.75 401 ILE A C 1
ATOM 3275 O O . ILE A 1 401 ? 11.355 -46.401 13.586 1.00 76.75 401 ILE A O 1
ATOM 3279 N N . LEU A 1 402 ? 12.557 -45.949 11.743 1.00 71.12 402 LEU A N 1
ATOM 3280 C CA . LEU A 1 402 ? 13.135 -47.291 11.619 1.00 71.12 402 LEU A CA 1
ATOM 3281 C C . LEU A 1 402 ? 13.896 -47.698 12.885 1.00 71.12 402 LEU A C 1
ATOM 3283 O O . LEU A 1 402 ? 13.664 -48.787 13.397 1.00 71.12 402 LEU A O 1
ATOM 3287 N N . ARG A 1 403 ? 14.734 -46.811 13.439 1.00 69.50 403 ARG A N 1
ATOM 3288 C CA . ARG A 1 403 ? 15.449 -47.062 14.702 1.00 69.50 403 ARG A CA 1
ATOM 3289 C C . ARG A 1 403 ? 14.500 -47.262 15.887 1.00 69.50 403 ARG A C 1
ATOM 3291 O O . ARG A 1 403 ? 14.718 -48.177 16.677 1.00 69.50 403 ARG A O 1
ATOM 3298 N N . ALA A 1 404 ? 13.450 -46.448 15.998 1.00 72.06 404 ALA A N 1
ATOM 3299 C CA . ALA A 1 404 ? 12.441 -46.577 17.049 1.00 72.06 404 ALA A CA 1
ATOM 3300 C C . ALA A 1 404 ? 11.675 -47.910 16.946 1.00 72.06 404 ALA A C 1
ATOM 3302 O O . ALA A 1 404 ? 11.527 -48.615 17.944 1.00 72.06 404 ALA A O 1
ATOM 3303 N N . LEU A 1 405 ? 11.274 -48.303 15.733 1.00 70.00 405 LEU A N 1
ATOM 3304 C CA . LEU A 1 405 ? 10.639 -49.596 15.465 1.00 70.00 405 LEU A CA 1
ATOM 3305 C C . LEU A 1 405 ? 11.577 -50.764 15.787 1.00 70.00 405 LEU A C 1
ATOM 3307 O O . LEU A 1 405 ? 11.158 -51.708 16.448 1.00 70.00 405 LEU A O 1
ATOM 3311 N N . THR A 1 406 ? 12.858 -50.687 15.410 1.00 69.38 406 THR A N 1
ATOM 3312 C CA . THR A 1 406 ? 13.833 -51.726 15.780 1.00 69.38 406 THR A CA 1
ATOM 3313 C C . THR A 1 406 ? 14.073 -51.792 17.284 1.00 69.38 406 THR A C 1
ATOM 3315 O O . THR A 1 406 ? 14.225 -52.891 17.802 1.00 69.38 406 THR A O 1
ATOM 3318 N N . SER A 1 407 ? 14.052 -50.657 18.000 1.00 66.94 407 SER A N 1
ATOM 3319 C CA . SER A 1 407 ? 14.184 -50.651 19.462 1.00 66.94 407 SER A CA 1
ATOM 3320 C C . SER A 1 407 ? 12.972 -51.269 20.168 1.00 66.94 407 SER A C 1
ATOM 3322 O O . SER A 1 407 ? 13.150 -52.013 21.129 1.00 66.94 407 SER A O 1
ATOM 3324 N N . LEU A 1 408 ? 11.758 -51.029 19.655 1.00 62.12 408 LEU A N 1
ATOM 3325 C CA . LEU A 1 408 ? 10.518 -51.647 20.138 1.00 62.12 408 LEU A CA 1
ATOM 3326 C C . LEU A 1 408 ? 10.514 -53.161 19.889 1.00 62.12 408 LEU A C 1
ATOM 3328 O O . LEU A 1 408 ? 10.242 -53.924 20.809 1.00 62.12 408 LEU A O 1
ATOM 3332 N N . LEU A 1 409 ? 10.925 -53.595 18.694 1.00 57.72 409 LEU A N 1
ATOM 3333 C CA . LEU A 1 409 ? 11.079 -55.017 18.375 1.00 57.72 409 LEU A CA 1
ATOM 3334 C C . LEU A 1 409 ? 12.136 -55.681 19.272 1.00 57.72 409 LEU A C 1
ATOM 3336 O O . LEU A 1 409 ? 11.896 -56.755 19.807 1.00 57.72 409 LEU A O 1
ATOM 3340 N N . SER A 1 410 ? 13.282 -55.038 19.526 1.00 56.00 410 SER A N 1
ATOM 3341 C CA . SER A 1 410 ? 14.298 -55.588 20.439 1.00 56.00 410 SER A CA 1
ATOM 3342 C C . SER A 1 410 ? 13.867 -55.632 21.914 1.00 56.00 410 SER A C 1
ATOM 3344 O O . SER A 1 410 ? 14.423 -56.420 22.673 1.00 56.00 410 SER A O 1
ATOM 3346 N N . LEU A 1 411 ? 12.885 -54.818 22.320 1.00 51.97 411 LEU A N 1
ATOM 3347 C CA . LEU A 1 411 ? 12.275 -54.860 23.654 1.00 51.97 411 LEU A CA 1
ATOM 3348 C C . LEU A 1 411 ? 11.257 -56.006 23.783 1.00 51.97 411 LEU A C 1
ATOM 3350 O O . LEU A 1 411 ? 11.206 -56.633 24.837 1.00 51.97 411 LEU A O 1
ATOM 3354 N N . GLU A 1 412 ? 10.518 -56.344 22.720 1.00 48.81 412 GLU A N 1
ATOM 3355 C CA . GLU A 1 412 ? 9.630 -57.523 22.695 1.00 48.81 412 GLU A CA 1
ATOM 3356 C C . GLU A 1 412 ? 10.402 -58.856 22.687 1.00 48.81 412 GLU A C 1
ATOM 3358 O O . GLU A 1 412 ? 9.929 -59.846 23.242 1.00 48.81 412 GLU A O 1
ATOM 3363 N N . PHE A 1 413 ? 11.623 -58.892 22.142 1.00 48.72 413 PHE A N 1
ATOM 3364 C CA . PHE A 1 413 ? 12.483 -60.088 22.175 1.00 48.72 413 PHE A CA 1
ATOM 3365 C C . PHE A 1 413 ? 13.314 -60.251 23.464 1.00 48.72 413 PHE A C 1
ATOM 3367 O O . PHE A 1 413 ? 14.019 -61.251 23.602 1.00 48.72 413 PHE A O 1
ATOM 3374 N N . LEU A 1 414 ? 13.226 -59.320 24.426 1.00 44.66 414 LEU A N 1
ATOM 3375 C CA . LEU A 1 414 ? 13.906 -59.411 25.730 1.00 44.66 414 LEU A CA 1
ATOM 3376 C C . LEU A 1 414 ? 13.010 -59.902 26.880 1.00 44.66 414 LEU A C 1
ATOM 3378 O O . LEU A 1 414 ? 13.436 -59.886 28.033 1.00 44.66 414 LEU A O 1
ATOM 3382 N N . THR A 1 415 ? 11.823 -60.434 26.582 1.00 52.03 415 THR A N 1
ATOM 3383 C CA . THR A 1 415 ? 11.081 -61.279 27.530 1.00 52.03 415 THR A CA 1
ATOM 3384 C C . THR A 1 415 ? 10.982 -62.723 27.045 1.00 52.03 415 THR A C 1
ATOM 3386 O O . THR A 1 415 ? 10.026 -63.074 26.353 1.00 52.03 415 THR A O 1
ATOM 3389 N N . PRO A 1 416 ? 11.901 -63.600 27.474 1.00 40.97 416 PRO A N 1
ATOM 3390 C CA . PRO A 1 416 ? 11.605 -65.006 27.665 1.00 40.97 416 PRO A CA 1
ATOM 3391 C C . PRO A 1 416 ? 11.311 -65.258 29.144 1.00 40.97 416 PRO A C 1
ATOM 3393 O O . PRO A 1 416 ? 12.133 -65.020 30.024 1.00 40.97 416 PRO A O 1
ATOM 3396 N N . SER A 1 417 ? 10.107 -65.763 29.374 1.00 48.69 417 SER A N 1
ATOM 3397 C CA . SER A 1 417 ? 9.728 -66.607 30.499 1.00 48.69 417 SER A CA 1
ATOM 3398 C C . SER A 1 417 ? 10.863 -67.521 30.987 1.00 48.69 417 SER A C 1
ATOM 3400 O O . SER A 1 417 ? 11.268 -68.414 30.239 1.00 48.69 417 SER A O 1
ATOM 3402 N N . GLN A 1 418 ? 11.308 -67.339 32.232 1.00 35.91 418 GLN A N 1
ATOM 3403 C CA . GLN A 1 418 ? 11.355 -68.348 33.306 1.00 35.91 418 GLN A CA 1
ATOM 3404 C C . GLN A 1 418 ? 11.962 -67.759 34.578 1.00 35.91 418 GLN A C 1
ATOM 3406 O O . GLN A 1 418 ? 13.032 -67.120 34.482 1.00 35.91 418 GLN A O 1
#

Organism: Limosilactobacillus reuteri (NCBI:txid1598)

pLDDT: mean 81.54, std 11.71, range [35.91, 98.38]

Foldseek 3Di:
DAFPVRHDDPQWDWDQDPNDTFIAGPVRHTQDADPVDPSSVRVLRRVLVVLLCCLLPPAAEEDQDPVVLVVVVVVSQVVSVVSWDADPVRDIDDHWDSDLRYYHFDLLFDLDDLQDADPDPLPLLVVLVVLSVVLRPDPDPVSNVVSVVSLVVSVVVRVVRDQGPLNVQLVVLVVVLVCLVVPDPPDPRPVVVNVVSVVSNVVSVVVRVCSVPPPSCPRGDPPCSSCVVQADSSSHGQAHQEDEDADDFDWPQPPPDDPVVVVVCVVPPPFQPRTDGVVLSVVVSNLSRHHAFHKYKYKAFPCCQAPQRNQVSLLCCLAFWAPWEKEWEPDPPDPPDPTGIIMIMTGRYGFFKYWYWYQDPNDIDTQDIDGSCPQHNGRGHNDSVCSNCVVVVVVVVVVVVVVVVVVVVVVVVPDDDD

Radius of gyration: 29.32 Å; chains: 1; bounding box: 78×98×73 Å

Sequence (418 aa):
MFDANGKILNDVQCLVVNDELIVQDINGDRFKYSTKEPGTLRIQKALFNQKRTIIENCLYGVDINPNSVNICRLRLWTELLKDAYYSETGSLTTLPNIDINIKVGDSLIRRFDLNAHFDMRRNNFKDYLSLVKKYKNTSNKTVKADINKEIQNIKNEFFGSFKTPAGERLDRAQARMNKVGQGNLFHETNLEEFKELKAKAKKAQEAYEKAKNSPVFNHSMEWRMEFPEVLDSNGDFVGWDLVIANPPYIFARNQSFDDYTKQYYLSHYTVDEYQANTYTLFMKLGYNLLKQGGTFAYIIPNNMLTIHSNQKIRDFLINKTGQLEIINSMDKLFTDANVDNCLVFFKKECPDTITVGELDHGEYKLFGTVPSDFFGNEKPIFNISMVKYKATIDAFWKLKILRALTSLLSLEFLTPSQ